Protein AF-0000000072283903 (afdb_homodimer)

Radius of gyration: 39.73 Å; Cα contacts (8 Å, |Δi|>4): 688; chains: 2; bounding box: 54×135×135 Å

pLDDT: mean 81.77, std 18.79, range [27.13, 98.74]

Nearest PDB structures (foldseek):
  1uru-assembly1_A-2  TM=7.450E-01  e=1.312E-03  Drosophila melanogaster
  1i49-assembly1_B  TM=6.028E-01  e=2.745E-04  Homo sapiens
  4nqi-assembly2_C  TM=4.968E-01  e=1.050E-03  Dictyostelium discoideum
  7sqc-assembly1_1Y  TM=4.202E-01  e=6.936E-02  Chlamydomonas reinhardtii
  7n6g-assembly1_3T  TM=4.612E-01  e=2.966E-01  Chlamydomonas reinhardtii

Secondary structure (DSSP, 8-state):
--HHHHHHHHHH--------HHHHHHHHHHHHHHHHHHHHHHHHHHHHHHHHHHHHHHHHHHHHHHHHHHTTT-HHHHHHHHHHHHHHHHHHHHHHHHHHHHIIIIIHHHHHHHHHHHHHHHHHHHHHHHHHHHHHHHHHHHHHHHTT--HHHHHHHHHHHHHHHHHHHHHHHHHHHHHHHHHHHHHHHHHHHHHHHHHHHHHHHHHHHHHHHHHHHHHTTS----HHHHHHHHHHHHHHHHTTT--------EEEEE-S-B--SSTTBPPB-TT-EEEEEE--SSEEEEEETTEEEEEEGGGEEE-----/--HHHHHHHHHH--------HHHHHHHHHHHHHHHHHHHHHHHHHHHHHHHHHHHHHHHHHHHHHHHHHHTTT-HHHHHHHHHHHHHHHHHHHHHHHHHHHHIIIIIHHHHHHHHHHHHHHHHHHHHHHHHHHHHHHHHHHHHHHHTT--HHHHHHHHHHHHHHHHHHHHHHHHHHHHHHHHHHHHHHHHHHHHHHHHHHHHHHHHHHHHHHHHHHHHHTTS----HHHHHHHHHHHHHHHHTTT--------EEEEE-S-B--SSTTBPPB-TT-EEEEEE--SSEEEEEETTEEEE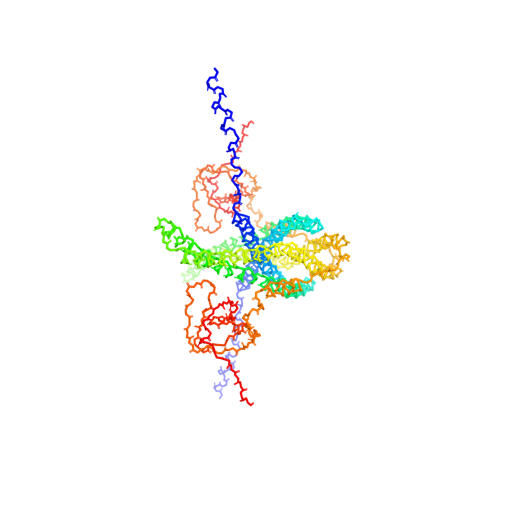EEGGGEEE-----

Solvent-accessible surface area (backbone atoms only — not comparable to full-atom values): 32696 Å² total; per-residue (Å²): 124,70,71,65,54,55,56,58,59,59,59,68,61,59,64,72,70,66,69,48,82,59,50,60,47,51,52,53,49,51,51,49,51,52,50,49,52,50,53,50,52,45,51,53,48,52,54,51,34,49,53,37,50,47,50,33,34,51,43,47,34,53,46,27,48,53,34,30,65,50,9,70,92,36,69,73,38,27,54,54,27,46,46,47,29,52,41,29,51,50,44,35,51,48,48,51,50,49,46,53,48,45,40,65,62,38,51,52,29,49,53,58,42,55,49,54,57,55,55,51,53,53,51,49,53,53,49,52,52,43,47,52,52,33,52,54,44,47,51,52,47,54,54,43,62,74,64,70,55,62,69,68,60,53,51,54,48,48,53,53,36,54,52,38,49,50,54,41,51,51,51,50,54,50,51,47,52,47,47,52,55,50,56,58,45,46,22,53,43,37,39,30,51,52,48,50,49,47,53,51,46,32,52,46,30,46,52,46,25,53,48,40,46,58,50,44,71,72,59,59,86,57,86,80,60,51,42,54,60,56,37,51,54,47,54,56,59,54,44,60,72,61,46,67,76,70,82,77,74,82,62,58,62,42,60,20,36,25,72,38,64,38,81,51,90,47,92,57,33,35,71,40,52,55,69,40,75,28,41,29,56,28,62,58,71,67,49,19,33,32,36,49,97,87,40,71,18,35,38,58,38,90,28,47,42,74,67,71,77,81,119,123,71,73,65,56,59,59,58,59,62,61,68,61,60,63,71,70,66,69,48,81,62,50,60,47,50,53,54,50,52,53,50,52,53,50,50,51,52,53,52,52,44,52,53,47,51,53,51,32,49,52,37,50,48,51,33,33,53,42,46,33,52,45,26,48,52,34,29,68,50,9,69,92,35,70,73,40,26,55,53,28,46,48,47,29,54,41,29,50,51,45,36,51,47,47,52,51,49,45,52,49,44,41,64,61,40,51,53,30,51,54,58,44,55,50,54,58,54,56,51,52,54,52,50,53,52,50,51,52,41,45,52,53,34,51,53,44,47,51,52,45,54,55,41,61,73,64,69,55,63,69,70,60,52,52,53,48,48,52,52,34,53,52,37,47,51,53,41,54,51,51,51,53,49,50,46,54,47,49,52,54,50,58,58,45,46,23,53,42,36,38,31,51,51,48,50,50,47,55,51,47,32,51,47,28,48,52,46,25,53,47,42,45,60,50,44,73,74,58,58,89,56,86,80,59,51,42,53,59,57,35,52,54,48,55,53,59,54,41,59,70,62,44,68,76,69,82,76,72,81,60,59,63,42,61,21,36,24,72,40,65,39,80,51,89,48,93,57,34,35,70,38,52,54,70,40,74,27,41,29,57,28,60,58,71,66,50,19,33,31,37,49,96,88,41,72,18,35,36,56,38,91,28,47,42,75,66,71,75,80,118

Structure (mmCIF, N/CA/C/O backbone):
data_AF-0000000072283903-model_v1
#
loop_
_entity.id
_entity.type
_entity.pdbx_description
1 polymer 'SH3 domain-containing protein'
#
loop_
_atom_site.group_PDB
_atom_site.id
_atom_site.type_symbol
_atom_site.label_atom_id
_atom_site.label_alt_id
_atom_site.label_comp_id
_atom_site.label_asym_id
_atom_site.label_entity_id
_atom_site.label_seq_id
_atom_site.pdbx_PDB_ins_code
_atom_site.Cartn_x
_atom_site.Cartn_y
_atom_site.Cartn_z
_atom_site.occupancy
_atom_site.B_iso_or_equiv
_atom_site.auth_seq_id
_atom_site.auth_comp_id
_atom_site.auth_asym_id
_atom_site.auth_atom_id
_atom_site.pdbx_PDB_model_num
ATOM 1 N N . MET A 1 1 ? 7 -31.706 -70.958 1 28.18 1 MET A N 1
ATOM 2 C CA . MET A 1 1 ? 6.484 -32.799 -70.14 1 28.18 1 MET A CA 1
ATOM 3 C C . MET A 1 1 ? 7.365 -33.026 -68.916 1 28.18 1 MET A C 1
ATOM 5 O O . MET A 1 1 ? 7.005 -33.791 -68.019 1 28.18 1 MET A O 1
ATOM 9 N N . GLY A 1 2 ? 8.711 -32.565 -68.938 1 31.73 2 GLY A N 1
ATOM 10 C CA . GLY A 1 2 ? 9.706 -32.837 -67.913 1 31.73 2 GLY A CA 1
ATOM 11 C C . GLY A 1 2 ? 9.535 -31.98 -66.673 1 31.73 2 GLY A C 1
ATOM 12 O O . GLY A 1 2 ? 9.941 -32.376 -65.578 1 31.73 2 GLY A O 1
ATOM 13 N N . ARG A 1 3 ? 9.214 -30.633 -66.758 1 41.31 3 ARG A N 1
ATOM 14 C CA . ARG A 1 3 ? 9.123 -29.712 -65.629 1 41.31 3 ARG A CA 1
ATOM 15 C C . ARG A 1 3 ? 7.938 -30.059 -64.734 1 41.31 3 ARG A C 1
ATOM 17 O O . ARG A 1 3 ? 7.95 -29.762 -63.538 1 41.31 3 ARG A O 1
ATOM 24 N N . MET A 1 4 ? 6.905 -30.536 -65.458 1 39.58 4 MET A N 1
ATOM 25 C CA . MET A 1 4 ? 5.687 -30.797 -64.696 1 39.58 4 MET A CA 1
ATOM 26 C C . MET A 1 4 ? 5.88 -31.979 -63.752 1 39.58 4 MET A C 1
ATOM 28 O O . MET A 1 4 ? 5.205 -32.076 -62.725 1 39.58 4 MET A O 1
ATOM 32 N N . ARG A 1 5 ? 6.826 -32.973 -64.219 1 42.27 5 ARG A N 1
ATOM 33 C CA . ARG A 1 5 ? 6.977 -34.144 -63.361 1 42.27 5 ARG A CA 1
ATOM 34 C C . ARG A 1 5 ? 7.686 -33.783 -62.061 1 42.27 5 ARG A C 1
ATOM 36 O O . ARG A 1 5 ? 7.365 -34.324 -61.001 1 42.27 5 ARG A O 1
ATOM 43 N N . ASN A 1 6 ? 8.599 -32.794 -62.17 1 41.1 6 ASN A N 1
ATOM 44 C CA . ASN A 1 6 ? 9.398 -32.531 -60.977 1 41.1 6 ASN A CA 1
ATOM 45 C C . ASN A 1 6 ? 8.585 -31.81 -59.906 1 41.1 6 ASN A C 1
ATOM 47 O O . ASN A 1 6 ? 8.818 -32 -58.711 1 41.1 6 ASN A O 1
ATOM 51 N N . GLU A 1 7 ? 7.624 -30.964 -60.37 1 41.95 7 GLU A N 1
ATOM 52 C CA . GLU A 1 7 ? 6.928 -30.171 -59.361 1 41.95 7 GLU A CA 1
ATOM 53 C C . GLU A 1 7 ? 5.967 -31.033 -58.547 1 41.95 7 GLU A C 1
ATOM 55 O O . GLU A 1 7 ? 5.753 -30.781 -57.359 1 41.95 7 GLU A O 1
ATOM 60 N N . MET A 1 8 ? 5.386 -32.076 -59.236 1 38.56 8 MET A N 1
ATOM 61 C CA . MET A 1 8 ? 4.395 -32.859 -58.503 1 38.56 8 MET A CA 1
ATOM 62 C C . MET A 1 8 ? 5.061 -33.71 -57.428 1 38.56 8 MET A C 1
ATOM 64 O O . MET A 1 8 ? 4.45 -34.009 -56.4 1 38.56 8 MET A O 1
ATOM 68 N N . PHE A 1 9 ? 6.338 -34.227 -57.733 1 36.6 9 PHE A N 1
ATOM 69 C CA . PHE A 1 9 ? 6.957 -35.093 -56.737 1 36.6 9 PHE A CA 1
ATOM 70 C C . PHE A 1 9 ? 7.318 -34.305 -55.483 1 36.6 9 PHE A C 1
ATOM 72 O O . PHE A 1 9 ? 7.431 -34.876 -54.396 1 36.6 9 PHE A O 1
ATOM 79 N N . LYS A 1 10 ? 7.62 -33.03 -55.623 1 40.13 10 LYS A N 1
ATOM 80 C CA . LYS A 1 10 ? 8.033 -32.265 -54.45 1 40.13 10 LYS A CA 1
ATOM 81 C C . LYS A 1 10 ? 6.864 -32.056 -53.491 1 40.13 10 LYS A C 1
ATOM 83 O O . LYS A 1 10 ? 7.068 -31.8 -52.302 1 40.13 10 LYS A O 1
ATOM 88 N N . LEU A 1 11 ? 5.648 -32.03 -54.063 1 38.53 11 LEU A N 1
ATOM 89 C CA . LEU A 1 11 ? 4.577 -31.692 -53.132 1 38.53 11 LEU A CA 1
ATOM 90 C C . LEU A 1 11 ? 4.367 -32.809 -52.116 1 38.53 11 LEU A C 1
ATOM 92 O O . LEU A 1 11 ? 3.991 -32.549 -50.971 1 38.53 11 LEU A O 1
ATOM 96 N N . PHE A 1 12 ? 4.405 -34.086 -52.673 1 34.41 12 PHE A N 1
ATOM 97 C CA . PHE A 1 12 ? 3.903 -35.096 -51.749 1 34.41 12 PHE A CA 1
ATOM 98 C C . PHE A 1 12 ? 4.919 -35.377 -50.649 1 34.41 12 PHE A C 1
ATOM 100 O O . PHE A 1 12 ? 4.677 -36.206 -49.77 1 34.41 12 PHE A O 1
ATOM 107 N N . THR A 1 13 ? 6.197 -35.063 -50.923 1 31.58 13 THR A N 1
ATOM 108 C CA . THR A 1 13 ? 7.05 -35.458 -49.808 1 31.58 13 THR A CA 1
ATOM 109 C C . THR A 1 13 ? 6.813 -34.556 -48.6 1 31.58 13 THR A C 1
ATOM 111 O O . THR A 1 13 ? 7.69 -33.779 -48.216 1 31.58 13 THR A O 1
ATOM 114 N N . LYS A 1 14 ? 5.845 -33.681 -48.669 1 34.78 14 LYS A N 1
ATOM 115 C CA . LYS A 1 14 ? 5.636 -33.22 -47.3 1 34.78 14 LYS A CA 1
ATOM 116 C C . LYS A 1 14 ? 5.692 -34.383 -46.313 1 34.78 14 LYS A C 1
ATOM 118 O O . LYS A 1 14 ? 4.735 -35.151 -46.195 1 34.78 14 LYS A O 1
ATOM 123 N N . VAL A 1 15 ? 6.833 -35.062 -46.214 1 33.38 15 VAL A N 1
ATOM 124 C CA . VAL A 1 15 ? 7.076 -35.941 -45.074 1 33.38 15 VAL A CA 1
ATOM 125 C C . VAL A 1 15 ? 6.344 -35.407 -43.845 1 33.38 15 VAL A C 1
ATOM 127 O O . VAL A 1 15 ? 6.566 -34.268 -43.429 1 33.38 15 VAL A O 1
ATOM 130 N N . GLU A 1 16 ? 5.114 -35.675 -43.605 1 35.81 16 GLU A N 1
ATOM 131 C CA . GLU A 1 16 ? 4.628 -35.643 -42.229 1 35.81 16 GLU A CA 1
ATOM 132 C C . GLU A 1 16 ? 5.78 -35.755 -41.234 1 35.81 16 GLU A C 1
ATOM 134 O O . GLU A 1 16 ? 6.381 -36.821 -41.09 1 35.81 16 GLU A O 1
ATOM 139 N N . ARG A 1 17 ? 6.734 -34.856 -41.278 1 38.38 17 ARG A N 1
ATOM 140 C CA . ARG A 1 17 ? 7.674 -34.925 -40.164 1 38.38 17 ARG A CA 1
ATOM 141 C C . ARG A 1 17 ? 7.051 -35.63 -38.964 1 38.38 17 ARG A C 1
ATOM 143 O O . ARG A 1 17 ? 6.106 -35.12 -38.359 1 38.38 17 ARG A O 1
ATOM 150 N N . VAL A 1 18 ? 6.809 -36.86 -38.998 1 40.7 18 VAL A N 1
ATOM 151 C CA . VAL A 1 18 ? 6.498 -37.71 -37.853 1 40.7 18 VAL A CA 1
ATOM 152 C C . VAL A 1 18 ? 6.917 -37.011 -36.562 1 40.7 18 VAL A C 1
ATOM 154 O O . VAL A 1 18 ? 8.1 -36.73 -36.356 1 40.7 18 VAL A O 1
ATOM 157 N N . LYS A 1 19 ? 6.212 -36.05 -36.192 1 49.75 19 LYS A N 1
ATOM 158 C CA . LYS A 1 19 ? 6.419 -35.6 -34.818 1 49.75 19 LYS A CA 1
ATOM 159 C C . LYS A 1 19 ? 6.983 -36.723 -33.952 1 49.75 19 LYS A C 1
ATOM 161 O O . LYS A 1 19 ? 6.33 -37.749 -33.753 1 49.75 19 LYS A O 1
ATOM 166 N N . THR A 1 20 ? 8.264 -36.933 -33.931 1 62.05 20 THR A N 1
ATOM 167 C CA . THR A 1 20 ? 8.878 -37.993 -33.139 1 62.05 20 THR A CA 1
ATOM 168 C C . THR A 1 20 ? 8.303 -38.015 -31.726 1 62.05 20 THR A C 1
ATOM 170 O O . THR A 1 20 ? 7.713 -37.03 -31.275 1 62.05 20 THR A O 1
ATOM 173 N N . VAL A 1 21 ? 7.824 -39.18 -31.285 1 68.86 21 VAL A N 1
ATOM 174 C CA . VAL A 1 21 ? 7.328 -39.469 -29.944 1 68.86 21 VAL A CA 1
ATOM 175 C C . VAL A 1 21 ? 7.969 -38.515 -28.939 1 68.86 21 VAL A C 1
ATOM 177 O O . VAL A 1 21 ? 7.305 -38.039 -28.015 1 68.86 21 VAL A O 1
ATOM 180 N N . ASP A 1 22 ? 9.06 -37.934 -29.407 1 82.85 22 ASP A N 1
ATOM 181 C CA . ASP A 1 22 ? 9.803 -37.083 -28.483 1 82.85 22 ASP A CA 1
ATOM 182 C C . ASP A 1 22 ? 9.358 -35.627 -28.598 1 82.85 22 ASP A C 1
ATOM 184 O O . ASP A 1 22 ? 9.429 -34.872 -27.626 1 82.85 22 ASP A O 1
ATOM 188 N N . GLN A 1 23 ? 8.766 -35.271 -29.74 1 87.14 23 GLN A N 1
ATOM 189 C CA . GLN A 1 23 ? 8.344 -33.886 -29.924 1 87.14 23 GLN A CA 1
ATOM 190 C C . GLN A 1 23 ? 7.13 -33.561 -29.059 1 87.14 23 GLN A C 1
ATOM 192 O O . GLN A 1 23 ? 7.039 -32.471 -28.491 1 87.14 23 GLN A O 1
ATOM 197 N N . GLU A 1 24 ? 6.201 -34.466 -28.965 1 88.8 24 GLU A N 1
ATOM 198 C CA . GLU A 1 24 ? 5.021 -34.269 -28.129 1 88.8 24 GLU A CA 1
ATOM 199 C C . GLU A 1 24 ? 5.407 -34.091 -26.663 1 88.8 24 GLU A C 1
ATOM 201 O O . GLU A 1 24 ? 4.875 -33.214 -25.978 1 88.8 24 GLU A O 1
ATOM 206 N N . TYR A 1 25 ? 6.265 -34.922 -26.22 1 92.99 25 TYR A N 1
ATOM 207 C CA . TYR A 1 25 ? 6.712 -34.825 -24.835 1 92.99 25 TYR A CA 1
ATOM 208 C C . TYR A 1 25 ? 7.408 -33.494 -24.578 1 92.99 25 TYR A C 1
ATOM 210 O O . TYR A 1 25 ? 7.193 -32.864 -23.54 1 92.99 25 TYR A O 1
ATOM 218 N N . GLN A 1 26 ? 8.221 -33.044 -25.539 1 92.34 26 GLN A N 1
ATOM 219 C CA . GLN A 1 26 ? 8.94 -31.783 -25.39 1 92.34 26 GLN A CA 1
ATOM 220 C C . GLN A 1 26 ? 7.974 -30.607 -25.289 1 92.34 26 GLN A C 1
ATOM 222 O O . GLN A 1 26 ? 8.198 -29.677 -24.51 1 92.34 26 GLN A O 1
ATOM 227 N N . MET A 1 27 ? 6.924 -30.602 -26.003 1 93.7 27 MET A N 1
ATOM 228 C CA . MET A 1 27 ? 5.935 -29.528 -25.986 1 93.7 27 MET A CA 1
ATOM 229 C C . MET A 1 27 ? 5.241 -29.449 -24.63 1 93.7 27 MET A C 1
ATOM 231 O O . MET A 1 27 ? 5.08 -28.362 -24.073 1 93.7 27 MET A O 1
ATOM 235 N N . ILE A 1 28 ? 4.853 -30.591 -24.092 1 94.24 28 ILE A N 1
ATOM 236 C CA . ILE A 1 28 ? 4.162 -30.62 -22.808 1 94.24 28 ILE A CA 1
ATOM 237 C C . ILE A 1 28 ? 5.123 -30.205 -21.696 1 94.24 28 ILE A C 1
ATOM 239 O O . ILE A 1 28 ? 4.727 -29.525 -20.746 1 94.24 28 ILE A O 1
ATOM 243 N N . ARG A 1 29 ? 6.312 -30.659 -21.84 1 94.16 29 ARG A N 1
ATOM 244 C CA . ARG A 1 29 ? 7.335 -30.266 -20.877 1 94.16 29 ARG A CA 1
ATOM 245 C C . ARG A 1 29 ? 7.519 -28.752 -20.86 1 94.16 29 ARG A C 1
ATOM 247 O O . ARG A 1 29 ? 7.548 -28.137 -19.792 1 94.16 29 ARG A O 1
ATOM 254 N N . GLU A 1 30 ? 7.614 -28.115 -21.996 1 94.69 30 GLU A N 1
ATOM 255 C CA . GLU A 1 30 ? 7.793 -26.67 -22.1 1 94.69 30 GLU A CA 1
ATOM 256 C C . GLU A 1 30 ? 6.592 -25.922 -21.529 1 94.69 30 GLU A C 1
ATOM 258 O O . GLU A 1 30 ? 6.754 -24.927 -20.819 1 94.69 30 GLU A O 1
ATOM 263 N N . LYS A 1 31 ? 5.431 -26.395 -21.834 1 94.17 31 LYS A N 1
ATOM 264 C CA . LYS A 1 31 ? 4.221 -25.79 -21.284 1 94.17 31 LYS A CA 1
ATOM 265 C C . LYS A 1 31 ? 4.214 -25.862 -19.76 1 94.17 31 LYS A C 1
ATOM 267 O O . LYS A 1 31 ? 3.806 -24.911 -19.09 1 94.17 31 LYS A O 1
ATOM 272 N N . SER A 1 32 ? 4.628 -27.015 -19.27 1 94.03 32 SER A N 1
ATOM 273 C CA . SER A 1 32 ? 4.695 -27.206 -17.825 1 94.03 32 SER A CA 1
ATOM 274 C C . SER A 1 32 ? 5.677 -26.23 -17.183 1 94.03 32 SER A C 1
ATOM 276 O O . SER A 1 32 ? 5.391 -25.657 -16.13 1 94.03 32 SER A O 1
ATOM 278 N N . ILE A 1 33 ? 6.753 -25.981 -17.804 1 93.98 33 ILE A N 1
ATOM 279 C CA . ILE A 1 33 ? 7.778 -25.083 -17.283 1 93.98 33 ILE A CA 1
ATOM 280 C C . ILE A 1 33 ? 7.258 -23.648 -17.286 1 93.98 33 ILE A C 1
ATOM 282 O O . ILE A 1 33 ? 7.445 -22.911 -16.315 1 93.98 33 ILE A O 1
ATOM 286 N N . GLU A 1 34 ? 6.639 -23.294 -18.32 1 94.98 34 GLU A N 1
ATOM 287 C CA . GLU A 1 34 ? 6.065 -21.956 -18.422 1 94.98 34 GLU A CA 1
ATOM 288 C C . GLU A 1 34 ? 5.009 -21.724 -17.345 1 94.98 34 GLU A C 1
ATOM 290 O O . GLU A 1 34 ? 4.966 -20.656 -16.731 1 94.98 34 GLU A O 1
ATOM 295 N N . SER A 1 35 ? 4.18 -22.711 -17.152 1 94.59 35 SER A N 1
ATOM 296 C CA . SER A 1 35 ? 3.127 -22.6 -16.148 1 94.59 35 SER A CA 1
ATOM 297 C C . SER A 1 35 ? 3.71 -22.506 -14.742 1 94.59 35 SER A C 1
ATOM 299 O O . SER A 1 35 ? 3.182 -21.785 -13.893 1 94.59 35 SER A O 1
ATOM 301 N N . GLU A 1 36 ? 4.738 -23.245 -14.546 1 93.81 36 GLU A N 1
ATOM 302 C CA . GLU A 1 36 ? 5.442 -23.151 -13.27 1 93.81 36 GLU A CA 1
ATOM 303 C C . GLU A 1 36 ? 5.937 -21.729 -13.016 1 93.81 36 GLU A C 1
ATOM 305 O O . GLU A 1 36 ? 5.746 -21.186 -11.926 1 93.81 36 GLU A O 1
ATOM 310 N N . LYS A 1 37 ? 6.572 -21.145 -13.992 1 95.34 37 LYS A N 1
ATOM 311 C CA . LYS A 1 37 ? 7.106 -19.791 -13.871 1 95.34 37 LYS A CA 1
ATOM 312 C C . LYS A 1 37 ? 5.995 -18.785 -13.584 1 95.34 37 LYS A C 1
ATOM 314 O O . LYS A 1 37 ? 6.159 -17.893 -12.749 1 95.34 37 LYS A O 1
ATOM 319 N N . LYS A 1 38 ? 4.925 -18.927 -14.241 1 96.16 38 LYS A N 1
ATOM 320 C CA . LYS A 1 38 ? 3.79 -18.027 -14.056 1 96.16 38 LYS A CA 1
ATOM 321 C C . LYS A 1 38 ? 3.216 -18.15 -12.647 1 96.16 38 LYS A C 1
ATOM 323 O O . LYS A 1 38 ? 2.929 -17.141 -11.999 1 96.16 38 LYS A O 1
ATOM 328 N N . LEU A 1 39 ? 3.048 -19.352 -12.255 1 96.04 39 LEU A N 1
ATOM 329 C CA . LEU A 1 39 ? 2.521 -19.597 -10.917 1 96.04 39 LEU A CA 1
ATOM 330 C C . LEU A 1 39 ? 3.457 -19.035 -9.853 1 96.04 39 LEU A C 1
ATOM 332 O O . LEU A 1 39 ? 3.005 -18.42 -8.884 1 96.04 39 LEU A O 1
ATOM 336 N N . PHE A 1 40 ? 4.709 -19.217 -10.048 1 95.52 40 PHE A N 1
ATOM 337 C CA . PHE A 1 40 ? 5.707 -18.702 -9.118 1 95.52 40 PHE A CA 1
ATOM 338 C C . PHE A 1 40 ? 5.674 -17.179 -9.077 1 95.52 40 PHE A C 1
ATOM 340 O O . PHE A 1 40 ? 5.699 -16.581 -7.999 1 95.52 40 PHE A O 1
ATOM 347 N N . SER A 1 41 ? 5.624 -16.563 -10.203 1 97.29 41 SER A N 1
ATOM 348 C CA . SER A 1 41 ? 5.543 -15.108 -10.287 1 97.29 41 SER A CA 1
ATOM 349 C C . SER A 1 41 ? 4.289 -14.584 -9.596 1 97.29 41 SER A C 1
ATOM 351 O O . SER A 1 41 ? 4.333 -13.559 -8.912 1 97.29 41 SER A O 1
ATOM 353 N N . THR A 1 42 ? 3.19 -15.251 -9.785 1 97.81 42 THR A N 1
ATOM 354 C CA . THR A 1 42 ? 1.94 -14.863 -9.142 1 97.81 42 THR A CA 1
ATOM 355 C C . THR A 1 42 ? 2.066 -14.939 -7.623 1 97.81 42 THR A C 1
ATOM 357 O O . THR A 1 42 ? 1.599 -14.048 -6.911 1 97.81 42 THR A O 1
ATOM 360 N N . LEU A 1 43 ? 2.683 -15.964 -7.165 1 96.81 43 LEU A N 1
ATOM 361 C CA . LEU A 1 43 ? 2.916 -16.105 -5.731 1 96.81 43 LEU A CA 1
ATOM 362 C C . LEU A 1 43 ? 3.729 -14.932 -5.195 1 96.81 43 LEU A C 1
ATOM 364 O O . LEU A 1 43 ? 3.393 -14.363 -4.154 1 96.81 43 LEU A O 1
ATOM 368 N N . GLN A 1 44 ? 4.745 -14.542 -5.918 1 97.77 44 GLN A N 1
ATOM 369 C CA . GLN A 1 44 ? 5.569 -13.411 -5.503 1 97.77 44 GLN A CA 1
ATOM 370 C C . GLN A 1 44 ? 4.753 -12.122 -5.463 1 97.77 44 GLN A C 1
ATOM 372 O O . GLN A 1 44 ? 4.915 -11.307 -4.552 1 97.77 44 GLN A O 1
ATOM 377 N N . THR A 1 45 ? 3.93 -11.936 -6.403 1 98.46 45 THR A N 1
ATOM 378 C CA . THR A 1 45 ? 3.08 -10.751 -6.453 1 98.46 45 THR A CA 1
ATOM 379 C C . THR A 1 45 ? 2.097 -10.741 -5.286 1 98.46 45 THR A C 1
ATOM 381 O O . THR A 1 45 ? 1.813 -9.686 -4.716 1 98.46 45 THR A O 1
ATOM 384 N N . ILE A 1 46 ? 1.585 -11.887 -4.91 1 98.28 46 ILE A N 1
ATOM 385 C CA . ILE A 1 46 ? 0.666 -12.002 -3.782 1 98.28 46 ILE A CA 1
ATOM 386 C C . ILE A 1 46 ? 1.38 -11.602 -2.493 1 98.28 46 ILE A C 1
ATOM 388 O O . ILE A 1 46 ? 0.824 -10.872 -1.669 1 98.28 46 ILE A O 1
ATOM 392 N N . ILE A 1 47 ? 2.583 -12.049 -2.336 1 97.71 47 ILE A N 1
ATOM 393 C CA . ILE A 1 47 ? 3.372 -11.709 -1.157 1 97.71 47 ILE A CA 1
ATOM 394 C C . ILE A 1 47 ? 3.631 -10.204 -1.125 1 97.71 47 ILE A C 1
ATOM 396 O O . ILE A 1 47 ? 3.501 -9.568 -0.077 1 97.71 47 ILE A O 1
ATOM 400 N N . LYS A 1 48 ? 3.976 -9.649 -2.234 1 98.45 48 LYS A N 1
ATOM 401 C CA . LYS A 1 48 ? 4.189 -8.208 -2.337 1 98.45 48 LYS A CA 1
ATOM 402 C C . LYS A 1 48 ? 2.924 -7.438 -1.971 1 98.45 48 LYS A C 1
ATOM 404 O O . LYS A 1 48 ? 2.99 -6.411 -1.292 1 98.45 48 LYS A O 1
ATOM 409 N N . LEU A 1 49 ? 1.756 -7.871 -2.438 1 98.54 49 LEU A N 1
ATOM 410 C CA . LEU A 1 49 ? 0.482 -7.235 -2.12 1 98.54 49 LEU A CA 1
ATOM 411 C C . LEU A 1 49 ? 0.238 -7.227 -0.615 1 98.54 49 LEU A C 1
ATOM 413 O O . LEU A 1 49 ? -0.114 -6.193 -0.044 1 98.54 49 LEU A O 1
ATOM 417 N N . LYS A 1 50 ? 0.436 -8.352 0.012 1 97.37 50 LYS A N 1
ATOM 418 C CA . LYS A 1 50 ? 0.25 -8.472 1.456 1 97.37 50 LYS A CA 1
ATOM 419 C C . LYS A 1 50 ? 1.101 -7.452 2.206 1 97.37 50 LYS A C 1
ATOM 421 O O . LYS A 1 50 ? 0.612 -6.772 3.111 1 97.37 50 LYS A O 1
ATOM 426 N N . ASN A 1 51 ? 2.317 -7.357 1.799 1 97.4 51 ASN A N 1
ATOM 427 C CA . ASN A 1 51 ? 3.241 -6.439 2.457 1 97.4 51 ASN A CA 1
ATOM 428 C C . ASN A 1 51 ? 2.856 -4.983 2.21 1 97.4 51 ASN A C 1
ATOM 430 O O . ASN A 1 51 ? 2.946 -4.151 3.115 1 97.4 51 ASN A O 1
ATOM 434 N N . THR A 1 52 ? 2.49 -4.646 1.015 1 98.65 52 THR A N 1
ATOM 435 C CA . THR A 1 52 ? 2.081 -3.294 0.653 1 98.65 52 THR A CA 1
ATOM 436 C C . THR A 1 52 ? 0.841 -2.876 1.438 1 98.65 52 THR A C 1
ATOM 438 O O . THR A 1 52 ? 0.761 -1.747 1.928 1 98.65 52 THR A O 1
ATOM 441 N N . LEU A 1 53 ? -0.118 -3.748 1.607 1 98.3 53 LEU A N 1
ATOM 442 C CA . LEU A 1 53 ? -1.333 -3.459 2.362 1 98.3 53 LEU A CA 1
ATOM 443 C C . LEU A 1 53 ? -1.019 -3.26 3.841 1 98.3 53 LEU A C 1
ATOM 445 O O . LEU A 1 53 ? -1.622 -2.409 4.499 1 98.3 53 LEU A O 1
ATOM 449 N N . HIS A 1 54 ? -0.119 -4.052 4.331 1 98.19 54 HIS A N 1
ATOM 450 C CA . HIS A 1 54 ? 0.301 -3.888 5.718 1 98.19 54 HIS A CA 1
ATOM 451 C C . HIS A 1 54 ? 0.968 -2.534 5.934 1 98.19 54 HIS A C 1
ATOM 453 O O . HIS A 1 54 ? 0.698 -1.856 6.929 1 98.19 54 HIS A O 1
ATOM 459 N N . GLU A 1 55 ? 1.826 -2.178 5.017 1 98.63 55 GLU A N 1
ATOM 460 C CA . GLU A 1 55 ? 2.469 -0.869 5.084 1 98.63 55 GLU A CA 1
ATOM 461 C C . GLU A 1 55 ? 1.436 0.254 5.073 1 98.63 55 GLU A C 1
ATOM 463 O O . GLU A 1 55 ? 1.556 1.222 5.827 1 98.63 55 GLU A O 1
ATOM 468 N N . ALA A 1 56 ? 0.421 0.165 4.21 1 98.49 56 ALA A N 1
ATOM 469 C CA . ALA A 1 56 ? -0.636 1.17 4.142 1 98.49 56 ALA A CA 1
ATOM 470 C C . ALA A 1 56 ? -1.35 1.306 5.485 1 98.49 56 ALA A C 1
ATOM 472 O O . ALA A 1 56 ? -1.651 2.418 5.924 1 98.49 56 ALA A O 1
ATOM 473 N N . ALA A 1 57 ? -1.642 0.207 6.137 1 98.37 57 ALA A N 1
ATOM 474 C CA . ALA A 1 57 ? -2.309 0.225 7.436 1 98.37 57 ALA A CA 1
ATOM 475 C C . ALA A 1 57 ? -1.447 0.919 8.486 1 98.37 57 ALA A C 1
ATOM 477 O O . ALA A 1 57 ? -1.955 1.685 9.308 1 98.37 57 ALA A O 1
ATOM 478 N N . LEU A 1 58 ? -0.149 0.713 8.467 1 98.7 58 LEU A N 1
ATOM 479 C CA . LEU A 1 58 ? 0.772 1.351 9.401 1 98.7 58 LEU A CA 1
ATOM 480 C C . LEU A 1 58 ? 0.809 2.86 9.185 1 98.7 58 LEU A C 1
ATOM 482 O O . LEU A 1 58 ? 0.843 3.629 10.148 1 98.7 58 LEU A O 1
ATOM 486 N N . LEU A 1 59 ? 0.858 3.247 7.921 1 98.71 59 LEU A N 1
ATOM 487 C CA . LEU A 1 59 ? 0.87 4.668 7.589 1 98.71 59 LEU A CA 1
ATOM 488 C C . LEU A 1 59 ? -0.391 5.356 8.102 1 98.71 59 LEU A C 1
ATOM 490 O O . LEU A 1 59 ? -0.336 6.502 8.555 1 98.71 59 LEU A O 1
ATOM 494 N N . GLN A 1 60 ? -1.53 4.681 8.044 1 98.46 60 GLN A N 1
ATOM 495 C CA . GLN A 1 60 ? -2.78 5.229 8.56 1 98.46 60 GLN A CA 1
ATOM 496 C C . GLN A 1 60 ? -2.701 5.455 10.067 1 98.46 60 GLN A C 1
ATOM 498 O O . GLN A 1 60 ? -3.182 6.471 10.574 1 98.46 60 GLN A O 1
ATOM 503 N N . VAL A 1 61 ? -2.102 4.57 10.774 1 98.66 61 VAL A N 1
ATOM 504 C CA . VAL A 1 61 ? -1.93 4.71 12.217 1 98.66 61 VAL A CA 1
ATOM 505 C C . VAL A 1 61 ? -1.026 5.904 12.516 1 98.66 61 VAL A C 1
ATOM 507 O O . VAL A 1 61 ? -1.31 6.694 13.419 1 98.66 61 VAL A O 1
ATOM 510 N N . GLU A 1 62 ? 0.009 6.03 11.742 1 98.65 62 GLU A N 1
ATOM 511 C CA . GLU A 1 62 ? 0.938 7.14 11.927 1 98.65 62 GLU A CA 1
ATOM 512 C C . GLU A 1 62 ? 0.243 8.483 11.724 1 98.65 62 GLU A C 1
ATOM 514 O O . GLU A 1 62 ? 0.443 9.416 12.504 1 98.65 62 GLU A O 1
ATOM 519 N N . ILE A 1 63 ? -0.535 8.577 10.675 1 98.62 63 ILE A N 1
ATOM 520 C CA . ILE A 1 63 ? -1.276 9.801 10.389 1 98.62 63 ILE A CA 1
ATOM 521 C C . ILE A 1 63 ? -2.227 10.11 11.543 1 98.62 63 ILE A C 1
ATOM 523 O O . ILE A 1 63 ? -2.263 11.238 12.04 1 98.62 63 ILE A O 1
ATOM 527 N N . SER A 1 64 ? -2.982 9.114 11.979 1 98.13 64 SER A N 1
ATOM 528 C CA . SER A 1 64 ? -3.962 9.302 13.043 1 98.13 64 SER A CA 1
ATOM 529 C C . SER A 1 64 ? -3.291 9.732 14.343 1 98.13 64 SER A C 1
ATOM 531 O O . SER A 1 64 ? -3.825 10.565 15.078 1 98.13 64 SER A O 1
ATOM 533 N N . TYR A 1 65 ? -2.155 9.165 14.593 1 98.02 65 TYR A N 1
ATOM 534 C CA . TYR A 1 65 ? -1.407 9.552 15.784 1 98.02 65 TYR A CA 1
ATOM 535 C C . TYR A 1 65 ? -0.99 11.016 15.713 1 98.02 65 TYR A C 1
ATOM 537 O O . TYR A 1 65 ? -1.118 11.753 16.694 1 98.02 65 TYR A O 1
ATOM 545 N N . SER A 1 66 ? -0.479 11.41 14.567 1 97.63 66 SER A N 1
ATOM 546 C CA . SER A 1 66 ? -0.07 12.796 14.369 1 97.63 66 SER A CA 1
ATOM 547 C C . SER A 1 66 ? -1.245 13.751 14.548 1 97.63 66 SER A C 1
ATOM 549 O O . SER A 1 66 ? -1.106 14.804 15.174 1 97.63 66 SER A O 1
ATOM 551 N N . LEU A 1 67 ? -2.396 13.42 14.044 1 97.14 67 LEU A N 1
ATOM 552 C CA . LEU A 1 67 ? -3.588 14.246 14.195 1 97.14 67 LEU A CA 1
ATOM 553 C C . LEU A 1 67 ? -3.973 14.383 15.664 1 97.14 67 LEU A C 1
ATOM 555 O O . LEU A 1 67 ? -4.33 15.472 16.118 1 97.14 67 LEU A O 1
ATOM 559 N N . CYS A 1 68 ? -3.868 13.326 16.386 1 96.2 68 CYS A N 1
ATOM 560 C CA . CYS A 1 68 ? -4.172 13.341 17.813 1 96.2 68 CYS A CA 1
ATOM 561 C C . CYS A 1 68 ? -3.259 14.309 18.555 1 96.2 68 CYS A C 1
ATOM 563 O O . CYS A 1 68 ? -3.723 15.1 19.378 1 96.2 68 CYS A O 1
ATOM 565 N N . GLU A 1 69 ? -2.043 14.291 18.206 1 95.35 69 GLU A N 1
AT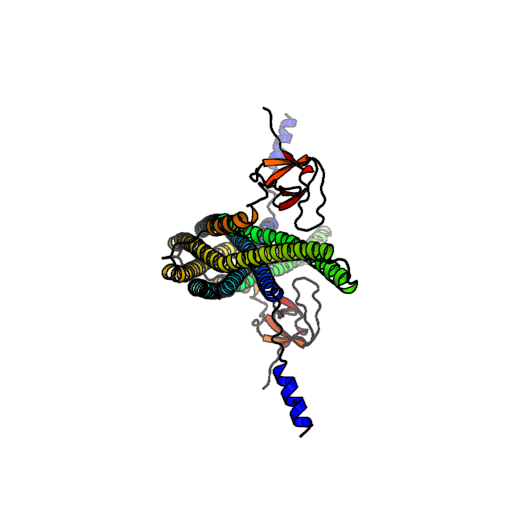OM 566 C CA . GLU A 1 69 ? -1.077 15.163 18.866 1 95.35 69 GLU A CA 1
ATOM 567 C C . GLU A 1 69 ? -1.384 16.633 18.596 1 95.35 69 GLU A C 1
ATOM 569 O O . GLU A 1 69 ? -1.192 17.484 19.467 1 95.35 69 GLU A O 1
ATOM 574 N N . MET A 1 70 ? -1.941 16.919 17.452 1 95.11 70 MET A N 1
ATOM 575 C CA . MET A 1 70 ? -2.17 18.3 17.04 1 95.11 70 MET A CA 1
ATOM 576 C C . MET A 1 70 ? -3.474 18.833 17.624 1 95.11 70 MET A C 1
ATOM 578 O O . MET A 1 70 ? -3.718 20.041 17.609 1 95.11 70 MET A O 1
ATOM 582 N N . THR A 1 71 ? -4.291 18.001 18.189 1 93.56 71 THR A N 1
ATOM 583 C CA . THR A 1 71 ? -5.606 18.438 18.645 1 93.56 71 THR A CA 1
ATOM 584 C C . THR A 1 71 ? -5.695 18.389 20.167 1 93.56 71 THR A C 1
ATOM 586 O O . THR A 1 71 ? -6.772 18.572 20.738 1 93.56 71 THR A O 1
ATOM 589 N N . LEU A 1 72 ? -4.625 18.17 20.873 1 89.93 72 LEU A N 1
ATOM 590 C CA . LEU A 1 72 ? -4.61 17.956 22.316 1 89.93 72 LEU A CA 1
ATOM 591 C C . LEU A 1 72 ? -5.23 19.141 23.048 1 89.93 72 LEU A C 1
ATOM 593 O O . LEU A 1 72 ? -5.814 18.977 24.121 1 89.93 72 LEU A O 1
ATOM 597 N N . ASN A 1 73 ? -5.201 20.397 22.494 1 85.61 73 ASN A N 1
ATOM 598 C CA . ASN A 1 73 ? -5.683 21.587 23.187 1 85.61 73 ASN A CA 1
ATOM 599 C C . ASN A 1 73 ? -7.125 21.911 22.809 1 85.61 73 ASN A C 1
ATOM 601 O O . ASN A 1 73 ? -7.643 22.969 23.17 1 85.61 73 ASN A O 1
ATOM 605 N N . ASN A 1 74 ? -7.763 21.096 22.041 1 86.17 74 ASN A N 1
ATOM 606 C CA . ASN A 1 74 ? -9.155 21.211 21.618 1 86.17 74 ASN A CA 1
ATOM 607 C C . ASN A 1 74 ? -9.948 19.951 21.953 1 86.17 74 ASN A C 1
ATOM 609 O O . ASN A 1 74 ? -9.828 18.935 21.267 1 86.17 74 ASN A O 1
ATOM 613 N N . LEU A 1 75 ? -10.699 19.967 22.94 1 83.27 75 LEU A N 1
ATOM 614 C CA . LEU A 1 75 ? -11.355 18.796 23.513 1 83.27 75 LEU A CA 1
ATOM 615 C C . LEU A 1 75 ? -12.188 18.071 22.461 1 83.27 75 LEU A C 1
ATOM 617 O O . LEU A 1 75 ? -12.1 16.848 22.329 1 83.27 75 LEU A O 1
ATOM 621 N N . LYS A 1 76 ? -13.025 18.851 21.77 1 82.98 76 LYS A N 1
ATOM 622 C CA . LYS A 1 76 ? -13.879 18.242 20.754 1 82.98 76 LYS A CA 1
ATOM 623 C C . LYS A 1 76 ? -13.046 17.584 19.658 1 82.98 76 LYS A C 1
ATOM 625 O O . LYS A 1 76 ? -13.306 16.441 19.276 1 82.98 76 LYS A O 1
ATOM 630 N N . ALA A 1 77 ? -12.016 18.254 19.15 1 87.47 77 ALA A N 1
ATOM 631 C CA . ALA A 1 77 ? -11.143 17.733 18.101 1 87.47 77 ALA A CA 1
ATOM 632 C C . ALA A 1 77 ? -10.377 16.504 18.585 1 87.47 77 ALA A C 1
ATOM 634 O O . ALA A 1 77 ? -10.148 15.566 17.819 1 87.47 77 ALA A O 1
ATOM 635 N N . THR A 1 78 ? -10.1 16.48 19.842 1 91.08 78 THR A N 1
ATOM 636 C CA . THR A 1 78 ? -9.348 15.374 20.425 1 91.08 78 THR A CA 1
ATOM 637 C C . THR A 1 78 ? -10.193 14.104 20.458 1 91.08 78 THR A C 1
ATOM 639 O O . THR A 1 78 ? -9.683 13.007 20.221 1 91.08 78 THR A O 1
ATOM 642 N N . GLN A 1 79 ? -11.442 14.222 20.755 1 90.96 79 GLN A N 1
ATOM 643 C CA . GLN A 1 79 ? -12.326 13.062 20.781 1 90.96 79 GLN A CA 1
ATOM 644 C C . GLN A 1 79 ? -12.41 12.403 19.407 1 90.96 79 GLN A C 1
ATOM 646 O O . GLN A 1 79 ? -12.322 11.179 19.293 1 90.96 79 GLN A O 1
ATOM 651 N N . LEU A 1 80 ? -12.592 13.227 18.419 1 91.6 80 LEU A N 1
ATOM 652 C CA . LEU A 1 80 ? -12.67 12.707 17.058 1 91.6 80 LEU A CA 1
ATOM 653 C C . LEU A 1 80 ? -11.362 12.032 16.659 1 91.6 80 LEU A C 1
ATOM 655 O O . LEU A 1 80 ? -11.365 10.891 16.19 1 91.6 80 LEU A O 1
ATOM 659 N N . THR A 1 81 ? -10.247 12.68 16.863 1 94.98 81 THR A N 1
ATOM 660 C CA . THR A 1 81 ? -8.963 12.157 16.408 1 94.98 81 THR A CA 1
ATOM 661 C C . THR A 1 81 ? -8.581 10.904 17.192 1 94.98 81 THR A C 1
ATOM 663 O O . THR A 1 81 ? -7.946 9.997 16.651 1 94.98 81 THR A O 1
ATOM 666 N N . ASN A 1 82 ? -9.007 10.853 18.411 1 95 82 ASN A N 1
ATOM 667 C CA . ASN A 1 82 ? -8.796 9.63 19.179 1 95 82 ASN A CA 1
ATOM 668 C C . ASN A 1 82 ? -9.602 8.466 18.611 1 95 82 ASN A C 1
ATOM 670 O O . ASN A 1 82 ? -9.112 7.337 18.551 1 95 82 ASN A O 1
ATOM 674 N N . SER A 1 83 ? -10.853 8.741 18.253 1 95.11 83 SER A N 1
ATOM 675 C CA . SER A 1 83 ? -11.68 7.708 17.637 1 95.11 83 SER A CA 1
ATOM 676 C C . SER A 1 83 ? -11.071 7.221 16.327 1 95.11 83 SER A C 1
ATOM 678 O O . SER A 1 83 ? -11.117 6.028 16.02 1 95.11 83 SER A O 1
ATOM 680 N N . ILE A 1 84 ? -10.53 8.123 15.587 1 96.44 84 ILE A N 1
ATOM 681 C CA . ILE A 1 84 ? -9.887 7.781 14.323 1 96.44 84 ILE A CA 1
ATOM 682 C C . ILE A 1 84 ? -8.652 6.923 14.587 1 96.44 84 ILE A C 1
ATOM 684 O O . ILE A 1 84 ? -8.389 5.961 13.862 1 96.44 84 ILE A O 1
ATOM 688 N N . LEU A 1 85 ? -7.891 7.299 15.583 1 97.6 85 LEU A N 1
ATOM 689 C CA . LEU A 1 85 ? -6.714 6.517 15.945 1 97.6 85 LEU A CA 1
ATOM 690 C C . LEU A 1 85 ? -7.104 5.093 16.325 1 97.6 85 LEU A C 1
ATOM 692 O O . LEU A 1 85 ? -6.489 4.131 15.86 1 97.6 85 LEU A O 1
ATOM 696 N N . ASN A 1 86 ? -8.145 4.945 17.114 1 97.31 86 ASN A N 1
ATOM 697 C CA . ASN A 1 86 ? -8.625 3.619 17.486 1 97.31 86 ASN A CA 1
ATOM 698 C C . ASN A 1 86 ? -9.088 2.827 16.267 1 97.31 86 ASN A C 1
ATOM 700 O O . ASN A 1 86 ? -8.798 1.635 16.148 1 97.31 86 ASN A O 1
ATOM 704 N N . ALA A 1 87 ? -9.787 3.487 15.435 1 97.17 87 ALA A N 1
ATOM 705 C CA . ALA A 1 87 ? -10.253 2.84 14.211 1 97.17 87 ALA A CA 1
ATOM 706 C C . ALA A 1 87 ? -9.079 2.36 13.364 1 97.17 87 ALA A C 1
ATOM 708 O O . ALA A 1 87 ? -9.112 1.256 12.814 1 97.17 87 ALA A O 1
ATOM 709 N N . SER A 1 88 ? -8.046 3.214 13.227 1 97.98 88 SER A N 1
ATOM 710 C CA . SER A 1 88 ? -6.878 2.841 12.435 1 97.98 88 SER A CA 1
ATOM 711 C C . SER A 1 88 ? -6.172 1.627 13.03 1 97.98 88 SER A C 1
ATOM 713 O O . SER A 1 88 ? -5.638 0.792 12.297 1 97.98 88 SER A O 1
ATOM 715 N N . GLN A 1 89 ? -6.171 1.537 14.314 1 98.21 89 GLN A N 1
ATOM 716 C CA . GLN A 1 89 ? -5.585 0.376 14.974 1 98.21 89 GLN A CA 1
ATOM 717 C C . GLN A 1 89 ? -6.41 -0.881 14.713 1 98.21 89 GLN A C 1
ATOM 719 O O . GLN A 1 89 ? -5.855 -1.959 14.493 1 98.21 89 GLN A O 1
ATOM 724 N N . ASP A 1 90 ? -7.685 -0.779 14.735 1 97.88 90 ASP A N 1
ATOM 725 C CA . ASP A 1 90 ? -8.56 -1.902 14.414 1 97.88 90 ASP A CA 1
ATOM 726 C C . ASP A 1 90 ? -8.349 -2.37 12.976 1 97.88 90 ASP A C 1
ATOM 728 O O . ASP A 1 90 ? -8.334 -3.572 12.705 1 97.88 90 ASP A O 1
ATOM 732 N N . ILE A 1 91 ? -8.243 -1.45 12.106 1 97.77 91 ILE A N 1
ATOM 733 C CA . ILE A 1 91 ? -8.025 -1.773 10.7 1 97.77 91 ILE A CA 1
ATOM 734 C C . ILE A 1 91 ? -6.686 -2.49 10.537 1 97.77 91 ILE A C 1
ATOM 736 O O . ILE A 1 91 ? -6.574 -3.438 9.757 1 97.77 91 ILE A O 1
ATOM 740 N N . LEU A 1 92 ? -5.674 -2.021 11.26 1 98.15 92 LEU A N 1
ATOM 741 C CA . LEU A 1 92 ? -4.386 -2.705 11.241 1 98.15 92 LEU A CA 1
ATOM 742 C C . LEU A 1 92 ? -4.529 -4.147 11.716 1 98.15 92 LEU A C 1
ATOM 744 O O . LEU A 1 92 ? -3.927 -5.057 11.141 1 98.15 92 LEU A O 1
ATOM 748 N N . ASN A 1 93 ? -5.308 -4.369 12.71 1 97.84 93 ASN A N 1
ATOM 749 C CA . ASN A 1 93 ? -5.555 -5.721 13.2 1 97.84 93 ASN A CA 1
ATOM 750 C C . ASN A 1 93 ? -6.247 -6.581 12.146 1 97.84 93 ASN A C 1
ATOM 752 O O . ASN A 1 93 ? -5.897 -7.749 11.964 1 97.84 93 ASN A O 1
ATOM 756 N N . GLN A 1 94 ? -7.234 -6.011 11.491 1 96.92 94 GLN A N 1
ATOM 757 C CA . GLN A 1 94 ? -7.912 -6.727 10.416 1 96.92 94 GLN A CA 1
ATOM 758 C C . GLN A 1 94 ? -6.939 -7.092 9.299 1 96.92 94 GLN A C 1
ATOM 760 O O . GLN A 1 94 ? -7.018 -8.184 8.731 1 96.92 94 GLN A O 1
ATOM 765 N N . GLN A 1 95 ? -6.066 -6.157 8.99 1 97.3 95 GLN A N 1
ATOM 766 C CA . GLN A 1 95 ? -5.063 -6.416 7.963 1 97.3 95 GLN A CA 1
ATOM 767 C C . GLN A 1 95 ? -4.147 -7.569 8.366 1 97.3 95 GLN A C 1
ATOM 769 O O . GLN A 1 95 ? -3.753 -8.379 7.525 1 97.3 95 GLN A O 1
ATOM 774 N N . ASN A 1 96 ? -3.779 -7.643 9.628 1 96.44 96 ASN A N 1
ATOM 775 C CA . ASN A 1 96 ? -2.963 -8.745 10.125 1 96.44 96 ASN A CA 1
ATOM 776 C C . ASN A 1 96 ? -3.684 -10.083 9.987 1 96.44 96 ASN A C 1
ATOM 778 O O . ASN A 1 96 ? -3.071 -11.089 9.623 1 96.44 96 ASN A O 1
ATOM 782 N N . TYR A 1 97 ? -4.901 -10.13 10.205 1 96.54 97 TYR A N 1
ATOM 783 C CA . TYR A 1 97 ? -5.698 -11.338 10.027 1 96.54 97 TYR A CA 1
ATOM 784 C C . TYR A 1 97 ? -5.731 -11.759 8.563 1 96.54 97 TYR A C 1
ATOM 786 O O . TYR A 1 97 ? -5.562 -12.938 8.245 1 96.54 97 TYR A O 1
ATOM 794 N N . PHE A 1 98 ? -6.04 -10.782 7.703 1 96.79 98 PHE A N 1
ATOM 795 C CA . PHE A 1 98 ? -6.021 -11.043 6.268 1 96.79 98 PHE A CA 1
ATOM 796 C C . PHE A 1 98 ? -4.692 -11.661 5.848 1 96.79 98 PHE A C 1
ATOM 798 O O . PHE A 1 98 ? -4.667 -12.669 5.139 1 96.79 98 PHE A O 1
ATOM 805 N N . ASN A 1 99 ? -3.598 -11.086 6.299 1 96.65 99 ASN A N 1
ATOM 806 C CA . ASN A 1 99 ? -2.268 -11.566 5.939 1 96.65 99 ASN A CA 1
ATOM 807 C C . ASN A 1 99 ? -2.039 -12.996 6.422 1 96.65 99 ASN A C 1
ATOM 809 O O . ASN A 1 99 ? -1.462 -13.813 5.703 1 96.65 99 ASN A O 1
ATOM 813 N N . SER A 1 100 ? -2.457 -13.254 7.608 1 96.46 100 SER A N 1
ATOM 814 C CA . SER A 1 100 ? -2.321 -14.603 8.149 1 96.46 100 SER A CA 1
ATOM 815 C C . SER A 1 100 ? -3.141 -15.606 7.344 1 96.46 100 SER A C 1
ATOM 817 O O . SER A 1 100 ? -2.67 -16.708 7.053 1 96.46 100 SER A O 1
ATOM 819 N N . SER A 1 101 ? -4.346 -15.255 6.946 1 95.49 101 SER A N 1
ATOM 820 C CA . SER A 1 101 ? -5.215 -16.123 6.157 1 95.49 101 SER A CA 1
ATOM 821 C C . SER A 1 101 ? -4.607 -16.419 4.79 1 95.49 101 SER A C 1
ATOM 823 O O . SER A 1 101 ? -4.602 -17.568 4.343 1 95.49 101 SER A O 1
ATOM 825 N N . ILE A 1 102 ? -4.084 -15.443 4.126 1 96.76 102 ILE A N 1
ATOM 826 C CA . ILE A 1 102 ? -3.471 -15.616 2.813 1 96.76 102 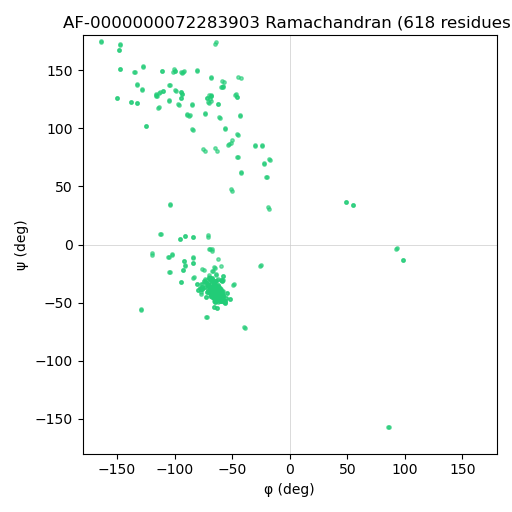ILE A CA 1
ATOM 827 C C . ILE A 1 102 ? -2.231 -16.498 2.935 1 96.76 102 ILE A C 1
ATOM 829 O O . ILE A 1 102 ? -1.97 -17.336 2.068 1 96.76 102 ILE A O 1
ATOM 833 N N . LYS A 1 103 ? -1.487 -16.28 3.994 1 94.79 103 LYS A N 1
ATOM 834 C CA . LYS A 1 103 ? -0.305 -17.105 4.226 1 94.79 103 LYS A CA 1
ATOM 835 C C . LYS A 1 103 ? -0.681 -18.578 4.361 1 94.79 103 LYS A C 1
ATOM 837 O O . LYS A 1 103 ? -0.103 -19.436 3.691 1 94.79 103 LYS A O 1
ATOM 842 N N . ASP A 1 104 ? -1.692 -18.863 5.054 1 93.1 104 ASP A N 1
ATOM 843 C CA . ASP A 1 104 ? -2.063 -20.234 5.391 1 93.1 104 ASP A CA 1
ATOM 844 C C . ASP A 1 104 ? -2.801 -20.904 4.234 1 93.1 104 ASP A C 1
ATOM 846 O O . ASP A 1 104 ? -2.642 -22.104 4.001 1 93.1 104 ASP A O 1
ATOM 850 N N . ASN A 1 105 ? -3.568 -20.145 3.492 1 93.2 105 ASN A N 1
ATOM 851 C CA . ASN A 1 105 ? -4.486 -20.766 2.544 1 93.2 105 ASN A CA 1
ATOM 852 C C . ASN A 1 105 ? -3.985 -20.632 1.109 1 93.2 105 ASN A C 1
ATOM 854 O O . ASN A 1 105 ? -4.519 -21.269 0.198 1 93.2 105 ASN A O 1
ATOM 858 N N . VAL A 1 106 ? -2.987 -19.833 0.906 1 96.1 106 VAL A N 1
ATOM 859 C CA . VAL A 1 106 ? -2.509 -19.648 -0.461 1 96.1 106 VAL A CA 1
ATOM 860 C C . VAL A 1 106 ? -0.997 -19.854 -0.512 1 96.1 106 VAL A C 1
ATOM 862 O O . VAL A 1 106 ? -0.512 -20.775 -1.173 1 96.1 106 VAL A O 1
ATOM 865 N N . GLU A 1 107 ? -0.241 -19.114 0.283 1 93.65 107 GLU A N 1
ATOM 866 C CA . GLU A 1 107 ? 1.215 -19.095 0.186 1 93.65 107 GLU A CA 1
ATOM 867 C C . GLU A 1 107 ? 1.806 -20.468 0.495 1 93.65 107 GLU A C 1
ATOM 869 O O . GLU A 1 107 ? 2.534 -21.034 -0.324 1 93.65 107 GLU A O 1
ATOM 874 N N . ILE A 1 108 ? 1.46 -20.993 1.648 1 92.04 108 ILE A N 1
ATOM 875 C CA . ILE A 1 108 ? 2.049 -22.245 2.109 1 92.04 108 ILE A CA 1
ATOM 876 C C . ILE A 1 108 ? 1.639 -23.383 1.177 1 92.04 108 ILE A C 1
ATOM 878 O O . ILE A 1 108 ? 2.493 -24.093 0.641 1 92.04 108 ILE A O 1
ATOM 882 N N . PRO A 1 109 ? 0.327 -23.525 0.841 1 92.04 109 PRO A N 1
ATOM 883 C CA . PRO A 1 109 ? -0.066 -24.608 -0.064 1 92.04 109 PRO A CA 1
ATOM 884 C C . PRO A 1 109 ? 0.527 -24.451 -1.463 1 92.04 109 PRO A C 1
ATOM 886 O O . PRO A 1 109 ? 0.881 -25.445 -2.101 1 92.04 109 PRO A O 1
ATOM 889 N N . LEU A 1 110 ? 0.565 -23.252 -1.984 1 92.77 110 LEU A N 1
ATOM 890 C CA . LEU A 1 110 ? 1.106 -23.024 -3.32 1 92.77 110 LEU A CA 1
ATOM 891 C C . LEU A 1 110 ? 2.586 -23.388 -3.376 1 92.77 110 LEU A C 1
ATOM 893 O O . LEU A 1 110 ? 3.057 -23.935 -4.376 1 92.77 110 LEU A O 1
ATOM 897 N N . HIS A 1 111 ? 3.301 -23.114 -2.317 1 87.88 111 HIS A N 1
ATOM 898 C CA . HIS A 1 111 ? 4.698 -23.527 -2.238 1 87.88 111 HIS A CA 1
ATOM 899 C C . HIS A 1 111 ? 4.828 -25.045 -2.307 1 87.88 111 HIS A C 1
ATOM 901 O O . HIS A 1 111 ? 5.699 -25.566 -3.006 1 87.88 111 HIS A O 1
ATOM 907 N N . SER A 1 112 ? 3.934 -25.692 -1.591 1 87.26 112 SER A N 1
ATOM 908 C CA . SER A 1 112 ? 3.927 -27.151 -1.606 1 87.26 112 SER A CA 1
ATOM 909 C C . SER A 1 112 ? 3.626 -27.688 -3.001 1 87.26 112 SER A C 1
ATOM 911 O O . SER A 1 112 ? 4.268 -28.635 -3.459 1 87.26 112 SER A O 1
ATOM 913 N N . PHE A 1 113 ? 2.698 -27.055 -3.683 1 92.98 113 PHE A N 1
ATOM 914 C CA . PHE A 1 113 ? 2.323 -27.475 -5.028 1 92.98 113 PHE A CA 1
ATOM 915 C C . PHE A 1 113 ? 3.481 -27.277 -5.999 1 92.98 113 PHE A C 1
ATOM 917 O O . PHE A 1 113 ? 3.716 -28.114 -6.872 1 92.98 113 PHE A O 1
ATOM 924 N N . LEU A 1 114 ? 4.184 -26.206 -5.845 1 90.27 114 LEU A N 1
ATOM 925 C CA . LEU A 1 114 ? 5.288 -25.875 -6.74 1 90.27 114 LEU A CA 1
ATOM 926 C C . LEU A 1 114 ? 6.411 -26.9 -6.618 1 90.27 114 LEU A C 1
ATOM 928 O O . LEU A 1 114 ? 7.171 -27.11 -7.567 1 90.27 114 LEU A O 1
ATOM 932 N N . ASN A 1 115 ? 6.455 -27.642 -5.53 1 86.37 115 ASN A N 1
ATOM 933 C CA . ASN A 1 115 ? 7.46 -28.681 -5.334 1 86.37 115 ASN A CA 1
ATOM 934 C C . ASN A 1 115 ? 7.272 -29.834 -6.316 1 86.37 115 ASN A C 1
ATOM 936 O O . ASN A 1 115 ?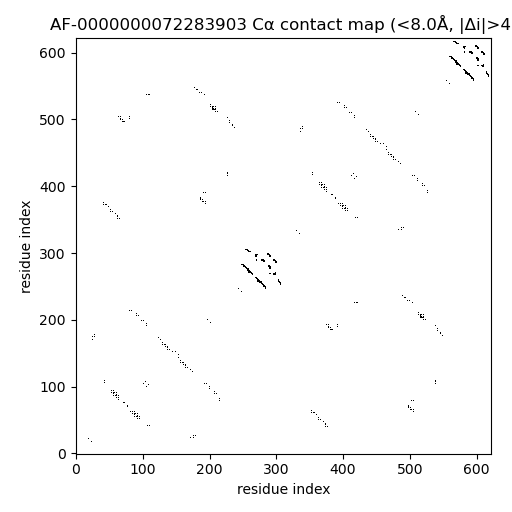 8.228 -30.54 -6.642 1 86.37 115 ASN A O 1
ATOM 940 N N . GLN A 1 116 ? 6.076 -30.013 -6.848 1 89.17 116 GLN A N 1
ATOM 941 C CA . GLN A 1 116 ? 5.793 -31.071 -7.813 1 89.17 116 GLN A CA 1
ATOM 942 C C . GLN A 1 116 ? 6.588 -30.869 -9.099 1 89.17 116 GLN A C 1
ATOM 944 O O . GLN A 1 116 ? 6.99 -31.838 -9.746 1 89.17 116 GLN A O 1
ATOM 949 N N . PHE A 1 117 ? 6.769 -29.653 -9.452 1 89.64 117 PHE A N 1
ATOM 950 C CA . PHE A 1 117 ? 7.525 -29.354 -10.663 1 89.64 117 PHE A CA 1
ATOM 951 C C . PHE A 1 117 ? 8.992 -29.73 -10.493 1 89.64 117 PHE A C 1
ATOM 953 O O . PHE A 1 117 ? 9.639 -30.173 -11.443 1 89.64 117 PHE A O 1
ATOM 960 N N . ARG A 1 118 ? 9.533 -29.656 -9.347 1 83.06 118 ARG A N 1
ATOM 961 C CA . ARG A 1 118 ? 10.901 -30.073 -9.059 1 83.06 118 ARG A CA 1
ATOM 962 C C . ARG A 1 118 ? 11.061 -31.58 -9.225 1 83.06 118 ARG A C 1
ATOM 964 O O . ARG A 1 118 ? 12.049 -32.046 -9.797 1 83.06 118 ARG A O 1
ATOM 971 N N . ILE A 1 119 ? 10.082 -32.293 -8.711 1 87.73 119 ILE A N 1
ATOM 972 C CA . ILE A 1 119 ? 10.094 -33.746 -8.842 1 87.73 119 ILE A CA 1
ATOM 973 C C . ILE A 1 119 ? 10.101 -34.131 -10.319 1 87.73 119 ILE A C 1
ATOM 975 O O . ILE A 1 119 ? 10.883 -34.987 -10.74 1 87.73 119 ILE A O 1
ATOM 979 N N . LEU A 1 120 ? 9.268 -33.444 -11.094 1 90.64 120 LEU A N 1
ATOM 980 C CA . LEU A 1 120 ? 9.191 -33.74 -12.52 1 90.64 120 LEU A CA 1
ATOM 981 C C . LEU A 1 120 ? 10.507 -33.409 -13.216 1 90.64 120 LEU A C 1
ATOM 983 O O . LEU A 1 120 ? 10.922 -34.115 -14.137 1 90.64 120 LEU A O 1
ATOM 987 N N . SER A 1 121 ? 11.154 -32.381 -12.801 1 86.99 121 SER A N 1
ATOM 988 C CA . SER A 1 121 ? 12.44 -32.005 -13.379 1 86.99 121 SER A CA 1
ATOM 989 C C . SER A 1 121 ? 13.494 -33.078 -13.127 1 86.99 121 SER A C 1
ATOM 991 O O . SER A 1 121 ? 14.289 -33.396 -14.014 1 86.99 121 SER A O 1
ATOM 993 N N . ARG A 1 122 ? 13.517 -33.674 -11.988 1 86.93 122 ARG A N 1
ATOM 994 C CA . ARG A 1 122 ? 14.439 -34.76 -11.671 1 86.93 122 ARG A CA 1
ATOM 995 C C . ARG A 1 122 ? 14.161 -35.984 -12.538 1 86.93 122 ARG A C 1
ATOM 997 O O . ARG A 1 122 ? 15.091 -36.624 -13.033 1 86.93 122 ARG A O 1
ATOM 1004 N N . ARG A 1 123 ? 12.896 -36.227 -12.696 1 92.02 123 ARG A N 1
ATOM 1005 C CA . ARG A 1 123 ? 12.508 -37.373 -13.513 1 92.02 123 ARG A CA 1
ATOM 1006 C C . ARG A 1 123 ? 12.869 -37.148 -14.977 1 92.02 123 ARG A C 1
ATOM 1008 O O . ARG A 1 123 ? 13.153 -38.101 -15.705 1 92.02 123 ARG A O 1
ATOM 1015 N N . ASP A 1 124 ? 12.873 -35.859 -15.354 1 89.88 124 ASP A N 1
ATOM 1016 C CA . ASP A 1 124 ? 13.347 -35.528 -16.694 1 89.88 124 ASP A CA 1
ATOM 1017 C C . ASP A 1 124 ? 14.816 -35.907 -16.866 1 89.88 124 ASP A C 1
ATOM 1019 O O . ASP A 1 124 ? 15.219 -36.386 -17.928 1 89.88 124 ASP A O 1
ATOM 1023 N N . CYS A 1 125 ? 15.633 -35.663 -15.861 1 87.46 125 CYS A N 1
ATOM 1024 C CA . CYS A 1 125 ? 17.045 -36.026 -15.912 1 87.46 125 CYS A CA 1
ATOM 1025 C C . CYS A 1 125 ? 17.215 -37.533 -16.066 1 87.46 125 CYS A C 1
ATOM 1027 O O . CYS A 1 125 ? 18.031 -37.991 -16.868 1 87.46 125 CYS A O 1
ATOM 1029 N N . GLU A 1 126 ? 16.415 -38.308 -15.303 1 91.02 126 GLU A N 1
ATOM 1030 C CA . GLU A 1 126 ? 16.444 -39.763 -15.412 1 91.02 126 GLU A CA 1
ATOM 1031 C C . GLU A 1 126 ? 16.063 -40.219 -16.818 1 91.02 126 GLU A C 1
ATOM 1033 O O . GLU A 1 126 ? 16.663 -41.151 -17.358 1 91.02 126 GLU A O 1
ATOM 1038 N N . LEU A 1 127 ? 15.066 -39.58 -17.359 1 93.59 127 LEU A N 1
ATOM 1039 C CA . LEU A 1 127 ? 14.622 -39.906 -18.71 1 93.59 127 LEU A CA 1
ATOM 1040 C C . LEU A 1 127 ? 15.74 -39.67 -19.721 1 93.59 127 LEU A C 1
ATOM 1042 O O . LEU A 1 127 ? 15.948 -40.484 -20.624 1 93.59 127 LEU A O 1
ATOM 1046 N N . GLU A 1 128 ? 16.46 -38.598 -19.587 1 91.44 128 GLU A N 1
ATOM 1047 C CA . GLU A 1 128 ? 17.578 -38.289 -20.474 1 91.44 128 GLU A CA 1
ATOM 1048 C C . GLU A 1 128 ? 18.679 -39.34 -20.36 1 91.44 128 GLU A C 1
ATOM 1050 O O . GLU A 1 128 ? 19.276 -39.732 -21.364 1 91.44 128 GLU A O 1
ATOM 1055 N N . GLU A 1 129 ? 18.953 -39.798 -19.16 1 92.41 129 GLU A N 1
ATOM 1056 C CA . GLU A 1 129 ? 19.952 -40.843 -18.957 1 92.41 129 GLU A CA 1
ATOM 1057 C C . GLU A 1 129 ? 19.543 -42.139 -19.652 1 92.41 129 GLU A C 1
ATOM 1059 O O . GLU A 1 129 ? 20.378 -42.812 -20.26 1 92.41 129 GLU A O 1
ATOM 1064 N N . ARG A 1 130 ? 18.269 -42.484 -19.561 1 93.67 130 ARG A N 1
ATOM 1065 C CA . ARG A 1 130 ? 17.76 -43.685 -20.215 1 93.67 130 ARG A CA 1
ATOM 1066 C C . ARG A 1 130 ? 17.83 -43.554 -21.733 1 93.67 130 ARG A C 1
ATOM 1068 O O . ARG A 1 130 ? 18.093 -44.533 -22.434 1 93.67 130 ARG A O 1
ATOM 1075 N N . ARG A 1 131 ? 17.582 -42.344 -22.161 1 94.06 131 ARG A N 1
ATOM 1076 C CA . ARG A 1 131 ? 17.685 -42.094 -23.595 1 94.06 131 ARG A CA 1
ATOM 1077 C C . ARG A 1 131 ? 19.115 -42.295 -24.085 1 94.06 131 ARG A C 1
ATOM 1079 O O . ARG A 1 131 ? 19.341 -42.943 -25.109 1 94.06 131 ARG A O 1
ATOM 1086 N N . LYS A 1 132 ? 20.072 -41.756 -23.33 1 94.35 132 LYS A N 1
ATOM 1087 C CA . LYS A 1 132 ? 21.48 -41.909 -23.686 1 94.35 132 LYS A CA 1
ATOM 1088 C C . LYS A 1 132 ? 21.882 -43.381 -23.715 1 94.35 132 LYS A C 1
ATOM 1090 O O . LYS A 1 132 ? 22.583 -43.821 -24.629 1 94.35 132 LYS A O 1
ATOM 1095 N N . LYS A 1 133 ? 21.425 -44.143 -22.692 1 94.37 133 LYS A N 1
ATOM 1096 C CA . LYS A 1 133 ? 21.7 -45.576 -22.635 1 94.37 133 LYS A CA 1
ATOM 1097 C C . LYS A 1 133 ? 21.113 -46.298 -23.844 1 94.37 133 LYS A C 1
ATOM 1099 O O . LYS A 1 133 ? 21.788 -47.114 -24.475 1 94.37 133 LYS A O 1
ATOM 1104 N N . MET A 1 134 ? 19.885 -45.955 -24.138 1 94.97 134 MET A N 1
ATOM 1105 C CA . MET A 1 134 ? 19.199 -46.542 -25.285 1 94.9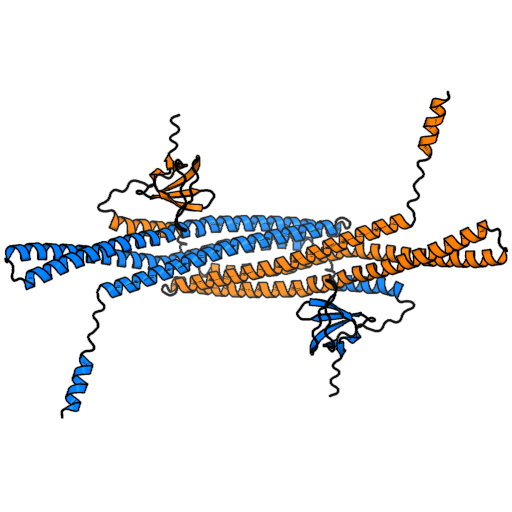7 134 MET A CA 1
ATOM 1106 C C . MET A 1 134 ? 19.951 -46.246 -26.578 1 94.97 134 MET A C 1
ATOM 1108 O O . MET A 1 134 ? 20.151 -47.139 -27.404 1 94.97 134 MET A O 1
ATOM 1112 N N . ASP A 1 135 ? 20.371 -45.047 -26.764 1 93.71 135 ASP A N 1
ATOM 1113 C CA . ASP A 1 135 ? 21.091 -44.627 -27.962 1 93.71 135 ASP A CA 1
ATOM 1114 C C . ASP A 1 135 ? 22.424 -45.362 -28.088 1 93.71 135 ASP A C 1
ATOM 1116 O O . ASP A 1 135 ? 22.824 -45.748 -29.189 1 93.71 135 ASP A O 1
ATOM 1120 N N . LYS A 1 136 ? 23.16 -45.547 -26.944 1 96.03 136 LYS A N 1
ATOM 1121 C CA . LYS A 1 136 ? 24.426 -46.273 -26.943 1 96.03 136 LYS A CA 1
ATOM 1122 C C . LYS A 1 136 ? 24.236 -47.71 -27.421 1 96.03 136 LYS A C 1
ATOM 1124 O O . LYS A 1 136 ? 25.01 -48.205 -28.243 1 96.03 136 LYS A O 1
ATOM 1129 N N . ILE A 1 137 ? 23.173 -48.405 -26.924 1 95.7 137 ILE A N 1
ATOM 1130 C CA . ILE A 1 137 ? 22.895 -49.783 -27.312 1 95.7 137 ILE A CA 1
ATOM 1131 C C . ILE A 1 137 ? 22.506 -49.835 -28.788 1 95.7 137 ILE A C 1
ATOM 1133 O O . ILE A 1 137 ? 22.913 -50.746 -29.512 1 95.7 137 ILE A O 1
ATOM 1137 N N . LYS A 1 138 ? 21.769 -48.831 -29.25 1 94.61 138 LYS A N 1
ATOM 1138 C CA . LYS A 1 138 ? 21.375 -48.744 -30.653 1 94.61 138 LYS A CA 1
ATOM 1139 C C . LYS A 1 138 ? 22.597 -48.659 -31.563 1 94.61 138 LYS A C 1
ATOM 1141 O O . LYS A 1 138 ? 22.647 -49.314 -32.606 1 94.61 138 LYS A O 1
ATOM 1146 N N . GLN A 1 139 ? 23.574 -47.919 -31.145 1 94.49 139 GLN A N 1
ATOM 1147 C CA . GLN A 1 139 ? 24.806 -47.775 -31.913 1 94.49 139 GLN A CA 1
ATOM 1148 C C . GLN A 1 139 ? 25.564 -49.098 -31.99 1 94.49 139 GLN A C 1
ATOM 1150 O O . GLN A 1 139 ? 26.132 -49.434 -33.031 1 94.49 139 GLN A O 1
ATOM 1155 N N . GLN A 1 140 ? 25.557 -49.922 -30.899 1 93.53 140 GLN A N 1
ATOM 1156 C CA . GLN A 1 140 ? 26.201 -51.231 -30.868 1 93.53 140 GLN A CA 1
ATOM 1157 C C . GLN A 1 140 ? 25.522 -52.201 -31.831 1 93.53 140 GLN A C 1
ATOM 1159 O O . GLN A 1 140 ? 26.194 -52.959 -32.533 1 93.53 140 GLN A O 1
ATOM 1164 N N . VAL A 1 141 ? 24.172 -52.132 -31.852 1 92.81 141 VAL A N 1
ATOM 1165 C CA . VAL A 1 141 ? 23.407 -52.982 -32.758 1 92.81 141 VAL A CA 1
ATOM 1166 C C . VAL A 1 141 ? 23.765 -52.649 -34.205 1 92.81 141 VAL A C 1
ATOM 1168 O O . VAL A 1 141 ? 24.001 -53.548 -35.016 1 92.81 141 VAL A O 1
ATOM 1171 N N . MET A 1 142 ? 23.889 -51.353 -34.495 1 91.62 142 MET A N 1
ATOM 1172 C CA . MET A 1 142 ? 24.193 -50.912 -35.854 1 91.62 142 MET A CA 1
ATOM 1173 C C . MET A 1 142 ? 25.602 -51.333 -36.26 1 91.62 142 MET A C 1
ATOM 1175 O O . MET A 1 142 ? 25.822 -51.767 -37.392 1 91.62 142 MET A O 1
ATOM 1179 N N . LYS A 1 143 ? 26.569 -51.257 -35.351 1 90.65 143 LYS A N 1
ATOM 1180 C CA . LYS A 1 143 ? 27.95 -51.641 -35.624 1 90.65 143 LYS A CA 1
ATOM 1181 C C . LYS A 1 143 ? 28.064 -53.142 -35.876 1 90.65 143 LYS A C 1
ATOM 1183 O O . LYS A 1 143 ? 28.774 -53.572 -36.788 1 90.65 143 LYS A O 1
ATOM 1188 N N . LYS A 1 144 ? 27.339 -54.017 -35.194 1 88.87 144 LYS A N 1
ATOM 1189 C CA . LYS A 1 144 ? 27.392 -55.469 -35.338 1 88.87 144 LYS A CA 1
ATOM 1190 C C . LYS A 1 144 ? 26.718 -55.919 -36.631 1 88.87 144 LYS A C 1
ATOM 1192 O O . LYS A 1 144 ? 27.17 -56.867 -37.276 1 88.87 144 LYS A O 1
ATOM 1197 N N . LYS A 1 145 ? 25.654 -55.23 -36.97 1 87.28 145 LYS A N 1
ATOM 1198 C CA . LYS A 1 145 ? 24.97 -55.536 -38.223 1 87.28 145 LYS A CA 1
ATOM 1199 C C . LYS A 1 145 ? 25.875 -55.272 -39.423 1 87.28 145 LYS A C 1
ATOM 1201 O O . LYS A 1 145 ? 25.899 -56.057 -40.373 1 87.28 145 LYS A O 1
ATOM 1206 N N . LYS A 1 146 ? 26.654 -54.223 -39.311 1 86.14 146 LYS A N 1
ATOM 1207 C CA . LYS A 1 146 ? 27.55 -53.858 -40.404 1 86.14 146 LYS A CA 1
ATOM 1208 C C . LYS A 1 146 ? 28.685 -54.868 -40.545 1 86.14 146 LYS A C 1
ATOM 1210 O O . LYS A 1 146 ? 29.125 -55.165 -41.658 1 86.14 146 LYS A O 1
ATOM 1215 N N . LYS A 1 147 ? 29.062 -55.499 -39.417 1 84.3 147 LYS A N 1
ATOM 1216 C CA . LYS A 1 147 ? 30.2 -56.414 -39.429 1 84.3 147 LYS A CA 1
ATOM 1217 C C . LYS A 1 147 ? 29.753 -57.845 -39.715 1 84.3 147 LYS A C 1
ATOM 1219 O O . LYS A 1 147 ? 30.574 -58.764 -39.739 1 84.3 147 LYS A O 1
ATOM 1224 N N . LYS A 1 148 ? 28.506 -58.142 -40.058 1 77.72 148 LYS A N 1
ATOM 1225 C CA . LYS A 1 148 ? 27.948 -59.451 -40.387 1 77.72 148 LYS A CA 1
ATOM 1226 C C . LYS A 1 148 ? 28.337 -60.493 -39.343 1 77.72 148 LYS A C 1
ATOM 1228 O O . LYS A 1 148 ? 28.774 -61.592 -39.688 1 77.72 148 LYS A O 1
ATOM 1233 N N . LEU A 1 149 ? 28.391 -60.045 -38.077 1 68.35 149 LEU A N 1
ATOM 1234 C CA . LEU A 1 149 ? 28.802 -60.91 -36.977 1 68.35 149 LEU A CA 1
ATOM 1235 C C . LEU A 1 149 ? 27.814 -62.056 -36.789 1 68.35 149 LEU A C 1
ATOM 1237 O O . LEU A 1 149 ? 26.718 -62.036 -37.354 1 68.35 149 LEU A O 1
ATOM 1241 N N . ALA A 1 150 ? 28.107 -62.987 -35.909 1 74.18 150 ALA A N 1
ATOM 1242 C CA . ALA A 1 150 ? 27.344 -64.206 -35.653 1 74.18 150 ALA A CA 1
ATOM 1243 C C . ALA A 1 150 ? 25.917 -63.88 -35.223 1 74.18 150 ALA A C 1
ATOM 1245 O O . ALA A 1 150 ? 25.689 -62.924 -34.478 1 74.18 150 ALA A O 1
ATOM 1246 N N . CYS A 1 151 ? 25.012 -64.654 -35.702 1 74.1 151 CYS A N 1
ATOM 1247 C CA . CYS A 1 151 ? 23.567 -64.491 -35.591 1 74.1 151 CYS A CA 1
ATOM 1248 C C . CYS A 1 151 ? 23.13 -64.468 -34.131 1 74.1 151 CYS A C 1
ATOM 1250 O O . CYS A 1 151 ? 22.289 -63.657 -33.743 1 74.1 151 CYS A O 1
ATOM 1252 N N . SER A 1 152 ? 23.912 -65.233 -33.239 1 79.33 152 SER A N 1
ATOM 1253 C CA . SER A 1 152 ? 23.458 -65.364 -31.859 1 79.33 152 SER A CA 1
ATOM 1254 C C . SER A 1 152 ? 23.731 -64.091 -31.064 1 79.33 152 SER A C 1
ATOM 1256 O O . SER A 1 152 ? 22.887 -63.65 -30.281 1 79.33 152 SER A O 1
ATOM 1258 N N . SER A 1 153 ? 24.9 -63.393 -31.325 1 82.75 153 SER A N 1
ATOM 1259 C CA . SER A 1 153 ? 25.275 -62.171 -30.62 1 82.75 153 SER A CA 1
ATOM 1260 C C . SER A 1 153 ? 24.389 -61 -31.033 1 82.75 153 SER A C 1
ATOM 1262 O O . SER A 1 153 ? 24.004 -60.181 -30.196 1 82.75 153 SER A O 1
ATOM 1264 N N . LEU A 1 154 ? 24.02 -60.967 -32.173 1 88.78 154 LEU A N 1
ATOM 1265 C CA . LEU A 1 154 ? 23.153 -59.92 -32.703 1 88.78 154 LEU A CA 1
ATOM 1266 C C . LEU A 1 154 ? 21.745 -60.039 -32.128 1 88.78 154 LEU A C 1
ATOM 1268 O O . LEU A 1 154 ? 21.103 -59.028 -31.834 1 88.78 154 LEU A O 1
ATOM 1272 N N . ILE A 1 155 ? 21.293 -61.29 -31.933 1 90.14 155 ILE A N 1
ATOM 1273 C CA . ILE A 1 155 ? 19.976 -61.531 -31.354 1 90.14 155 ILE A CA 1
ATOM 1274 C C . ILE A 1 155 ? 19.947 -61.034 -29.911 1 90.14 155 ILE A C 1
ATOM 1276 O O . ILE A 1 155 ? 18.992 -60.375 -29.494 1 90.14 155 ILE A O 1
ATOM 1280 N N . SER A 1 156 ? 21.099 -61.305 -29.206 1 90.58 156 SER A N 1
ATOM 1281 C CA . SER A 1 156 ? 21.185 -60.921 -27.8 1 90.58 156 SER A CA 1
ATOM 1282 C C . SER A 1 156 ? 21.203 -59.404 -27.642 1 90.58 156 SER A C 1
ATOM 1284 O O . SER A 1 156 ? 20.485 -58.854 -26.804 1 90.58 156 SER A O 1
ATOM 1286 N N . ILE A 1 157 ? 21.877 -58.647 -28.445 1 92.98 157 ILE A N 1
ATOM 1287 C CA . ILE A 1 157 ? 22.008 -57.2 -28.316 1 92.98 157 ILE A CA 1
ATOM 1288 C C . ILE A 1 157 ? 20.727 -56.522 -28.796 1 92.98 157 ILE A C 1
ATOM 1290 O O . ILE A 1 157 ? 20.33 -55.483 -28.263 1 92.98 157 ILE A O 1
ATOM 1294 N N . ASN A 1 158 ? 20.092 -57.098 -29.795 1 91.81 158 ASN A N 1
ATOM 1295 C CA . ASN A 1 158 ? 18.81 -56.58 -30.26 1 91.81 158 ASN A CA 1
ATOM 1296 C C . ASN A 1 158 ? 17.736 -56.693 -29.182 1 91.81 158 ASN A C 1
ATOM 1298 O O . ASN A 1 158 ? 16.896 -55.802 -29.041 1 91.81 158 ASN A O 1
ATOM 1302 N N . LYS A 1 159 ? 17.779 -57.846 -28.422 1 94.17 159 LYS A N 1
ATOM 1303 C CA . LYS A 1 159 ? 16.854 -58.014 -27.305 1 94.17 159 LYS A CA 1
ATOM 1304 C C . LYS A 1 159 ? 17.093 -56.959 -26.23 1 94.17 159 LYS A C 1
ATOM 1306 O O . LYS A 1 159 ? 16.143 -56.391 -25.687 1 94.17 159 LYS A O 1
ATOM 1311 N N . LYS A 1 160 ? 18.357 -56.618 -26.002 1 94.39 160 LYS A N 1
ATOM 1312 C CA . LYS A 1 160 ? 18.719 -55.593 -25.028 1 94.39 160 LYS A CA 1
ATOM 1313 C C . LYS A 1 160 ? 18.242 -54.215 -25.477 1 94.39 160 LYS A C 1
ATOM 1315 O O . LYS A 1 160 ? 17.761 -53.423 -24.664 1 94.39 160 LYS A O 1
ATOM 1320 N N . TYR A 1 161 ? 18.294 -53.915 -26.721 1 94.96 161 TYR A N 1
ATOM 1321 C CA . TYR A 1 161 ? 17.848 -52.641 -27.273 1 94.96 161 TYR A CA 1
ATOM 1322 C C . TYR A 1 161 ? 16.335 -52.496 -27.157 1 94.96 161 TYR A C 1
ATOM 1324 O O . TYR A 1 161 ? 15.835 -51.444 -26.752 1 94.96 161 TYR A O 1
ATOM 1332 N N . GLN A 1 162 ? 15.634 -53.596 -27.517 1 94.48 162 GLN A N 1
ATOM 1333 C CA . GLN A 1 162 ? 14.178 -53.551 -27.439 1 94.48 162 GLN A CA 1
ATOM 1334 C C . GLN A 1 162 ? 13.71 -53.325 -26.004 1 94.48 162 GLN A C 1
ATOM 1336 O O . GLN A 1 162 ? 12.764 -52.571 -25.765 1 94.48 162 GLN A O 1
ATOM 1341 N N . GLN A 1 163 ? 14.435 -53.927 -25.071 1 95.02 163 GLN A N 1
ATOM 1342 C CA . GLN A 1 163 ? 14.108 -53.739 -23.661 1 95.02 163 GLN A CA 1
ATOM 1343 C C . GLN A 1 163 ? 14.361 -52.299 -23.224 1 95.02 163 GLN A C 1
ATOM 1345 O O . GLN A 1 163 ? 13.53 -51.697 -22.541 1 95.02 163 GLN A O 1
ATOM 1350 N N . SER A 1 164 ? 15.478 -51.739 -23.629 1 94.36 164 SER A N 1
ATOM 1351 C CA . SER A 1 164 ? 15.83 -50.366 -23.28 1 94.36 164 SER A CA 1
ATOM 1352 C C . SER A 1 164 ? 14.852 -49.371 -23.895 1 94.36 164 SER A C 1
ATOM 1354 O O . SER A 1 164 ? 14.479 -48.384 -23.257 1 94.36 164 SER A O 1
ATOM 1356 N N . LYS A 1 165 ? 14.461 -49.571 -25.101 1 94.16 165 LYS A N 1
ATOM 1357 C CA . LYS A 1 165 ? 13.503 -48.719 -25.799 1 94.16 165 LYS A CA 1
ATOM 1358 C C . LYS A 1 165 ? 12.148 -48.725 -25.098 1 94.16 165 LYS A C 1
ATOM 1360 O O . LYS A 1 165 ? 11.534 -47.673 -24.912 1 94.16 165 LYS A O 1
ATOM 1365 N N . GLU A 1 166 ? 11.703 -49.938 -24.684 1 93.8 166 GLU A N 1
ATOM 1366 C CA . GLU A 1 166 ? 10.435 -50.068 -23.973 1 93.8 166 GLU A CA 1
ATOM 1367 C C . GLU A 1 166 ? 10.47 -49.324 -22.641 1 93.8 166 GLU A C 1
ATOM 1369 O O . GLU A 1 166 ? 9.511 -48.637 -22.283 1 93.8 166 GLU A O 1
ATOM 1374 N N . GLU A 1 167 ? 11.606 -49.414 -21.959 1 93.94 167 GLU A N 1
ATOM 1375 C CA . GLU A 1 167 ? 11.765 -48.725 -20.682 1 93.94 167 GLU A CA 1
ATOM 1376 C C . GLU A 1 167 ? 11.728 -47.21 -20.863 1 93.94 167 GLU A C 1
ATOM 1378 O O . GLU A 1 167 ? 11.1 -46.5 -20.075 1 93.94 167 GLU A O 1
ATOM 1383 N N . TYR A 1 168 ? 12.326 -46.702 -21.862 1 94.47 168 TYR A N 1
ATOM 1384 C CA . TYR A 1 168 ? 12.351 -45.275 -22.162 1 94.47 168 TYR A CA 1
ATOM 1385 C C . TYR A 1 168 ? 10.955 -44.765 -22.502 1 94.47 168 TYR A C 1
ATOM 1387 O O . TYR A 1 168 ? 10.504 -43.758 -21.95 1 94.47 168 TYR A O 1
ATOM 1395 N N . LEU A 1 169 ? 10.272 -45.483 -23.368 1 93.65 169 LEU A N 1
ATOM 1396 C CA . LEU A 1 169 ? 8.948 -45.063 -23.816 1 93.65 169 LEU A CA 1
ATOM 1397 C C . LEU A 1 169 ? 7.947 -45.103 -22.666 1 93.65 169 LEU A C 1
ATOM 1399 O O . LEU A 1 169 ? 7.077 -44.236 -22.565 1 93.65 169 LEU A O 1
ATOM 1403 N N . GLU A 1 170 ? 8.142 -46.115 -21.823 1 93.61 170 GLU A N 1
ATOM 1404 C CA . GLU A 1 170 ? 7.262 -46.226 -20.664 1 93.61 170 GLU A CA 1
ATOM 1405 C C . GLU A 1 170 ? 7.424 -45.03 -19.731 1 93.61 170 GLU A C 1
ATOM 1407 O O . GLU A 1 170 ? 6.436 -44.412 -19.328 1 93.61 170 GLU A O 1
ATOM 1412 N N . MET A 1 171 ? 8.618 -44.666 -19.416 1 92.82 171 MET A N 1
ATOM 1413 C CA . MET A 1 171 ? 8.874 -43.536 -18.527 1 92.82 171 MET A CA 1
ATOM 1414 C C . MET A 1 171 ? 8.412 -42.229 -19.163 1 92.82 171 MET A C 1
ATOM 1416 O O . MET A 1 171 ? 7.827 -41.379 -18.489 1 92.82 171 MET A O 1
ATOM 1420 N N . ARG A 1 172 ? 8.722 -42.071 -20.38 1 93.61 172 ARG A N 1
ATOM 1421 C CA . ARG A 1 172 ? 8.309 -40.87 -21.098 1 93.61 172 ARG A CA 1
ATOM 1422 C C . ARG A 1 172 ? 6.796 -40.691 -21.042 1 93.61 172 ARG A C 1
ATOM 1424 O O . ARG A 1 172 ? 6.305 -39.586 -20.799 1 93.61 172 ARG A O 1
ATOM 1431 N N . ASN A 1 173 ? 6.067 -41.777 -21.341 1 93.33 173 ASN A N 1
ATOM 1432 C CA . ASN A 1 173 ? 4.609 -41.721 -21.308 1 93.33 173 ASN A CA 1
ATOM 1433 C C . ASN A 1 173 ? 4.091 -41.412 -19.907 1 93.33 173 ASN A C 1
ATOM 1435 O O . ASN A 1 173 ? 3.113 -40.679 -19.749 1 93.33 173 ASN A O 1
ATOM 1439 N N . GLU A 1 174 ? 4.759 -41.948 -18.948 1 92.86 174 GLU A N 1
ATOM 1440 C CA . GLU A 1 174 ? 4.407 -41.646 -17.564 1 92.86 174 GLU A CA 1
ATOM 1441 C C . GLU A 1 174 ? 4.578 -40.16 -17.262 1 92.86 174 GLU A C 1
ATOM 1443 O O . GLU A 1 174 ? 3.69 -39.533 -16.681 1 92.86 174 GLU A O 1
ATOM 1448 N N . LEU A 1 175 ? 5.658 -39.622 -17.646 1 93.34 175 LEU A N 1
ATOM 1449 C CA . LEU A 1 175 ? 5.96 -38.216 -17.403 1 93.34 175 LEU A CA 1
ATOM 1450 C C . LEU A 1 175 ? 4.98 -37.313 -18.145 1 93.34 175 LEU A C 1
ATOM 1452 O O . LEU A 1 175 ? 4.544 -36.291 -17.61 1 93.34 175 LEU A O 1
ATOM 1456 N N . LYS A 1 176 ? 4.671 -37.657 -19.328 1 93.59 176 LYS A N 1
ATOM 1457 C CA . LYS A 1 176 ? 3.692 -36.909 -20.112 1 93.59 176 LYS A CA 1
ATOM 1458 C C . LYS A 1 176 ? 2.337 -36.874 -19.411 1 93.59 176 LYS A C 1
ATOM 1460 O O . LYS A 1 176 ? 1.71 -35.817 -19.313 1 93.59 176 LYS A O 1
ATOM 1465 N N . ASN A 1 177 ? 1.922 -38.067 -18.939 1 92.44 177 ASN A N 1
ATOM 1466 C CA . ASN A 1 177 ? 0.65 -38.155 -18.231 1 92.44 177 ASN A CA 1
ATOM 1467 C C . ASN A 1 177 ? 0.663 -37.326 -16.95 1 92.44 177 ASN A C 1
ATOM 1469 O O . ASN A 1 177 ? -0.285 -36.59 -16.671 1 92.44 177 ASN A O 1
ATOM 1473 N N . ASP A 1 178 ? 1.778 -37.407 -16.212 1 91.81 178 ASP A N 1
ATOM 1474 C CA . ASP A 1 178 ? 1.915 -36.643 -14.976 1 91.81 178 ASP A CA 1
ATOM 1475 C C . ASP A 1 178 ? 1.847 -35.142 -15.247 1 91.81 178 ASP A C 1
ATOM 1477 O O . ASP A 1 178 ? 1.195 -34.401 -14.509 1 91.81 178 ASP A O 1
ATOM 1481 N N . ARG A 1 179 ? 2.455 -34.722 -16.273 1 93.16 179 ARG A N 1
ATOM 1482 C CA . ARG A 1 179 ? 2.474 -33.302 -16.606 1 93.16 179 ARG A CA 1
ATOM 1483 C C . ARG A 1 179 ? 1.094 -32.825 -17.047 1 93.16 179 ARG A C 1
ATOM 1485 O O . ARG A 1 179 ? 0.699 -31.695 -16.752 1 93.16 179 ARG A O 1
ATOM 1492 N N . ASN A 1 180 ? 0.399 -33.661 -17.766 1 91.51 180 ASN A N 1
ATOM 1493 C CA . ASN A 1 180 ? -0.957 -33.302 -18.166 1 91.51 180 ASN A CA 1
ATOM 1494 C C . ASN A 1 180 ? -1.868 -33.117 -16.955 1 91.51 180 ASN A C 1
ATOM 1496 O O . ASN A 1 180 ? -2.666 -32.18 -16.91 1 91.51 180 ASN A O 1
ATOM 1500 N N . ILE A 1 181 ? -1.726 -34.017 -15.986 1 91.13 181 ILE A N 1
ATOM 1501 C CA . ILE A 1 181 ? -2.511 -33.911 -14.76 1 91.13 181 ILE A CA 1
ATOM 1502 C C . ILE A 1 181 ? -2.134 -32.632 -14.015 1 91.13 181 ILE A C 1
ATOM 1504 O O . ILE A 1 181 ? -3.007 -31.906 -13.535 1 91.13 181 ILE A O 1
ATOM 1508 N N . LEU A 1 182 ? -0.855 -32.343 -13.975 1 91.44 182 LEU A N 1
ATOM 1509 C CA . LEU A 1 182 ? -0.36 -31.145 -13.307 1 91.44 182 LEU A CA 1
ATOM 1510 C C . LEU A 1 182 ? -0.919 -29.886 -13.962 1 91.44 182 LEU A C 1
ATOM 1512 O O . LEU A 1 182 ? -1.392 -28.98 -13.273 1 91.44 182 LEU A O 1
ATOM 1516 N N . LEU A 1 183 ? -0.902 -29.811 -15.237 1 90.82 183 LEU A N 1
ATOM 1517 C CA . LEU A 1 183 ? -1.367 -28.648 -15.985 1 90.82 183 LEU A CA 1
ATOM 1518 C C . LEU A 1 183 ? -2.862 -28.429 -15.774 1 90.82 183 LEU A C 1
ATOM 1520 O O . LEU A 1 183 ? -3.317 -27.288 -15.663 1 90.82 183 LEU A O 1
ATOM 1524 N N . LYS A 1 184 ? -3.611 -29.519 -15.73 1 89.54 184 LYS A N 1
ATOM 1525 C CA . LYS A 1 184 ? -5.039 -29.41 -15.446 1 89.54 184 LYS A CA 1
ATOM 1526 C C . LYS A 1 184 ? -5.279 -28.879 -14.036 1 89.54 184 LYS A C 1
ATOM 1528 O O . LYS A 1 184 ? -6.174 -28.058 -13.82 1 89.54 184 LYS A O 1
ATOM 1533 N N . THR A 1 185 ? -4.468 -29.272 -13.113 1 92 185 THR A N 1
ATOM 1534 C CA . THR A 1 185 ? -4.609 -28.887 -11.713 1 92 185 THR A CA 1
ATOM 1535 C C . THR A 1 185 ? -4.293 -27.406 -11.524 1 92 185 THR A C 1
ATOM 1537 O O . THR A 1 185 ? -4.837 -26.759 -10.627 1 92 185 THR A O 1
ATOM 1540 N N . ILE A 1 186 ? -3.447 -26.876 -12.388 1 93.52 186 ILE A N 1
ATOM 1541 C CA . ILE A 1 186 ? -3.053 -25.475 -12.284 1 93.52 186 ILE A CA 1
ATOM 1542 C C . ILE A 1 186 ? -4.283 -24.582 -12.427 1 93.52 186 ILE A C 1
ATOM 1544 O O . ILE A 1 186 ? -4.427 -23.593 -11.704 1 93.52 186 ILE A O 1
ATOM 1548 N N . SER A 1 187 ? -5.181 -24.904 -13.345 1 91.34 187 SER A N 1
ATOM 1549 C CA . SER A 1 187 ? -6.41 -24.137 -13.519 1 91.34 187 SER A CA 1
ATOM 1550 C C . SER A 1 187 ? -7.269 -24.177 -12.259 1 91.34 187 SER A C 1
ATOM 1552 O O . SER A 1 187 ? -7.856 -23.166 -11.869 1 91.34 187 SER A O 1
ATOM 1554 N N . GLU A 1 188 ? -7.28 -25.277 -11.621 1 91.6 188 GLU A N 1
ATOM 1555 C CA . GLU A 1 188 ? -8.049 -25.425 -10.389 1 91.6 188 GLU A CA 1
ATOM 1556 C C . GLU A 1 188 ? -7.421 -24.631 -9.248 1 91.6 188 GLU A C 1
ATOM 1558 O O . GLU A 1 188 ? -8.131 -24.043 -8.429 1 91.6 188 GLU A O 1
ATOM 1563 N N . ILE A 1 189 ? -6.143 -24.677 -9.183 1 93.82 189 ILE A N 1
ATOM 1564 C CA . ILE A 1 189 ? -5.419 -23.917 -8.17 1 93.82 189 ILE A CA 1
ATOM 1565 C C . ILE A 1 189 ? -5.695 -22.426 -8.349 1 93.82 189 ILE A C 1
ATOM 1567 O O . ILE A 1 189 ? -5.975 -21.719 -7.377 1 93.82 189 ILE A O 1
ATOM 1571 N N . ALA A 1 190 ? -5.604 -21.965 -9.593 1 94.57 190 ALA A N 1
ATOM 1572 C CA . ALA A 1 190 ? -5.87 -20.562 -9.895 1 94.57 190 ALA A CA 1
ATOM 1573 C C . ALA A 1 190 ? -7.276 -20.164 -9.455 1 94.57 190 ALA A C 1
ATOM 1575 O O . ALA A 1 190 ? -7.474 -19.089 -8.884 1 94.57 190 ALA A O 1
ATOM 1576 N N . GLU A 1 191 ? -8.21 -20.998 -9.729 1 92.62 191 GLU A N 1
ATOM 1577 C CA . GLU A 1 191 ? -9.583 -20.759 -9.296 1 92.62 191 GLU A CA 1
ATOM 1578 C C . GLU A 1 191 ? -9.672 -20.655 -7.776 1 92.62 191 GLU A C 1
ATOM 1580 O O . GLU A 1 191 ? -10.335 -19.76 -7.248 1 92.62 191 GLU A O 1
ATOM 1585 N N . SER A 1 192 ? -9.049 -21.543 -7.095 1 92.54 192 SER A N 1
ATOM 1586 C CA . SER A 1 192 ? -9.076 -21.573 -5.636 1 92.54 192 SER A CA 1
ATOM 1587 C C . SER A 1 192 ? -8.451 -20.313 -5.046 1 92.54 192 SER A C 1
ATOM 1589 O O . SER A 1 192 ? -8.949 -19.771 -4.057 1 92.54 192 SER A O 1
ATOM 1591 N N . ILE A 1 193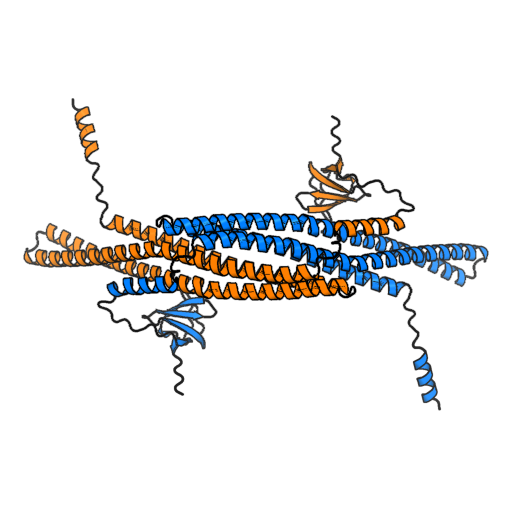 ? -7.339 -19.89 -5.623 1 95.05 193 ILE A N 1
ATOM 1592 C CA . ILE A 1 193 ? -6.709 -18.653 -5.176 1 95.05 193 ILE A CA 1
ATOM 1593 C C . ILE A 1 193 ? -7.703 -17.499 -5.284 1 95.05 193 ILE A C 1
ATOM 1595 O O . ILE A 1 193 ? -7.86 -16.717 -4.343 1 95.05 193 ILE A O 1
ATOM 1599 N N . GLY A 1 194 ? -8.325 -17.402 -6.443 1 93.89 194 GLY A N 1
ATOM 1600 C CA . GLY A 1 194 ? -9.337 -16.374 -6.626 1 93.89 194 GLY A CA 1
ATOM 1601 C C . GLY A 1 194 ? -10.431 -16.419 -5.577 1 93.89 194 GLY A C 1
ATOM 1602 O O . GLY A 1 194 ? -10.822 -15.384 -5.034 1 93.89 194 GLY A O 1
ATOM 1603 N N . GLN A 1 195 ? -10.865 -17.535 -5.237 1 91.98 195 GLN A N 1
ATOM 1604 C CA . GLN A 1 195 ? -11.936 -17.704 -4.26 1 91.98 195 GLN A CA 1
ATOM 1605 C C . GLN A 1 195 ? -11.495 -17.242 -2.874 1 91.98 195 GLN A C 1
ATOM 1607 O O . GLN A 1 195 ? -12.258 -16.59 -2.159 1 91.98 195 GLN A O 1
ATOM 1612 N N . VAL A 1 196 ? -10.322 -17.638 -2.499 1 92.69 196 VAL A N 1
ATOM 1613 C CA . VAL A 1 196 ? -9.8 -17.227 -1.2 1 92.69 196 VAL A CA 1
ATOM 1614 C C . VAL A 1 196 ? -9.724 -15.703 -1.133 1 92.69 196 VAL A C 1
ATOM 1616 O O . VAL A 1 196 ? -10.108 -15.1 -0.128 1 92.69 196 VAL A O 1
ATOM 1619 N N . PHE A 1 197 ? -9.293 -15.089 -2.234 1 93.09 197 PHE A N 1
ATOM 1620 C CA . PHE A 1 197 ? -9.156 -13.637 -2.267 1 93.09 197 PHE A CA 1
ATOM 1621 C C . PHE A 1 197 ? -10.517 -12.962 -2.149 1 93.09 197 PHE A C 1
ATOM 1623 O O . PHE A 1 197 ? -10.648 -11.928 -1.492 1 93.09 197 PHE A O 1
ATOM 1630 N N . ILE A 1 198 ? -11.485 -13.502 -2.781 1 92.51 198 ILE A N 1
ATOM 1631 C CA . ILE A 1 198 ? -12.829 -12.939 -2.705 1 92.51 198 ILE A CA 1
ATOM 1632 C C . ILE A 1 198 ? -13.365 -13.074 -1.282 1 92.51 198 ILE A C 1
ATOM 1634 O O . ILE A 1 198 ? -13.856 -12.103 -0.702 1 92.51 198 ILE A O 1
ATOM 1638 N N . ARG A 1 199 ? -13.211 -14.181 -0.712 1 90.79 199 ARG A N 1
ATOM 1639 C CA . ARG A 1 199 ? -13.741 -14.438 0.624 1 90.79 199 ARG A CA 1
ATOM 1640 C C . ARG A 1 199 ? -13.048 -13.565 1.665 1 90.79 199 ARG A C 1
ATOM 1642 O O . ARG A 1 199 ? -13.708 -12.844 2.416 1 90.79 199 ARG A O 1
ATOM 1649 N N . GLU A 1 200 ? -11.713 -13.648 1.665 1 91.61 200 GLU A N 1
ATOM 1650 C CA . GLU A 1 200 ? -10.944 -12.904 2.658 1 91.61 200 GLU A CA 1
ATOM 1651 C C . GLU A 1 200 ? -11.025 -11.401 2.406 1 91.61 200 GLU A C 1
ATOM 1653 O O . GLU A 1 200 ? -11.093 -10.611 3.35 1 91.61 200 GLU A O 1
ATOM 1658 N N . GLY A 1 201 ? -10.966 -11.032 1.101 1 91.75 201 GLY A N 1
ATOM 1659 C CA . GLY A 1 201 ? -11.092 -9.626 0.753 1 91.75 201 GLY A CA 1
ATOM 1660 C C . GLY A 1 201 ? -12.427 -9.029 1.154 1 91.75 201 GLY A C 1
ATOM 1661 O O . GLY A 1 201 ? -12.479 -7.938 1.727 1 91.75 201 GLY A O 1
ATOM 1662 N N . TRP A 1 202 ? -13.467 -9.738 0.86 1 90.44 202 TRP A N 1
ATOM 1663 C CA . TRP A 1 202 ? -14.804 -9.272 1.213 1 90.44 202 TRP A CA 1
ATOM 1664 C C . TRP A 1 202 ? -14.945 -9.118 2.724 1 90.44 202 TRP A C 1
ATOM 1666 O O . TRP A 1 202 ? -15.458 -8.104 3.205 1 90.44 202 TRP A O 1
ATOM 1676 N N . GLY A 1 203 ? -14.476 -10.103 3.441 1 91.22 203 GLY A N 1
ATOM 1677 C CA . GLY A 1 203 ? -14.524 -10.025 4.893 1 91.22 203 GLY A CA 1
ATOM 1678 C C . GLY A 1 203 ? -13.784 -8.824 5.451 1 91.22 203 GLY A C 1
ATOM 1679 O O . GLY A 1 203 ? -14.316 -8.098 6.294 1 91.22 203 GLY A O 1
ATOM 1680 N N . CYS A 1 204 ? -12.669 -8.611 4.979 1 94.13 204 CYS A N 1
ATOM 1681 C CA . CYS A 1 204 ? -11.833 -7.511 5.447 1 94.13 204 CYS A CA 1
ATOM 1682 C C . CYS A 1 204 ? -12.466 -6.165 5.111 1 94.13 204 CYS A C 1
ATOM 1684 O O . CYS A 1 204 ? -12.548 -5.283 5.967 1 94.13 204 CYS A O 1
ATOM 1686 N N . LEU A 1 205 ? -12.954 -5.977 3.887 1 94.22 205 LEU A N 1
ATOM 1687 C CA . LEU A 1 205 ? -13.557 -4.727 3.438 1 94.22 205 LEU A CA 1
ATOM 1688 C C . LEU A 1 205 ? -14.826 -4.421 4.227 1 94.22 205 LEU A C 1
ATOM 1690 O O . LEU A 1 205 ? -15.062 -3.273 4.61 1 94.22 205 LEU A O 1
ATOM 1694 N N . THR A 1 206 ? -15.594 -5.436 4.473 1 93.3 206 THR A N 1
ATOM 1695 C CA . THR A 1 206 ? -16.834 -5.264 5.222 1 93.3 206 THR A CA 1
ATOM 1696 C C . THR A 1 206 ? -16.543 -4.845 6.66 1 93.3 206 THR A C 1
ATOM 1698 O O . THR A 1 206 ? -17.153 -3.906 7.175 1 93.3 206 THR A O 1
ATOM 1701 N N . MET A 1 207 ? -15.622 -5.479 7.3 1 95.58 207 MET A N 1
ATOM 1702 C CA . MET A 1 207 ? -15.264 -5.147 8.676 1 95.58 207 MET A CA 1
ATOM 1703 C C . MET A 1 207 ? -14.694 -3.736 8.765 1 95.58 207 MET A C 1
ATOM 1705 O O . MET A 1 207 ? -15.055 -2.972 9.662 1 95.58 207 MET A O 1
ATOM 1709 N N . ASN A 1 208 ? -13.805 -3.417 7.857 1 95.65 208 ASN A N 1
ATOM 1710 C CA . ASN A 1 208 ? -13.223 -2.079 7.84 1 95.65 208 ASN A CA 1
ATOM 1711 C C . ASN A 1 208 ? -14.289 -1.007 7.632 1 95.65 208 ASN A C 1
ATOM 1713 O O . ASN A 1 208 ? -14.227 0.062 8.242 1 95.65 208 ASN A O 1
ATOM 1717 N N . SER A 1 209 ? -15.216 -1.301 6.758 1 94.17 209 SER A N 1
ATOM 1718 C CA . SER A 1 209 ? -16.306 -0.362 6.518 1 94.17 209 SER A CA 1
ATOM 1719 C C . SER A 1 209 ? -17.126 -0.131 7.783 1 94.17 209 SER A C 1
ATOM 1721 O O . SER A 1 209 ? -17.497 1.003 8.09 1 94.17 209 SER A O 1
ATOM 1723 N N . LYS A 1 210 ? -17.382 -1.133 8.543 1 93.35 210 LYS A N 1
ATOM 1724 C CA . LYS A 1 210 ? -18.129 -1.023 9.792 1 93.35 210 LYS A CA 1
ATOM 1725 C C . LYS A 1 210 ? -17.348 -0.223 10.831 1 93.35 210 LYS A C 1
ATOM 1727 O O . LYS A 1 210 ? -17.93 0.557 11.588 1 93.35 210 LYS A O 1
ATOM 1732 N N . ILE A 1 211 ? -16.066 -0.445 1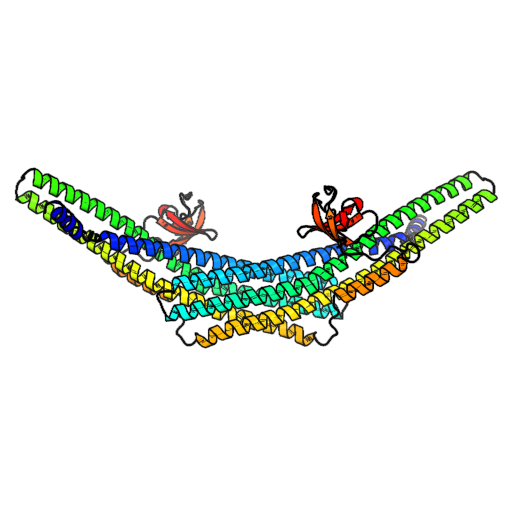0.851 1 94.28 211 ILE A N 1
ATOM 1733 C CA . ILE A 1 211 ? -15.201 0.267 11.785 1 94.28 211 ILE A CA 1
ATOM 1734 C C . ILE A 1 211 ? -15.288 1.769 11.527 1 94.28 211 ILE A C 1
ATOM 1736 O O . ILE A 1 211 ? -15.487 2.555 12.456 1 94.28 211 ILE A O 1
ATOM 1740 N N . ILE A 1 212 ? -15.169 2.188 10.273 1 93.58 212 ILE A N 1
ATOM 1741 C CA . ILE A 1 212 ? -15.177 3.602 9.915 1 93.58 212 ILE A CA 1
ATOM 1742 C C . ILE A 1 212 ? -16.585 4.17 10.086 1 93.58 212 ILE A C 1
ATOM 1744 O O . ILE A 1 212 ? -16.751 5.327 10.478 1 93.58 212 ILE A O 1
ATOM 1748 N N . GLU A 1 213 ? -17.544 3.397 9.815 1 90.61 213 GLU A N 1
ATOM 1749 C CA . GLU A 1 213 ? -18.934 3.81 9.989 1 90.61 213 GLU A CA 1
ATOM 1750 C C . GLU A 1 213 ? -19.217 4.198 11.437 1 90.61 213 GLU A C 1
ATOM 1752 O O . GLU A 1 213 ? -19.914 5.181 11.697 1 90.61 213 GLU A O 1
ATOM 1757 N N . ARG A 1 214 ? -18.708 3.508 12.377 1 90.59 214 ARG A N 1
ATOM 1758 C CA . ARG A 1 214 ? -18.897 3.793 13.796 1 90.59 214 ARG A CA 1
ATOM 1759 C C . ARG A 1 214 ? -18.325 5.159 14.161 1 90.59 214 ARG A C 1
ATOM 1761 O O . ARG A 1 214 ? -18.938 5.912 14.919 1 90.59 214 ARG A O 1
ATOM 1768 N N . VAL A 1 215 ? -17.2 5.454 13.563 1 90.01 215 VAL A N 1
ATOM 1769 C CA . VAL A 1 215 ? -16.575 6.747 13.823 1 90.01 215 VAL A CA 1
ATOM 1770 C C . VAL A 1 215 ? -17.418 7.862 13.208 1 90.01 215 VAL A C 1
ATOM 1772 O O . VAL A 1 215 ? -17.639 8.9 13.836 1 90.01 215 VAL A O 1
ATOM 1775 N N . SER A 1 216 ? -17.871 7.659 11.98 1 83.05 216 SER A N 1
ATOM 1776 C CA . SER A 1 216 ? -18.644 8.645 11.232 1 83.05 216 SER A CA 1
ATOM 1777 C C . SER A 1 216 ? -19.965 8.956 11.928 1 83.05 216 SER A C 1
ATOM 1779 O O . SER A 1 216 ? -20.385 10.114 11.985 1 83.05 216 SER A O 1
ATOM 1781 N N . GLN A 1 217 ? -20.659 8.028 12.375 1 79.37 217 GLN A N 1
ATOM 1782 C CA . GLN A 1 217 ? -21.961 8.192 13.014 1 79.37 217 GLN A CA 1
ATOM 1783 C C . GLN A 1 217 ? -21.846 9.015 14.293 1 79.37 217 GLN A C 1
ATOM 1785 O O . GLN A 1 217 ? -22.728 9.82 14.601 1 79.37 217 GLN A O 1
ATOM 1790 N N . TYR A 1 218 ? -20.728 8.913 14.919 1 72.74 218 TYR A N 1
ATOM 1791 C CA . TYR A 1 218 ? -20.559 9.581 16.204 1 72.74 218 TYR A CA 1
ATOM 1792 C C . TYR A 1 218 ? -20.18 11.045 16.012 1 72.74 218 TYR A C 1
ATOM 1794 O O . TYR A 1 218 ? -20.523 11.895 16.837 1 72.74 218 TYR A O 1
ATOM 1802 N N . HIS A 1 219 ? -19.51 11.333 14.87 1 69.25 219 HIS A N 1
ATOM 1803 C CA . HIS A 1 219 ? -18.92 12.664 14.785 1 69.25 219 HIS A CA 1
ATOM 1804 C C . HIS A 1 219 ? -19.489 13.445 13.605 1 69.25 219 HIS A C 1
ATOM 1806 O O . HIS A 1 219 ? -19.169 14.622 13.421 1 69.25 219 HIS A O 1
ATOM 1812 N N . TRP A 1 220 ? -20.322 12.983 12.616 1 63.41 220 TRP A N 1
ATOM 1813 C CA . TRP A 1 220 ? -20.774 13.624 11.386 1 63.41 220 TRP A CA 1
ATOM 1814 C C . TRP A 1 220 ? -21.615 14.859 11.692 1 63.41 220 TRP A C 1
ATOM 1816 O O . TRP A 1 220 ? -21.892 15.666 10.802 1 63.41 220 TRP A O 1
ATOM 1826 N N . LYS A 1 221 ? -22.256 14.925 12.809 1 55.88 221 LYS A N 1
ATOM 1827 C CA . LYS A 1 221 ? -23.304 15.941 12.837 1 55.88 221 LYS A CA 1
ATOM 1828 C C . LYS A 1 221 ? -22.728 17.332 12.587 1 55.88 221 LYS A C 1
ATOM 1830 O O . LYS A 1 221 ? -23.467 18.268 12.274 1 55.88 221 LYS A O 1
ATOM 1835 N N . ASP A 1 222 ? -21.438 17.503 12.747 1 54.2 222 ASP A N 1
ATOM 1836 C CA . ASP A 1 222 ? -21.051 18.907 12.846 1 54.2 222 ASP A CA 1
ATOM 1837 C C . ASP A 1 222 ? -20.494 19.417 11.518 1 54.2 222 ASP A C 1
ATOM 1839 O O . ASP A 1 222 ? -20.063 18.628 10.675 1 54.2 222 ASP A O 1
ATOM 1843 N N . GLU A 1 223 ? -20.628 20.704 11.214 1 57.78 223 GLU A N 1
ATOM 1844 C CA . GLU A 1 223 ? -20.183 21.529 10.095 1 57.78 223 GLU A CA 1
ATOM 1845 C C . GLU A 1 223 ? -18.726 21.244 9.743 1 57.78 223 GLU A C 1
ATOM 1847 O O . GLU A 1 223 ? -17.831 21.457 10.564 1 57.78 223 GLU A O 1
ATOM 1852 N N . GLU A 1 224 ? -18.389 20.345 8.778 1 63.92 224 GLU A N 1
ATOM 1853 C CA . GLU A 1 224 ? -17.043 20.103 8.266 1 63.92 224 GLU A CA 1
ATOM 1854 C C . GLU A 1 224 ? -16.412 21.39 7.743 1 63.92 224 GLU A C 1
ATOM 1856 O O . GLU A 1 224 ? -16.927 22.004 6.807 1 63.92 224 GLU A O 1
ATOM 1861 N N . LYS A 1 225 ? -15.59 21.991 8.517 1 69.21 225 LYS A N 1
ATOM 1862 C CA . LYS A 1 225 ? -14.85 23.132 7.986 1 69.21 225 LYS A CA 1
ATOM 1863 C C . LYS A 1 225 ? -13.809 22.685 6.964 1 69.21 225 LYS A C 1
ATOM 1865 O O . LYS A 1 225 ? -13.059 21.737 7.207 1 69.21 225 LYS A O 1
ATOM 1870 N N . ASN A 1 226 ? -13.911 23.184 5.798 1 81.44 226 ASN A N 1
ATOM 1871 C CA . ASN A 1 226 ? -12.949 22.926 4.732 1 81.44 226 ASN A CA 1
ATOM 1872 C C . ASN A 1 226 ? -11.599 23.576 5.025 1 81.44 226 ASN A C 1
ATOM 1874 O O . ASN A 1 226 ? -11.541 24.726 5.462 1 81.44 226 ASN A O 1
ATOM 1878 N N . ILE A 1 227 ? -10.525 22.809 4.948 1 84.6 227 ILE A N 1
ATOM 1879 C CA . ILE A 1 227 ? -9.168 23.279 5.208 1 84.6 227 ILE A CA 1
ATOM 1880 C C . ILE A 1 227 ? -8.913 24.571 4.435 1 84.6 227 ILE A C 1
ATOM 1882 O O . ILE A 1 227 ? -8.266 25.489 4.944 1 84.6 227 ILE A O 1
ATOM 1886 N N . LEU A 1 228 ? -9.511 24.667 3.241 1 78.59 228 LEU A N 1
ATOM 1887 C CA . LEU A 1 228 ? -9.341 25.858 2.415 1 78.59 228 LEU A CA 1
ATOM 1888 C C . LEU A 1 228 ? -9.983 27.073 3.075 1 78.59 228 LEU A C 1
ATOM 1890 O O . LEU A 1 228 ? -9.415 28.168 3.055 1 78.59 228 LEU A O 1
ATOM 1894 N N . GLU A 1 229 ? -11.097 26.854 3.608 1 79.93 229 GLU A N 1
ATOM 1895 C CA . GLU A 1 229 ? -11.792 27.943 4.287 1 79.93 229 GLU A CA 1
ATOM 1896 C C . GLU A 1 229 ? -11.008 28.423 5.505 1 79.93 229 GLU A C 1
ATOM 1898 O O . GLU A 1 229 ? -10.9 29.627 5.746 1 79.93 229 GLU A O 1
ATOM 1903 N N . LEU A 1 230 ? -10.444 27.481 6.22 1 82.11 230 LEU A N 1
ATOM 1904 C CA . LEU A 1 230 ? -9.649 27.804 7.399 1 82.11 230 LEU A CA 1
ATOM 1905 C C . LEU A 1 230 ? -8.39 28.574 7.012 1 82.11 230 LEU A C 1
ATOM 1907 O O . LEU A 1 230 ? -8.002 29.522 7.699 1 82.11 230 LEU A O 1
ATOM 1911 N N . THR A 1 231 ? -7.803 28.239 5.918 1 78.83 231 THR A N 1
ATOM 1912 C CA . THR A 1 231 ? -6.603 28.903 5.42 1 78.83 231 THR A CA 1
ATOM 1913 C C . THR A 1 231 ? -6.914 30.336 4.997 1 78.83 231 THR A C 1
ATOM 1915 O O . THR A 1 231 ? -6.14 31.254 5.278 1 78.83 231 THR A O 1
ATOM 1918 N N . ASN A 1 232 ? -8.057 30.471 4.368 1 76.29 232 ASN A N 1
ATOM 1919 C CA . ASN A 1 232 ? -8.453 31.794 3.897 1 76.29 232 ASN A CA 1
ATOM 1920 C C . ASN A 1 232 ? -8.707 32.75 5.059 1 76.29 232 ASN A C 1
ATOM 1922 O O . ASN A 1 232 ? -8.362 33.931 4.984 1 76.29 232 ASN A O 1
ATOM 1926 N N . VAL A 1 233 ? -9.201 32.288 6.124 1 72.75 233 VAL A N 1
ATOM 1927 C CA . VAL A 1 233 ? -9.499 33.108 7.293 1 72.75 233 VAL A CA 1
ATOM 1928 C C . VAL A 1 233 ? -8.199 33.616 7.913 1 72.75 233 VAL A C 1
ATOM 1930 O O . VAL A 1 233 ? -8.092 34.791 8.271 1 72.75 233 VAL A O 1
ATOM 1933 N N . ILE A 1 234 ? -7.161 32.807 7.906 1 74.1 234 ILE A N 1
ATOM 1934 C CA . ILE A 1 234 ? -5.905 33.171 8.552 1 74.1 234 ILE A CA 1
ATOM 1935 C C . ILE A 1 234 ? -5.114 34.113 7.647 1 74.1 234 ILE A C 1
ATOM 1937 O O . ILE A 1 234 ? -4.514 35.081 8.121 1 74.1 234 ILE A O 1
ATOM 1941 N N . THR A 1 235 ? -5.177 33.813 6.357 1 70.26 235 THR A N 1
ATOM 1942 C CA . THR A 1 235 ? -4.459 34.672 5.422 1 70.26 235 THR A CA 1
ATOM 1943 C C . THR A 1 235 ? -4.986 36.102 5.488 1 70.26 235 THR A C 1
ATOM 1945 O O . THR A 1 235 ? -4.209 37.058 5.439 1 70.26 235 THR A O 1
ATOM 1948 N N . ASN A 1 236 ? -6.308 36.222 5.642 1 67.46 236 ASN A N 1
ATOM 1949 C CA . ASN A 1 236 ? -6.94 37.535 5.707 1 67.46 236 ASN A CA 1
ATOM 1950 C C . ASN A 1 236 ? -6.685 38.215 7.049 1 67.46 236 ASN A C 1
ATOM 1952 O O . ASN A 1 236 ? -6.556 39.439 7.115 1 67.46 236 ASN A O 1
ATOM 1956 N N . SER A 1 237 ? -6.557 37.441 8.134 1 63.3 237 SER A N 1
ATOM 1957 C CA . SER A 1 237 ? -6.342 37.993 9.468 1 63.3 237 SER A CA 1
ATOM 1958 C C . SER A 1 237 ? -4.901 38.457 9.65 1 63.3 237 SER A C 1
ATOM 1960 O O . SER A 1 237 ? -4.651 39.498 10.261 1 63.3 237 SER A O 1
ATOM 1962 N N . VAL A 1 238 ? -3.936 37.695 9.08 1 60.03 238 VAL A N 1
ATOM 1963 C CA . VAL A 1 238 ? -2.524 38.035 9.223 1 60.03 238 VAL A CA 1
ATOM 1964 C C . VAL A 1 238 ? -2.17 39.181 8.278 1 60.03 238 VAL A C 1
ATOM 1966 O O . VAL A 1 238 ? -1.375 40.057 8.625 1 60.03 238 VAL A O 1
ATOM 1969 N N . LYS A 1 239 ? -2.712 39.313 6.986 1 53.7 239 LYS A N 1
ATOM 1970 C CA . LYS A 1 239 ? -2.471 40.387 6.026 1 53.7 239 LYS A CA 1
ATOM 1971 C C . LYS A 1 239 ? -3.013 41.717 6.541 1 53.7 239 LYS A C 1
ATOM 1973 O O . LYS A 1 239 ? -2.423 42.771 6.294 1 53.7 239 LYS A O 1
ATOM 1978 N N . THR A 1 240 ? -4.225 41.68 7.137 1 47.26 240 THR A N 1
ATOM 1979 C CA . THR A 1 240 ? -4.823 42.95 7.533 1 47.26 240 THR A CA 1
ATOM 1980 C C . THR A 1 240 ? -3.915 43.694 8.508 1 47.26 240 THR A C 1
ATOM 1982 O O . THR A 1 240 ? -3.885 44.927 8.518 1 47.26 240 THR A O 1
ATOM 1985 N N . HIS A 1 241 ? -3.178 42.918 9.279 1 45.44 241 HIS A N 1
ATOM 1986 C CA . HIS A 1 241 ? -2.372 43.743 10.172 1 45.44 241 HIS A CA 1
ATOM 1987 C C . HIS A 1 241 ? -1.18 44.348 9.438 1 45.44 241 HIS A C 1
ATOM 1989 O O . HIS A 1 241 ? -0.59 45.325 9.904 1 45.44 241 HIS A O 1
ATOM 1995 N N . SER A 1 242 ? -0.603 43.437 8.498 1 40.93 242 SER A N 1
ATOM 1996 C CA . SER A 1 242 ? 0.608 43.984 7.894 1 40.93 242 SER A CA 1
ATOM 1997 C C . SER A 1 242 ? 0.277 45.089 6.897 1 40.93 242 SER A C 1
ATOM 1999 O O . SER A 1 242 ? 1.146 45.885 6.534 1 40.93 242 SER A O 1
ATOM 2001 N N . VAL A 1 243 ? -0.799 44.705 6.059 1 39.79 243 VAL A N 1
ATOM 2002 C CA . VAL A 1 243 ? -0.907 45.576 4.894 1 39.79 243 VAL A CA 1
ATOM 2003 C C . VAL A 1 243 ? -1.332 46.976 5.332 1 39.79 243 VAL A C 1
ATOM 2005 O O . VAL A 1 243 ? -2.472 47.386 5.1 1 39.79 243 VAL A O 1
ATOM 2008 N N . GLN A 1 244 ? -1.617 47.357 6.452 1 34.09 244 GLN A N 1
ATOM 2009 C CA . GLN A 1 244 ? -1.931 48.768 6.255 1 34.09 244 GLN A CA 1
ATOM 2010 C C . GLN A 1 244 ? -0.981 49.408 5.248 1 34.09 244 GLN A C 1
ATOM 2012 O O . GLN A 1 244 ? -1.381 50.283 4.478 1 34.09 244 GLN A O 1
ATOM 2017 N N . ASN A 1 245 ? 0.349 49.688 5.474 1 30.7 245 ASN A N 1
ATOM 2018 C CA . ASN A 1 245 ? 0.951 50.602 4.51 1 30.7 245 ASN A CA 1
ATOM 2019 C C . ASN A 1 245 ? 1.159 49.932 3.155 1 30.7 245 ASN A C 1
ATOM 2021 O O . ASN A 1 245 ? 1.117 50.594 2.117 1 30.7 245 ASN A O 1
ATOM 2025 N N . THR A 1 246 ? 2.046 48.767 2.927 1 30.03 246 THR A N 1
ATOM 2026 C CA . THR A 1 246 ? 2.53 48.606 1.56 1 30.03 246 THR A CA 1
ATOM 2027 C C . THR A 1 246 ? 1.509 47.855 0.71 1 30.03 246 THR A C 1
ATOM 2029 O O . THR A 1 246 ? 0.995 46.813 1.123 1 30.03 246 THR A O 1
ATOM 2032 N N . THR A 1 247 ? 0.586 48.331 -0.177 1 31.22 247 THR A N 1
ATOM 2033 C CA . THR A 1 247 ? -0.266 48.105 -1.34 1 31.22 247 THR A CA 1
ATOM 2034 C C . THR A 1 247 ? 0.221 46.9 -2.14 1 31.22 247 THR A C 1
ATOM 2036 O O . THR A 1 247 ? 0.947 47.056 -3.125 1 31.22 247 THR A O 1
ATOM 2039 N N . ARG A 1 248 ? 0.837 45.784 -1.632 1 32.81 248 ARG A N 1
ATOM 2040 C CA . ARG A 1 248 ? 1.315 44.929 -2.714 1 32.81 248 ARG A CA 1
ATOM 2041 C C . ARG A 1 248 ? 0.15 44.289 -3.461 1 32.81 248 ARG A C 1
ATOM 2043 O O . ARG A 1 248 ? -0.785 43.777 -2.841 1 32.81 248 ARG A O 1
ATOM 2050 N N . LYS A 1 249 ? 0.026 44.424 -4.753 1 33.51 249 LYS A N 1
ATOM 2051 C CA . LYS A 1 249 ? -0.796 44.059 -5.903 1 33.51 249 LYS A CA 1
ATOM 2052 C C . LYS A 1 249 ? -1.151 42.575 -5.876 1 33.51 249 LYS A C 1
ATOM 2054 O O . LYS A 1 249 ? -0.362 41.751 -5.407 1 33.51 249 LYS A O 1
ATOM 2059 N N . PRO A 1 250 ? -2.314 42.081 -6.291 1 36.22 250 PRO A N 1
ATOM 2060 C CA . PRO A 1 250 ? -3.017 40.814 -6.504 1 36.22 250 PRO A CA 1
ATOM 2061 C C . PRO A 1 250 ? -2.14 39.758 -7.173 1 36.22 250 PRO A C 1
ATOM 2063 O O . PRO A 1 250 ? -1.331 40.085 -8.046 1 36.22 250 PRO A O 1
ATOM 2066 N N . THR A 1 251 ? -1.743 38.705 -6.55 1 39.73 251 THR A N 1
ATOM 2067 C CA . THR A 1 251 ? -1.007 37.511 -6.952 1 39.73 251 THR A CA 1
ATOM 2068 C C . THR A 1 251 ? -1.55 36.957 -8.266 1 39.73 251 THR A C 1
ATOM 2070 O O . THR A 1 251 ? -2.712 36.551 -8.341 1 39.73 251 THR A O 1
ATOM 2073 N N . ASN A 1 252 ? -1.301 37.521 -9.418 1 47.09 252 ASN A N 1
ATOM 2074 C CA . ASN A 1 252 ? -1.549 37.131 -10.802 1 47.09 252 ASN A CA 1
ATOM 2075 C C . ASN A 1 252 ? -0.989 35.744 -11.103 1 47.09 252 ASN A C 1
ATOM 2077 O O . ASN A 1 252 ? 0.226 35.57 -11.209 1 47.09 252 ASN A O 1
ATOM 2081 N N . VAL A 1 253 ? -1.649 34.687 -10.866 1 55.64 253 VAL A N 1
ATOM 2082 C CA . VAL A 1 253 ? -1.253 33.377 -11.373 1 55.64 253 VAL A CA 1
ATOM 2083 C C . VAL A 1 253 ? -1.261 33.389 -12.899 1 55.64 253 VAL A C 1
ATOM 2085 O O . VAL A 1 253 ? -2.249 33.791 -13.518 1 55.64 253 VAL A O 1
ATOM 2088 N N . PHE A 1 254 ? -0.112 33.339 -13.629 1 68.02 254 PHE A N 1
ATOM 2089 C CA . PHE A 1 254 ? -0.021 33.272 -15.083 1 68.02 254 PHE A CA 1
ATOM 2090 C C . PHE A 1 254 ? 1.007 32.233 -15.514 1 68.02 254 PHE A C 1
ATOM 2092 O O . PHE A 1 254 ? 1.842 31.809 -14.712 1 68.02 254 PHE A O 1
ATOM 2099 N N . HIS A 1 255 ? 0.716 31.663 -16.63 1 75.74 255 HIS A N 1
ATOM 2100 C CA . HIS A 1 255 ? 1.73 30.84 -17.281 1 75.74 255 HIS A CA 1
ATOM 2101 C C . HIS A 1 255 ? 2.823 31.702 -17.904 1 75.74 255 HIS A C 1
ATOM 2103 O O . HIS A 1 255 ? 2.537 32.573 -18.729 1 75.74 255 HIS A O 1
ATOM 2109 N N . GLY A 1 256 ? 4.036 31.581 -17.32 1 74.85 256 GLY A N 1
ATOM 2110 C CA . GLY A 1 256 ? 5.168 32.362 -17.793 1 74.85 256 GLY A CA 1
ATOM 2111 C C . GLY A 1 256 ? 6.23 31.521 -18.476 1 74.85 256 GLY A C 1
ATOM 2112 O O . GLY A 1 256 ? 6.337 30.32 -18.22 1 74.85 256 GLY A O 1
ATOM 2113 N N . ARG A 1 257 ? 6.85 32.155 -19.388 1 81.3 257 ARG A N 1
ATOM 2114 C CA . ARG A 1 257 ? 7.994 31.547 -20.061 1 81.3 257 ARG A CA 1
ATOM 2115 C C . ARG A 1 257 ? 9.304 31.971 -19.405 1 81.3 257 ARG A C 1
ATOM 2117 O O . ARG A 1 257 ? 9.541 33.161 -19.191 1 81.3 257 ARG A O 1
ATOM 2124 N N . VAL A 1 258 ? 10.17 31.055 -19.102 1 84.28 258 VAL A N 1
ATOM 2125 C CA . VAL A 1 258 ? 11.472 31.304 -18.493 1 84.28 258 VAL A CA 1
ATOM 2126 C C . VAL A 1 258 ? 12.409 31.94 -19.518 1 84.28 258 VAL A C 1
ATOM 2128 O O . VAL A 1 258 ? 12.629 31.383 -20.596 1 84.28 258 VAL A O 1
ATOM 2131 N N . VAL A 1 259 ? 12.991 33.086 -19.173 1 82.53 259 VAL A N 1
ATOM 2132 C CA . VAL A 1 259 ? 13.834 33.818 -20.112 1 82.53 259 VAL A CA 1
ATOM 2133 C C . VAL A 1 259 ? 15.304 33.631 -19.741 1 82.53 259 VAL A C 1
ATOM 2135 O O . VAL A 1 259 ? 16.184 33.732 -20.599 1 82.53 259 VAL A O 1
ATOM 2138 N N . TYR A 1 260 ? 15.639 33.303 -18.463 1 84.79 260 TYR A N 1
ATOM 2139 C CA . TYR A 1 260 ? 16.985 32.993 -17.995 1 84.79 260 TYR A CA 1
ATOM 2140 C C . TYR A 1 260 ? 16.989 31.732 -17.139 1 84.79 260 TYR A C 1
ATOM 2142 O O . TYR A 1 260 ? 16.083 31.522 -16.328 1 84.79 260 TYR A O 1
ATOM 2150 N N . SER A 1 261 ? 18.025 31.014 -17.458 1 85.04 261 SER A N 1
ATOM 2151 C CA . SER A 1 261 ? 18.172 29.853 -16.587 1 85.04 261 SER A CA 1
ATOM 2152 C C . SER A 1 261 ? 18.551 30.27 -15.17 1 85.04 261 SER A C 1
ATOM 2154 O O . SER A 1 261 ? 19.29 31.239 -14.979 1 85.04 261 SER A O 1
ATOM 2156 N N . TYR A 1 262 ? 18.029 29.549 -14.153 1 82.81 262 TYR A N 1
ATOM 2157 C CA . TYR A 1 262 ? 18.289 29.767 -12.734 1 82.81 262 TYR A CA 1
ATOM 2158 C C . TYR A 1 262 ? 18.607 28.454 -12.029 1 82.81 262 TYR A C 1
ATOM 2160 O O . TYR A 1 262 ? 17.825 27.502 -12.096 1 82.81 262 TYR A O 1
ATOM 2168 N N . ASN A 1 263 ? 19.791 28.437 -11.426 1 82.92 263 ASN A N 1
ATOM 2169 C CA . ASN A 1 263 ? 20.161 27.312 -10.574 1 82.92 263 ASN A CA 1
ATOM 2170 C C . ASN A 1 263 ? 19.902 27.616 -9.101 1 82.92 263 ASN A C 1
ATOM 2172 O O . ASN A 1 263 ? 20.453 28.573 -8.554 1 82.92 263 ASN A O 1
ATOM 2176 N N . PRO A 1 264 ? 19.021 26.757 -8.464 1 78.89 264 PRO A N 1
ATOM 2177 C CA . PRO A 1 264 ? 18.632 26.994 -7.072 1 78.89 264 PRO A CA 1
ATOM 2178 C C . PRO A 1 264 ? 19.822 26.978 -6.115 1 78.89 264 PRO A C 1
ATOM 2180 O O . PRO A 1 264 ? 20.768 26.212 -6.314 1 78.89 264 PRO A O 1
ATOM 2183 N N . GLN A 1 265 ? 19.879 27.893 -5.244 1 69.74 265 GLN A N 1
ATOM 2184 C CA . GLN A 1 265 ? 20.924 27.939 -4.227 1 69.74 265 GLN A CA 1
ATOM 2185 C C . GLN A 1 265 ? 20.497 27.193 -2.965 1 69.74 265 GLN A C 1
ATOM 2187 O O . GLN A 1 265 ? 21.334 26.845 -2.13 1 69.74 265 GLN A O 1
ATOM 2192 N N . ASN A 1 266 ? 19.147 27.002 -2.896 1 67.54 266 ASN A N 1
ATOM 2193 C CA . ASN A 1 266 ? 18.595 26.258 -1.769 1 67.54 266 ASN A CA 1
ATOM 2194 C C . ASN A 1 266 ? 17.35 25.473 -2.171 1 67.54 266 ASN A C 1
ATOM 2196 O O . ASN A 1 266 ? 16.878 25.587 -3.304 1 67.54 266 ASN A O 1
ATOM 2200 N N . GLU A 1 267 ? 16.928 24.666 -1.243 1 71.83 267 GLU A N 1
ATOM 2201 C CA . GLU A 1 267 ? 15.875 23.699 -1.536 1 71.83 267 GLU A CA 1
ATOM 2202 C C . GLU A 1 267 ? 14.534 24.393 -1.754 1 71.83 267 GLU A C 1
ATOM 2204 O O . GLU A 1 267 ? 13.612 23.808 -2.327 1 71.83 267 GLU A O 1
ATOM 2209 N N . HIS A 1 268 ? 14.429 25.665 -1.592 1 71.85 268 HIS A N 1
ATOM 2210 C CA . HIS A 1 268 ? 13.18 26.405 -1.734 1 71.85 268 HIS A CA 1
ATOM 2211 C C . HIS A 1 268 ? 13.118 27.13 -3.074 1 71.85 268 HIS A C 1
ATOM 2213 O O . HIS A 1 268 ? 12.088 27.712 -3.423 1 71.85 268 HIS A O 1
ATOM 2219 N N . GLU A 1 269 ? 14.166 27.107 -3.718 1 78.5 269 GLU A N 1
ATOM 2220 C CA . GLU A 1 269 ? 14.223 27.789 -5.007 1 78.5 269 GLU A CA 1
ATOM 2221 C C . GLU A 1 269 ? 13.92 26.829 -6.153 1 78.5 269 GLU A C 1
ATOM 2223 O O . GLU A 1 269 ? 14.2 25.632 -6.058 1 78.5 269 GLU A O 1
ATOM 2228 N N . LEU A 1 270 ? 13.335 27.351 -7.163 1 80.81 270 LEU A N 1
ATOM 2229 C CA . LEU A 1 270 ? 12.937 26.578 -8.335 1 80.81 270 LEU A CA 1
ATOM 2230 C C . LEU A 1 270 ? 14.01 26.639 -9.417 1 80.81 270 LEU A C 1
ATOM 2232 O O . LEU A 1 270 ? 14.491 27.722 -9.759 1 80.81 270 LEU A O 1
ATOM 2236 N N . LYS A 1 271 ? 14.365 25.478 -9.78 1 84.5 271 LYS A N 1
ATOM 2237 C CA . LYS A 1 271 ? 15.231 25.446 -10.955 1 84.5 271 LYS A CA 1
ATOM 2238 C C . LYS A 1 271 ? 14.474 25.875 -12.208 1 84.5 271 LYS A C 1
ATOM 2240 O O . LYS A 1 271 ? 13.357 25.415 -12.453 1 84.5 271 LYS A O 1
ATOM 2245 N N . LEU A 1 272 ? 15.031 26.845 -12.94 1 83.05 272 LEU A N 1
ATOM 2246 C CA . LEU A 1 272 ? 14.45 27.322 -14.19 1 83.05 272 LEU A CA 1
ATOM 2247 C C . LEU A 1 272 ? 15.381 27.04 -15.365 1 83.05 272 LEU A C 1
ATOM 2249 O O . LEU A 1 272 ? 16.593 27.245 -15.265 1 83.05 272 LEU A O 1
ATOM 2253 N N . GLU A 1 273 ? 14.775 26.43 -16.357 1 85.45 273 GLU A N 1
ATOM 2254 C CA . GLU A 1 273 ? 15.464 26.273 -17.635 1 85.45 273 GLU A CA 1
ATOM 2255 C C . GLU A 1 273 ? 14.923 27.248 -18.677 1 85.45 273 GLU A C 1
ATOM 2257 O O . GLU A 1 273 ? 13.71 27.347 -18.872 1 85.45 273 GLU A O 1
ATOM 2262 N N . LYS A 1 274 ? 15.879 28.006 -19.194 1 81.58 274 LYS A N 1
ATOM 2263 C CA . LYS A 1 274 ? 15.466 28.962 -20.217 1 81.58 274 LYS A CA 1
ATOM 2264 C C . LYS A 1 274 ? 14.578 28.297 -21.265 1 81.58 274 LYS A C 1
ATOM 2266 O O . LYS A 1 274 ? 14.914 27.231 -21.785 1 81.58 274 LYS A O 1
ATOM 2271 N N . GLY A 1 275 ? 13.407 28.879 -21.562 1 81.39 275 GLY A N 1
ATOM 2272 C CA . GLY A 1 275 ? 12.472 28.396 -22.566 1 81.39 275 GLY A CA 1
ATOM 2273 C C . GLY A 1 275 ? 11.342 27.571 -21.98 1 81.39 275 GLY A C 1
ATOM 2274 O O . GLY A 1 275 ? 10.344 27.308 -22.655 1 81.39 275 GLY A O 1
ATOM 2275 N N . GLU A 1 276 ? 11.379 27.133 -20.794 1 80.64 276 GLU A N 1
ATOM 2276 C CA . GLU A 1 276 ? 10.321 26.307 -20.219 1 80.64 276 GLU A CA 1
ATOM 2277 C C . GLU A 1 276 ? 9.145 27.162 -19.753 1 80.64 276 GLU A C 1
ATOM 2279 O O . GLU A 1 276 ? 9.311 28.348 -19.461 1 80.64 276 GLU A O 1
ATOM 2284 N N . TRP A 1 277 ? 7.948 26.483 -19.843 1 81.64 277 TRP A N 1
ATOM 2285 C CA . TRP A 1 277 ? 6.749 27.137 -19.329 1 81.64 277 TRP A CA 1
ATOM 2286 C C . TRP A 1 277 ? 6.489 26.738 -17.881 1 81.64 277 TRP A C 1
ATOM 2288 O O . TRP A 1 277 ? 6.558 25.556 -17.534 1 81.64 277 TRP A O 1
ATOM 2298 N N . ILE A 1 278 ? 6.286 27.778 -17.069 1 79.61 278 ILE A N 1
ATOM 2299 C CA . ILE A 1 278 ? 6.004 27.501 -15.665 1 79.61 278 ILE A CA 1
ATOM 2300 C C . ILE A 1 278 ? 4.726 28.223 -15.243 1 79.61 278 ILE A C 1
ATOM 2302 O O . ILE A 1 278 ? 4.312 29.191 -15.886 1 79.61 278 ILE A O 1
ATOM 2306 N N . THR A 1 279 ? 4.157 27.681 -14.328 1 79.08 279 THR A N 1
ATOM 2307 C CA . THR A 1 279 ? 3.006 28.342 -13.723 1 79.08 279 THR A CA 1
ATOM 2308 C C . THR A 1 279 ? 3.443 29.252 -12.579 1 79.08 279 THR A C 1
ATOM 2310 O O . THR A 1 279 ? 4.005 28.784 -11.587 1 79.08 279 THR A O 1
ATOM 2313 N N . VAL A 1 280 ? 3.272 30.538 -12.842 1 78.09 280 VAL A N 1
ATOM 2314 C CA . VAL A 1 280 ? 3.586 31.508 -11.798 1 78.09 280 VAL A CA 1
ATOM 2315 C C . VAL A 1 280 ? 2.388 31.671 -10.866 1 78.09 280 VAL A C 1
ATOM 2317 O O . VAL A 1 280 ? 1.281 31.978 -11.316 1 78.09 280 VAL A O 1
ATOM 2320 N N . ILE A 1 281 ? 2.664 31.387 -9.709 1 73.43 281 ILE A N 1
ATOM 2321 C CA . ILE A 1 281 ? 1.601 31.309 -8.713 1 73.43 281 ILE A CA 1
ATOM 2322 C C . ILE A 1 281 ? 1.483 32.643 -7.979 1 73.43 281 ILE A C 1
ATOM 2324 O O . ILE A 1 281 ? 0.382 33.067 -7.621 1 73.43 281 ILE A O 1
ATOM 2328 N N . SER A 1 282 ? 2.729 33.3 -7.856 1 70.85 282 SER A N 1
ATOM 2329 C CA . SER A 1 282 ? 2.728 34.564 -7.126 1 70.85 282 SER A CA 1
ATOM 2330 C C . SER A 1 282 ? 3.82 35.498 -7.637 1 70.85 282 SER A C 1
ATOM 2332 O O . SER A 1 282 ? 4.949 35.068 -7.88 1 70.85 282 SER A O 1
ATOM 2334 N N . THR A 1 283 ? 3.478 36.733 -8.016 1 70.09 283 THR A N 1
ATOM 2335 C CA . THR A 1 283 ? 4.398 37.742 -8.529 1 70.09 283 THR A CA 1
ATOM 2336 C C . THR A 1 283 ? 4.687 38.8 -7.467 1 70.09 283 THR A C 1
ATOM 2338 O O . THR A 1 283 ? 4.958 39.957 -7.795 1 70.09 283 THR A O 1
ATOM 2341 N N . ASP A 1 284 ? 4.719 38.397 -6.352 1 61.54 284 ASP A N 1
ATOM 2342 C CA . ASP A 1 284 ? 4.916 39.357 -5.27 1 61.54 284 ASP A CA 1
ATOM 2343 C C . ASP A 1 284 ? 6.401 39.605 -5.019 1 61.54 284 ASP A C 1
ATOM 2345 O O . ASP A 1 284 ? 7.121 38.704 -4.582 1 61.54 284 ASP A O 1
ATOM 2349 N N . GLY A 1 285 ? 6.923 40.811 -5.327 1 66.4 285 GLY A N 1
ATOM 2350 C CA . GLY A 1 285 ? 8.286 41.262 -5.094 1 66.4 285 GLY A CA 1
ATOM 2351 C C . GLY A 1 285 ? 9.242 40.873 -6.205 1 66.4 285 GLY A C 1
ATOM 2352 O O . GLY A 1 285 ? 8.828 40.685 -7.35 1 66.4 285 GLY A O 1
ATOM 2353 N N . GLU A 1 286 ? 10.535 40.83 -5.819 1 72.58 286 GLU A N 1
ATOM 2354 C CA . GLU A 1 286 ? 11.588 40.536 -6.787 1 72.58 286 GLU A CA 1
ATOM 2355 C C . GLU A 1 286 ? 11.753 39.032 -6.984 1 72.58 286 GLU A C 1
ATOM 2357 O O . GLU A 1 286 ? 12.379 38.593 -7.951 1 72.58 286 GLU A O 1
ATOM 2362 N N . TRP A 1 287 ? 11.148 38.238 -5.991 1 75.69 287 TRP A N 1
ATOM 2363 C CA . TRP A 1 287 ? 11.147 36.783 -6.102 1 75.69 287 TRP A CA 1
ATOM 2364 C C . TRP A 1 287 ? 9.729 36.252 -6.285 1 75.69 287 TRP A C 1
ATOM 2366 O O . TRP A 1 287 ? 8.859 36.485 -5.443 1 75.69 287 TRP A O 1
ATOM 2376 N N . TRP A 1 288 ? 9.473 35.595 -7.462 1 75.7 288 TRP A N 1
ATOM 2377 C CA . TRP A 1 288 ? 8.187 34.99 -7.793 1 75.7 288 TRP A CA 1
ATOM 2378 C C . TRP A 1 288 ? 8.145 33.528 -7.36 1 75.7 288 TRP A C 1
ATOM 2380 O O . TRP A 1 288 ? 9.188 32.882 -7.233 1 75.7 288 TRP A O 1
ATOM 2390 N N . GLU A 1 289 ? 7 33.073 -7.019 1 78.7 289 GLU A N 1
ATOM 2391 C CA . GLU A 1 289 ? 6.755 31.656 -6.763 1 78.7 289 GLU A CA 1
ATOM 2392 C C . GLU A 1 289 ? 6.099 30.984 -7.965 1 78.7 289 GLU A C 1
ATOM 2394 O O . GLU A 1 289 ? 5.158 31.525 -8.549 1 78.7 289 GLU A O 1
ATOM 2399 N N . GLY A 1 290 ? 6.624 29.823 -8.363 1 80.5 290 GLY A N 1
ATOM 2400 C CA . GLY A 1 290 ? 6.097 29.11 -9.515 1 80.5 290 GLY A CA 1
ATOM 2401 C C . GLY A 1 290 ? 6.219 27.603 -9.391 1 80.5 290 GLY A C 1
ATOM 2402 O O . GLY A 1 290 ? 6.773 27.098 -8.412 1 80.5 290 GLY A O 1
ATOM 2403 N N . GLU A 1 291 ? 5.539 26.976 -10.253 1 79.24 291 GLU A N 1
ATOM 2404 C CA . GLU A 1 291 ? 5.551 25.521 -10.371 1 79.24 291 GLU A CA 1
ATOM 2405 C C . GLU A 1 291 ? 6.128 25.082 -11.714 1 79.24 291 GLU A C 1
ATOM 2407 O O . GLU A 1 291 ? 5.745 25.606 -12.762 1 79.24 291 GLU A O 1
ATOM 2412 N N . SER A 1 292 ? 7.141 24.162 -11.657 1 78.39 292 SER A N 1
ATOM 2413 C CA . SER A 1 292 ? 7.718 23.524 -12.836 1 78.39 292 SER A CA 1
ATOM 2414 C C . SER A 1 292 ? 7.952 22.036 -12.601 1 78.39 292 SER A C 1
ATOM 2416 O O . SER A 1 292 ? 8.607 21.651 -11.631 1 78.39 292 SER A O 1
ATOM 2418 N N . LYS A 1 293 ? 7.347 21.301 -13.457 1 72.22 293 LYS A N 1
ATOM 2419 C CA . LYS A 1 293 ? 7.52 19.852 -13.443 1 72.22 293 LYS A CA 1
ATOM 2420 C C . LYS A 1 293 ? 7.177 19.271 -12.074 1 72.22 293 LYS A C 1
ATOM 2422 O O . LYS A 1 293 ? 7.923 18.448 -11.539 1 72.22 293 LYS A O 1
ATOM 2427 N N . GLY A 1 294 ? 6.202 19.905 -11.438 1 71.79 294 GLY A N 1
ATOM 2428 C CA . GLY A 1 294 ? 5.652 19.378 -10.2 1 71.79 294 GLY A CA 1
ATOM 2429 C C . GLY A 1 294 ? 6.32 19.942 -8.961 1 71.79 294 GLY A C 1
ATOM 2430 O O . GLY A 1 294 ? 5.957 19.589 -7.837 1 71.79 294 GLY A O 1
ATOM 2431 N N . LYS A 1 295 ? 7.269 20.715 -9.178 1 74.66 295 LYS A N 1
ATOM 2432 C CA . LYS A 1 295 ? 7.986 21.32 -8.059 1 74.66 295 LYS A CA 1
ATOM 2433 C C . LYS A 1 295 ? 7.604 22.788 -7.891 1 74.66 295 LYS A C 1
ATOM 2435 O O . LYS A 1 295 ? 7.507 23.526 -8.874 1 74.66 295 LYS A O 1
ATOM 2440 N N . ILE A 1 296 ? 7.429 23.115 -6.655 1 74.56 296 ILE A N 1
ATOM 2441 C CA . ILE A 1 296 ? 7.099 24.501 -6.344 1 74.56 296 ILE A CA 1
ATOM 2442 C C . ILE A 1 296 ? 8.281 25.17 -5.647 1 74.56 296 ILE A C 1
ATOM 2444 O O . ILE A 1 296 ? 8.898 24.582 -4.755 1 74.56 296 ILE A O 1
ATOM 2448 N N . GLY A 1 297 ? 8.665 26.369 -6.087 1 79.84 297 GLY A N 1
ATOM 2449 C CA . GLY A 1 297 ? 9.759 27.132 -5.507 1 79.84 297 GLY A CA 1
ATOM 2450 C C . GLY A 1 297 ? 9.746 28.594 -5.911 1 79.84 297 GLY A C 1
ATOM 2451 O O . GLY A 1 297 ? 8.916 29.013 -6.721 1 79.84 297 GLY A O 1
ATOM 2452 N N . ILE A 1 298 ? 10.657 29.306 -5.306 1 78.38 298 ILE A N 1
ATOM 2453 C CA . ILE A 1 298 ? 10.775 30.726 -5.621 1 78.38 298 ILE A CA 1
ATOM 2454 C C . ILE A 1 298 ? 11.915 30.942 -6.613 1 78.38 298 ILE A C 1
ATOM 2456 O O . ILE A 1 298 ? 12.847 30.137 -6.683 1 78.38 298 ILE A O 1
ATOM 2460 N N . PHE A 1 299 ? 11.802 31.957 -7.466 1 83.91 299 PHE A N 1
ATOM 2461 C CA . PHE A 1 299 ? 12.789 32.36 -8.46 1 83.91 299 PHE A CA 1
ATOM 2462 C C . PHE A 1 299 ? 12.762 33.87 -8.668 1 83.91 299 PHE A C 1
ATOM 2464 O O . PHE A 1 299 ? 11.76 34.525 -8.374 1 83.91 299 PHE A O 1
ATOM 2471 N N . PRO A 1 300 ? 13.857 34.458 -9.028 1 80.53 300 PRO A N 1
ATOM 2472 C CA . PRO A 1 300 ? 13.85 35.898 -9.291 1 80.53 300 PRO A CA 1
ATOM 2473 C C . PRO A 1 300 ? 12.853 36.295 -10.377 1 80.53 300 PRO A C 1
ATOM 2475 O O . PRO A 1 300 ? 12.788 35.65 -11.427 1 80.53 300 PRO A O 1
ATOM 2478 N N . SER A 1 301 ? 12.145 37.322 -10.15 1 77.97 301 SER A N 1
ATOM 2479 C CA . SER A 1 301 ? 11.022 37.752 -10.977 1 77.97 301 SER A CA 1
ATOM 2480 C C . SER A 1 301 ? 11.465 38.03 -12.409 1 77.97 301 SER A C 1
ATOM 2482 O O . SER A 1 301 ? 10.706 37.805 -13.354 1 77.97 301 SER A O 1
ATOM 2484 N N . HIS A 1 302 ? 12.652 38.448 -12.658 1 80.9 302 HIS A N 1
ATOM 2485 C CA . HIS A 1 302 ? 13.092 38.872 -13.982 1 80.9 302 HIS A CA 1
ATOM 2486 C C . HIS A 1 302 ? 13.535 37.68 -14.824 1 80.9 302 HIS A C 1
ATOM 2488 O O . HIS A 1 302 ? 13.938 37.844 -15.978 1 80.9 302 HIS A O 1
ATOM 2494 N N . TYR A 1 303 ? 13.305 36.484 -14.23 1 85.58 303 TYR A N 1
ATOM 2495 C CA . TYR A 1 303 ? 13.676 35.284 -14.971 1 85.58 303 TYR A CA 1
ATOM 2496 C C . TYR A 1 303 ? 12.503 34.768 -15.796 1 85.58 303 TYR A C 1
ATOM 2498 O O . TYR A 1 303 ? 12.666 33.867 -16.623 1 85.58 303 TYR A O 1
ATOM 2506 N N . VAL A 1 304 ? 11.222 35.219 -15.573 1 80.13 304 VAL A N 1
ATOM 2507 C CA . VAL A 1 304 ? 10.013 34.703 -16.207 1 80.13 304 VAL A CA 1
ATOM 2508 C C . VAL A 1 304 ? 9.216 35.855 -16.813 1 80.13 304 VAL A C 1
ATOM 2510 O O . VAL A 1 304 ? 9.072 36.912 -16.195 1 80.13 304 VAL A O 1
ATOM 2513 N N . GLU A 1 305 ? 8.782 35.641 -18.073 1 78.62 305 GLU A N 1
ATOM 2514 C CA . GLU A 1 305 ? 7.959 36.633 -18.759 1 78.62 305 GLU A CA 1
ATOM 2515 C C . GLU A 1 305 ? 6.544 36.111 -18.989 1 78.62 305 GLU A C 1
ATOM 2517 O O . GLU A 1 305 ? 6.353 34.932 -19.294 1 78.62 305 GLU A O 1
ATOM 2522 N N . ARG A 1 306 ? 5.581 36.857 -18.666 1 73.1 306 ARG A N 1
ATOM 2523 C CA . ARG A 1 306 ? 4.182 36.557 -18.954 1 73.1 306 ARG A CA 1
ATOM 2524 C C . ARG A 1 306 ? 3.934 36.492 -20.457 1 73.1 306 ARG A C 1
ATOM 2526 O O . ARG A 1 306 ? 4.379 37.366 -21.204 1 73.1 306 ARG A O 1
ATOM 2533 N N . ASP A 1 307 ? 3.424 35.259 -20.97 1 60.94 307 ASP A N 1
ATOM 2534 C CA . ASP A 1 307 ? 3.061 35.215 -22.383 1 60.94 307 ASP A CA 1
ATOM 2535 C C . ASP A 1 307 ? 1.737 35.935 -22.633 1 60.94 307 ASP A C 1
ATOM 2537 O O . ASP A 1 307 ? 0.703 35.553 -22.08 1 60.94 307 ASP A O 1
ATOM 2541 N N . VAL A 1 308 ? 1.657 37.126 -22.76 1 44.49 308 VAL A N 1
ATOM 2542 C CA . VAL A 1 308 ? 0.492 37.803 -23.322 1 44.49 308 VAL A CA 1
ATOM 2543 C C . VAL A 1 308 ? 0.331 37.419 -24.791 1 44.49 308 VAL A C 1
ATOM 2545 O O . VAL A 1 308 ? 1.221 37.67 -25.606 1 44.49 308 VAL A O 1
ATOM 2548 N N . LYS A 1 309 ? -0.269 36.319 -25.249 1 37.85 309 LYS A N 1
ATOM 2549 C CA . LYS A 1 309 ? -0.759 36.329 -26.624 1 37.85 309 LYS A CA 1
ATOM 2550 C C . LYS A 1 309 ? -1.63 37.554 -26.889 1 37.85 309 LYS A C 1
ATOM 2552 O O . LYS A 1 309 ? -2.66 37.742 -26.238 1 37.85 309 LYS A O 1
ATOM 2557 N N . ILE A 1 310 ? -1.112 38.64 -27.265 1 29.86 310 ILE A N 1
ATOM 2558 C CA . ILE A 1 310 ? -1.753 39.609 -28.147 1 29.86 310 ILE A CA 1
ATOM 2559 C C . ILE A 1 310 ? -2.293 38.9 -29.387 1 29.86 310 ILE A C 1
ATOM 2561 O O . ILE A 1 310 ? -1.522 38.38 -30.197 1 29.86 310 ILE A O 1
ATOM 2565 N N . ASN A 1 311 ? -3.009 37.707 -29.241 1 27.13 311 ASN A N 1
ATOM 2566 C CA . ASN A 1 311 ? -3.774 37.836 -30.476 1 27.13 311 ASN A CA 1
ATOM 2567 C C . ASN A 1 311 ? -4.771 38.99 -30.401 1 27.13 311 ASN A C 1
ATOM 2569 O O . ASN A 1 311 ? -5.423 39.186 -29.374 1 27.13 311 ASN A O 1
ATOM 2573 N N . MET B 1 1 ? 24.529 33.789 65.463 1 28.03 1 MET B N 1
ATOM 2574 C CA . MET B 1 1 ? 23.529 34.726 64.959 1 28.03 1 MET B CA 1
ATOM 2575 C C . MET B 1 1 ? 23.872 35.178 63.544 1 28.03 1 MET B C 1
ATOM 2577 O O . MET B 1 1 ? 23.052 35.808 62.873 1 28.03 1 MET B O 1
ATOM 2581 N N . GLY B 1 2 ? 25.2 35.113 63.105 1 30.78 2 GLY B N 1
ATOM 2582 C CA . GLY B 1 2 ? 25.676 35.632 61.833 1 30.78 2 GLY B CA 1
ATOM 2583 C C . GLY B 1 2 ? 25.328 34.739 60.657 1 30.78 2 GLY B C 1
ATOM 2584 O O . GLY B 1 2 ? 25.213 35.212 59.524 1 30.78 2 GLY B O 1
ATOM 2585 N N . ARG B 1 3 ? 25.442 33.359 60.7 1 40.52 3 ARG B N 1
ATOM 2586 C CA . ARG B 1 3 ? 25.218 32.439 59.59 1 40.52 3 ARG B CA 1
ATOM 2587 C C . ARG B 1 3 ? 23.751 32.432 59.173 1 40.52 3 ARG B C 1
ATOM 2589 O O . ARG B 1 3 ? 23.427 32.096 58.032 1 40.52 3 ARG B O 1
ATOM 2596 N N . MET B 1 4 ? 22.917 32.643 60.223 1 39.46 4 MET B N 1
ATOM 2597 C CA . MET B 1 4 ? 21.49 32.565 59.925 1 39.46 4 MET B CA 1
ATOM 2598 C C . MET B 1 4 ? 21.051 33.737 59.054 1 39.46 4 MET B C 1
ATOM 2600 O O . MET B 1 4 ? 20.039 33.652 58.356 1 39.46 4 MET B O 1
ATOM 2604 N N . ARG B 1 5 ? 21.836 34.963 59.217 1 40.31 5 ARG B N 1
ATOM 2605 C CA . ARG B 1 5 ? 21.375 36.11 58.441 1 40.31 5 ARG B CA 1
ATOM 2606 C C . ARG B 1 5 ? 21.64 35.907 56.953 1 40.31 5 ARG B C 1
ATOM 2608 O O . ARG B 1 5 ? 20.854 36.346 56.111 1 40.31 5 ARG B O 1
ATOM 2615 N N . ASN B 1 6 ? 22.783 35.225 56.637 1 39.61 6 ASN B N 1
ATOM 2616 C CA . ASN B 1 6 ? 23.139 35.187 55.223 1 39.61 6 ASN B CA 1
ATOM 2617 C C . ASN B 1 6 ? 22.229 34.244 54.44 1 39.61 6 ASN B C 1
ATOM 2619 O O . ASN B 1 6 ? 22.039 34.416 53.235 1 39.61 6 ASN B O 1
ATOM 2623 N N . GLU B 1 7 ? 21.719 33.176 55.117 1 41.52 7 GLU B N 1
ATOM 2624 C CA . GLU B 1 7 ? 20.939 32.214 54.344 1 41.52 7 GLU B CA 1
ATOM 2625 C C . GLU B 1 7 ? 19.578 32.789 53.961 1 41.52 7 GLU B C 1
ATOM 2627 O O . GLU B 1 7 ? 19.016 32.43 52.924 1 41.52 7 GLU B O 1
ATOM 2632 N N . MET B 1 8 ? 19.034 33.702 54.849 1 38.67 8 MET B N 1
ATOM 2633 C CA . MET B 1 8 ? 17.696 34.198 54.538 1 38.67 8 MET B CA 1
ATOM 2634 C C . MET B 1 8 ? 17.729 35.14 53.34 1 38.67 8 MET B C 1
ATOM 2636 O O . MET B 1 8 ? 16.742 35.261 52.612 1 38.67 8 MET B O 1
ATOM 2640 N N . PHE B 1 9 ? 18.874 35.939 53.18 1 36.9 9 PHE B N 1
ATOM 2641 C CA . PHE B 1 9 ? 18.879 36.894 52.078 1 36.9 9 PHE B CA 1
ATOM 2642 C C . PHE B 1 9 ? 18.94 36.173 50.736 1 36.9 9 PHE B C 1
ATOM 2644 O O . PHE B 1 9 ? 18.517 36.715 49.714 1 36.9 9 PHE B O 1
ATOM 2651 N N . LYS B 1 10 ? 19.542 35.007 50.685 1 40.34 10 LYS B N 1
ATOM 2652 C CA . LYS B 1 10 ? 19.682 34.339 49.394 1 40.34 10 LYS B CA 1
ATOM 2653 C C . LYS B 1 10 ? 18.331 33.849 48.88 1 40.34 10 LYS B C 1
ATOM 2655 O O . LYS B 1 10 ? 18.172 33.594 47.684 1 40.34 10 LYS B O 1
ATOM 2660 N N . LEU B 1 11 ? 17.416 33.594 49.826 1 38.59 11 LEU B N 1
ATOM 2661 C CA . LEU B 1 11 ? 16.195 32.994 49.298 1 38.59 11 LEU B CA 1
ATOM 2662 C C . LEU B 1 11 ? 15.415 34 48.458 1 38.59 11 LEU B C 1
ATOM 2664 O O . LEU B 1 11 ? 14.732 33.621 47.504 1 38.59 11 LEU B O 1
ATOM 2668 N N . PHE B 1 12 ? 15.365 35.286 49.011 1 33.9 12 PHE B N 1
ATOM 2669 C CA . PHE B 1 12 ? 14.353 36.117 48.371 1 33.9 12 PHE B CA 1
ATOM 2670 C C . PHE B 1 12 ? 14.83 36.595 47.005 1 33.9 12 PHE B C 1
ATOM 2672 O O . PHE B 1 12 ? 14.121 37.332 46.316 1 33.9 12 PHE B O 1
ATOM 2679 N N . THR B 1 13 ? 16.16 36.589 46.799 1 31.73 13 THR B N 1
ATOM 2680 C CA . THR B 1 13 ? 16.444 37.154 45.485 1 31.73 13 THR B CA 1
ATOM 2681 C C . THR B 1 13 ? 16.007 36.198 44.379 1 31.73 13 THR B C 1
ATOM 2683 O O . THR B 1 13 ? 16.845 35.64 43.667 1 31.73 13 THR B O 1
ATOM 2686 N N . LYS B 1 14 ? 15.331 35.149 44.717 1 34.99 14 LYS B N 1
ATOM 2687 C CA . LYS B 1 14 ? 14.765 34.623 43.478 1 34.99 14 LYS B CA 1
ATOM 2688 C C . LYS B 1 14 ? 14.232 35.748 42.596 1 34.99 14 LYS B C 1
ATOM 2690 O O . LYS B 1 14 ? 13.161 36.297 42.861 1 34.99 14 LYS B O 1
ATOM 2695 N N . VAL B 1 15 ? 15.105 36.652 42.165 1 33.24 15 VAL B N 1
ATOM 2696 C CA . VAL B 1 15 ? 14.728 37.538 41.068 1 33.24 15 VAL B CA 1
ATOM 2697 C C . VAL B 1 15 ? 13.746 36.825 40.142 1 33.24 15 VAL B C 1
ATOM 2699 O O . VAL B 1 15 ? 14.047 35.751 39.615 1 33.24 15 VAL B O 1
ATOM 2702 N N . GLU B 1 16 ? 12.488 36.821 40.367 1 35.88 16 GLU B N 1
ATOM 2703 C CA . GLU B 1 16 ? 11.57 36.633 39.248 1 35.88 16 GLU B CA 1
ATOM 2704 C C . GLU B 1 16 ? 12.242 36.971 37.92 1 35.88 16 GLU B C 1
ATOM 2706 O O . GLU B 1 16 ? 12.486 38.142 37.623 1 35.88 16 GLU B O 1
ATOM 2711 N N . ARG B 1 17 ? 13.337 36.318 37.583 1 38.56 17 ARG B N 1
ATOM 2712 C CA . ARG B 1 17 ? 13.783 36.558 36.214 1 38.56 17 ARG B CA 1
ATOM 2713 C C . ARG B 1 17 ? 12.631 37.042 35.34 1 38.56 17 ARG B C 1
ATOM 2715 O O . ARG B 1 17 ? 11.686 36.294 35.078 1 38.56 17 ARG B O 1
ATOM 2722 N N . VAL B 1 18 ? 12.133 38.18 35.495 1 40.61 18 VAL B N 1
ATOM 2723 C CA . VAL B 1 18 ? 11.252 38.877 34.563 1 40.61 18 VAL B CA 1
ATOM 2724 C C . VAL B 1 18 ? 11.353 38.238 33.18 1 40.61 18 VAL B C 1
ATOM 2726 O O . VAL B 1 18 ? 12.424 38.228 32.57 1 40.61 18 VAL B O 1
ATOM 2729 N N . LYS B 1 19 ? 10.805 37.137 33.035 1 49.63 19 LYS B N 1
ATOM 2730 C CA . LYS B 1 19 ? 10.628 36.69 31.656 1 49.63 19 LYS B CA 1
ATOM 2731 C C . LYS B 1 19 ? 10.61 37.873 30.693 1 49.63 19 LYS B C 1
ATOM 2733 O O . LYS B 1 19 ? 9.726 38.728 30.768 1 49.63 19 LYS B O 1
ATOM 2738 N N . THR B 1 20 ? 11.729 38.346 30.235 1 62.07 20 THR B N 1
ATOM 2739 C CA . THR B 1 20 ? 11.798 39.479 29.32 1 62.07 20 THR B CA 1
ATOM 2740 C C . THR B 1 20 ? 10.775 39.332 28.198 1 62.07 20 THR B C 1
ATOM 2742 O O . THR B 1 20 ? 10.282 38.232 27.94 1 62.07 20 THR B O 1
ATOM 2745 N N . VAL B 1 21 ? 9.943 40.348 27.988 1 68.47 21 VAL B N 1
ATOM 2746 C CA . VAL B 1 21 ? 8.959 40.48 26.918 1 68.47 21 VAL B CA 1
ATOM 2747 C C . VAL B 1 21 ? 9.388 39.644 25.714 1 68.47 21 VAL B C 1
ATOM 2749 O O . VAL B 1 21 ? 8.556 39.006 25.065 1 68.47 21 VAL B O 1
ATOM 2752 N N . ASP B 1 22 ? 10.66 39.322 25.737 1 82.51 22 ASP B N 1
ATOM 2753 C CA . ASP B 1 22 ? 11.188 38.614 24.575 1 82.51 22 ASP B CA 1
ATOM 2754 C C . ASP B 1 22 ? 11.124 37.102 24.777 1 82.51 22 ASP B C 1
ATOM 2756 O O . ASP B 1 22 ? 11.002 36.346 23.811 1 82.51 22 ASP B O 1
ATOM 2760 N N . GLN B 1 23 ? 11.059 36.667 26.04 1 86.94 23 GLN B N 1
ATOM 2761 C CA . GLN B 1 23 ? 11.03 35.231 26.301 1 86.94 23 GLN B CA 1
ATOM 2762 C C . GLN B 1 23 ? 9.686 34.627 25.905 1 86.94 23 GLN B C 1
ATOM 2764 O O . GLN B 1 23 ? 9.632 33.524 25.357 1 86.94 23 GLN B O 1
ATOM 2769 N N . GLU B 1 24 ? 8.611 35.312 26.199 1 88.83 24 GLU B N 1
ATOM 2770 C CA . GLU B 1 24 ? 7.281 34.84 25.824 1 88.83 24 GLU B CA 1
ATOM 2771 C C . GLU B 1 24 ? 7.154 34.694 24.31 1 88.83 24 GLU B C 1
ATOM 2773 O O . GLU B 1 24 ? 6.62 33.697 23.821 1 88.83 24 GLU B O 1
ATOM 2778 N N . TYR B 1 25 ? 7.617 35.672 23.614 1 92.84 25 TYR B N 1
ATOM 2779 C CA . TYR B 1 25 ? 7.556 35.621 22.158 1 92.84 25 TYR B CA 1
ATOM 2780 C C . TYR B 1 25 ? 8.382 34.46 21.617 1 92.84 25 TYR B C 1
ATOM 2782 O O . TYR B 1 25 ? 7.952 33.759 20.697 1 92.84 25 TYR B O 1
ATOM 2790 N N . GLN B 1 26 ? 9.551 34.237 22.221 1 92.12 26 GLN B N 1
ATOM 2791 C CA . GLN B 1 26 ? 10.422 33.155 21.777 1 92.12 26 GLN B CA 1
ATOM 2792 C C . GLN B 1 26 ? 9.756 31.796 21.973 1 92.12 26 GLN B C 1
ATOM 2794 O O . GLN B 1 26 ? 9.888 30.906 21.129 1 92.12 26 GLN B O 1
ATOM 2799 N N . MET B 1 27 ? 9.051 31.58 23.015 1 93.58 27 MET B N 1
ATOM 2800 C CA . MET B 1 27 ? 8.369 30.32 23.299 1 93.58 27 MET B CA 1
ATOM 2801 C C . MET B 1 27 ? 7.278 30.048 22.269 1 93.58 27 MET B C 1
ATOM 2803 O O . MET B 1 27 ? 7.166 28.932 21.757 1 93.58 27 MET B O 1
ATOM 2807 N N . ILE B 1 28 ? 6.495 31.06 21.946 1 94.21 28 ILE B N 1
ATOM 2808 C CA . ILE B 1 28 ? 5.409 30.898 20.986 1 94.21 28 ILE B CA 1
ATOM 2809 C C . ILE B 1 28 ? 5.984 30.652 19.593 1 94.21 28 ILE B C 1
ATOM 2811 O O . ILE B 1 28 ? 5.433 29.868 18.817 1 94.21 28 ILE B O 1
ATOM 2815 N N . ARG B 1 29 ? 7.029 31.36 19.335 1 94.06 29 ARG B N 1
ATOM 2816 C CA . ARG B 1 29 ? 7.708 31.157 18.06 1 94.06 29 ARG B CA 1
ATOM 2817 C C . ARG B 1 29 ? 8.191 29.717 17.92 1 94.06 29 ARG B C 1
ATOM 2819 O O . ARG B 1 29 ? 7.975 29.083 16.885 1 94.06 29 ARG B O 1
ATOM 2826 N N . GLU B 1 30 ? 8.807 29.155 18.918 1 94.51 30 GLU B N 1
ATOM 2827 C CA . GLU B 1 30 ? 9.314 27.786 18.895 1 94.51 30 GLU B CA 1
ATOM 2828 C C . GLU B 1 30 ? 8.176 26.78 18.748 1 94.51 30 GLU B C 1
ATOM 2830 O O . GLU B 1 30 ? 8.288 25.815 17.988 1 94.51 30 GLU B O 1
ATOM 2835 N N . LYS B 1 31 ? 7.124 27 19.457 1 94.08 31 LYS B N 1
ATOM 2836 C CA . LYS B 1 31 ? 5.956 26.131 19.34 1 94.08 31 LYS B CA 1
ATOM 2837 C C . LYS B 1 31 ? 5.404 26.142 17.917 1 94.08 31 LYS B C 1
ATOM 2839 O O . LYS B 1 31 ? 5 25.101 17.394 1 94.08 31 LYS B O 1
ATOM 2844 N N . SER B 1 32 ? 5.356 27.341 17.361 1 93.95 32 SER B N 1
ATOM 2845 C CA . SER B 1 32 ? 4.873 27.487 15.992 1 93.95 32 SER B CA 1
ATOM 2846 C C . SER B 1 32 ? 5.752 26.717 15.011 1 93.95 32 SER B C 1
ATOM 2848 O O . SER B 1 32 ? 5.245 26.059 14.1 1 93.95 32 SER B O 1
ATOM 2850 N N . ILE B 1 33 ? 7.011 26.73 15.209 1 93.8 33 ILE B N 1
ATOM 2851 C CA . ILE B 1 33 ? 7.954 26.05 14.327 1 93.8 33 ILE B CA 1
ATOM 2852 C C . ILE B 1 33 ? 7.782 24.538 14.456 1 93.8 33 ILE B C 1
ATOM 2854 O O . ILE B 1 33 ? 7.767 23.822 13.452 1 93.8 33 ILE B O 1
ATOM 2858 N N . GLU B 1 34 ? 7.649 24.101 15.623 1 94.81 34 GLU B N 1
ATOM 2859 C CA . GLU B 1 34 ? 7.444 22.676 15.866 1 94.81 34 GLU B CA 1
ATOM 2860 C C . GLU B 1 34 ? 6.153 22.186 15.217 1 94.81 34 GLU B C 1
ATOM 2862 O O . GLU B 1 34 ? 6.125 21.112 14.613 1 94.81 34 GLU B O 1
ATOM 2867 N N . SER B 1 35 ? 5.121 22.956 15.369 1 94.43 35 SER B N 1
ATOM 2868 C CA . SER B 1 35 ? 3.831 22.587 14.794 1 94.43 35 SER B CA 1
ATOM 2869 C C . SER B 1 35 ? 3.891 22.564 13.27 1 94.43 35 SER B C 1
ATOM 2871 O O . SER B 1 35 ? 3.263 21.717 12.632 1 94.43 35 SER B O 1
ATOM 2873 N N . GLU B 1 36 ? 4.612 23.511 12.75 1 93.64 36 GLU B N 1
ATOM 2874 C CA . GLU B 1 36 ? 4.828 23.517 11.306 1 93.64 36 GLU B CA 1
ATOM 2875 C C . GLU B 1 36 ? 5.49 22.223 10.841 1 93.64 36 GLU B C 1
ATOM 2877 O O . GLU B 1 36 ? 5.048 21.609 9.868 1 93.64 36 GLU B O 1
ATOM 2882 N N . LYS B 1 37 ? 6.528 21.82 11.507 1 95.12 37 LYS B N 1
ATOM 2883 C CA . LYS B 1 37 ? 7.258 20.605 11.155 1 95.12 37 LYS B CA 1
ATOM 2884 C C . LYS B 1 37 ? 6.355 19.378 11.236 1 95.12 37 LYS B C 1
ATOM 2886 O O . LYS B 1 37 ? 6.399 18.51 10.362 1 95.12 37 LYS B O 1
ATOM 2891 N N . LYS B 1 38 ? 5.584 19.31 12.233 1 95.98 38 LYS B N 1
ATOM 2892 C CA . LYS B 1 38 ? 4.673 18.184 12.421 1 95.98 38 LYS B CA 1
ATOM 2893 C C . LYS B 1 38 ? 3.63 18.13 11.308 1 95.98 38 LYS B C 1
ATOM 2895 O O . LYS B 1 38 ? 3.354 17.06 10.761 1 95.98 38 LYS B O 1
ATOM 2900 N N . LEU B 1 39 ? 3.082 19.259 11.057 1 95.9 39 LEU B N 1
ATOM 2901 C CA . LEU B 1 39 ? 2.081 19.337 9.999 1 95.9 39 LEU B CA 1
ATOM 2902 C C . LEU B 1 39 ? 2.68 18.943 8.653 1 95.9 39 LEU B C 1
ATOM 2904 O O . LEU B 1 39 ? 2.057 18.21 7.882 1 95.9 39 LEU B O 1
ATOM 2908 N N . PHE B 1 40 ? 3.849 19.398 8.397 1 95.4 40 PHE B N 1
ATOM 2909 C CA . PHE B 1 40 ? 4.54 19.069 7.156 1 95.4 40 PHE B CA 1
ATOM 2910 C C . PHE B 1 40 ? 4.817 17.573 7.071 1 95.4 40 PHE B C 1
ATOM 2912 O O . PHE B 1 40 ? 4.588 16.952 6.031 1 95.4 40 PHE B O 1
ATOM 2919 N N . SER B 1 41 ? 5.303 17.003 8.115 1 97.15 41 SER B N 1
ATOM 2920 C CA . SER B 1 41 ? 5.564 15.568 8.165 1 97.15 41 SER B CA 1
ATOM 2921 C C . SER B 1 41 ? 4.287 14.766 7.937 1 97.15 41 SER B C 1
ATOM 2923 O O . SER B 1 41 ? 4.302 13.752 7.236 1 97.15 41 SER B O 1
ATOM 2925 N N . THR B 1 42 ? 3.21 15.188 8.531 1 97.74 42 THR B N 1
ATOM 2926 C CA . THR B 1 42 ? 1.925 14.521 8.354 1 97.74 42 THR B CA 1
ATOM 2927 C C . THR B 1 42 ? 1.492 14.562 6.892 1 97.74 42 THR B C 1
ATOM 2929 O O . THR B 1 42 ? 1.003 13.565 6.355 1 97.74 42 THR B O 1
ATOM 2932 N N . LEU B 1 43 ? 1.669 15.679 6.287 1 96.74 43 LEU B N 1
ATOM 2933 C CA . LEU B 1 43 ? 1.348 15.809 4.87 1 96.74 43 LEU B CA 1
ATOM 2934 C C . LEU B 1 43 ? 2.149 14.814 4.037 1 96.74 43 LEU B C 1
ATOM 2936 O O . LEU B 1 43 ? 1.596 14.145 3.161 1 96.74 43 LEU B O 1
ATOM 2940 N N . GLN B 1 44 ? 3.419 14.675 4.334 1 97.71 44 GLN B N 1
ATOM 2941 C CA . GLN B 1 44 ? 4.262 13.728 3.611 1 97.71 44 GLN B CA 1
ATOM 2942 C C . GLN B 1 44 ? 3.775 12.295 3.81 1 97.71 44 GLN B C 1
ATOM 2944 O O . GLN B 1 44 ? 3.775 11.499 2.869 1 97.71 44 GLN B O 1
ATOM 2949 N N . THR B 1 45 ? 3.4 11.978 4.971 1 98.42 45 THR B N 1
ATOM 2950 C CA . THR B 1 45 ? 2.893 10.643 5.268 1 98.42 45 THR B CA 1
ATOM 2951 C C . THR B 1 45 ? 1.588 10.382 4.521 1 98.42 45 THR B C 1
ATOM 2953 O O . THR B 1 45 ? 1.352 9.27 4.044 1 98.42 45 THR B O 1
ATOM 2956 N N . ILE B 1 46 ? 0.738 11.369 4.404 1 98.26 46 ILE B N 1
ATOM 2957 C CA . ILE B 1 46 ? -0.521 11.243 3.679 1 98.26 46 ILE B CA 1
ATOM 2958 C C . ILE B 1 46 ? -0.241 10.955 2.205 1 98.26 46 ILE B C 1
ATOM 2960 O O . ILE B 1 46 ? -0.884 10.093 1.602 1 98.26 46 ILE B O 1
ATOM 2964 N N . ILE B 1 47 ? 0.701 11.655 1.651 1 97.66 47 ILE B N 1
ATOM 2965 C CA . ILE B 1 47 ? 1.075 11.444 0.257 1 97.66 47 ILE B CA 1
ATOM 2966 C C . ILE B 1 47 ? 1.616 10.027 0.077 1 97.66 47 ILE B C 1
ATOM 2968 O O . ILE B 1 47 ? 1.261 9.338 -0.882 1 97.66 47 ILE B O 1
ATOM 2972 N N . LYS B 1 48 ? 2.45 9.596 0.965 1 98.42 48 LYS B N 1
ATOM 2973 C CA . LYS B 1 48 ? 2.983 8.237 0.927 1 98.42 48 LYS B CA 1
ATOM 2974 C C . LYS B 1 48 ? 1.862 7.204 1.001 1 98.42 48 LYS B C 1
ATOM 2976 O O . LYS B 1 48 ? 1.898 6.189 0.302 1 98.42 48 LYS B O 1
ATOM 2981 N N . LEU B 1 49 ? 0.869 7.393 1.872 1 98.52 49 LEU B N 1
ATOM 2982 C CA . LEU B 1 49 ? -0.269 6.49 1.998 1 98.52 49 LEU B CA 1
ATOM 2983 C C . LEU B 1 49 ? -1.021 6.375 0.676 1 98.52 49 LEU B C 1
ATOM 2985 O O . LEU B 1 49 ? -1.324 5.268 0.224 1 98.52 49 LEU B O 1
ATOM 2989 N N . LYS B 1 50 ? -1.313 7.5 0.067 1 97.37 50 LYS B N 1
ATOM 2990 C CA . LYS B 1 50 ? -2.018 7.52 -1.212 1 97.37 50 LYS B CA 1
ATOM 2991 C C . LYS B 1 50 ? -1.291 6.673 -2.253 1 97.37 50 LYS B C 1
ATOM 2993 O O . LYS B 1 50 ? -1.914 5.871 -2.951 1 97.37 50 LYS B O 1
ATOM 2998 N N . ASN B 1 51 ? -0.006 6.855 -2.316 1 97.42 51 ASN B N 1
ATOM 2999 C CA . ASN B 1 51 ? 0.795 6.126 -3.293 1 97.42 51 ASN B CA 1
ATOM 3000 C C . ASN B 1 51 ? 0.837 4.633 -2.982 1 97.42 51 ASN B C 1
ATOM 3002 O O . ASN B 1 51 ? 0.77 3.803 -3.89 1 97.42 51 ASN B O 1
ATOM 3006 N N . THR B 1 52 ? 0.995 4.278 -1.756 1 98.66 52 THR B N 1
ATOM 3007 C CA . THR B 1 52 ? 1.036 2.884 -1.327 1 98.66 52 THR B CA 1
ATOM 3008 C C . THR B 1 52 ? -0.284 2.184 -1.64 1 98.66 52 THR B C 1
ATOM 3010 O O . THR B 1 52 ? -0.291 1.047 -2.116 1 98.66 52 THR B O 1
ATOM 3013 N N . LEU B 1 53 ? -1.397 2.816 -1.413 1 98.29 53 LEU B N 1
ATOM 3014 C CA . LEU B 1 53 ? -2.709 2.245 -1.701 1 98.29 53 LEU B CA 1
ATOM 3015 C C . LEU B 1 53 ? -2.903 2.059 -3.202 1 98.29 53 LEU B C 1
ATOM 3017 O O . LEU B 1 53 ? -3.503 1.073 -3.637 1 98.29 53 LEU B O 1
ATOM 3021 N N . HIS B 1 54 ? -2.434 3.009 -3.947 1 98.22 54 HIS B N 1
ATOM 3022 C CA . HIS B 1 54 ? -2.506 2.88 -5.398 1 98.22 54 HIS B CA 1
ATOM 3023 C C . HIS B 1 54 ? -1.687 1.69 -5.887 1 98.22 54 HIS B C 1
ATOM 3025 O O . HIS B 1 54 ? -2.14 0.93 -6.746 1 98.22 54 HIS B O 1
ATOM 3031 N N . GLU B 1 55 ? -0.507 1.566 -5.349 1 98.64 55 GLU B N 1
ATOM 3032 C CA . GLU B 1 55 ? 0.332 0.421 -5.691 1 98.64 55 GLU B CA 1
ATOM 3033 C C . GLU B 1 55 ? -0.368 -0.894 -5.359 1 98.64 55 GLU B C 1
ATOM 3035 O O . GLU B 1 55 ? -0.323 -1.843 -6.145 1 98.64 55 GLU B O 1
ATOM 3040 N N . ALA B 1 56 ? -0.999 -0.995 -4.193 1 98.52 56 ALA B N 1
ATOM 3041 C CA . ALA B 1 56 ? -1.725 -2.2 -3.798 1 98.52 56 ALA B CA 1
ATOM 3042 C C . ALA B 1 56 ? -2.82 -2.536 -4.806 1 98.52 56 ALA B C 1
ATOM 3044 O O . ALA B 1 56 ? -3.013 -3.702 -5.156 1 98.52 56 ALA B O 1
ATOM 3045 N N . ALA B 1 57 ? -3.556 -1.548 -5.262 1 98.39 57 ALA B N 1
ATOM 3046 C CA . ALA B 1 57 ? -4.618 -1.76 -6.241 1 98.39 57 ALA B CA 1
ATOM 3047 C C . ALA B 1 57 ? -4.055 -2.296 -7.554 1 98.39 57 ALA B C 1
ATOM 3049 O O . ALA B 1 57 ? -4.644 -3.186 -8.172 1 98.39 57 ALA B O 1
ATOM 3050 N N . LEU B 1 58 ? -2.91 -1.814 -7.992 1 98.71 58 LEU B N 1
ATOM 3051 C CA . LEU B 1 58 ? -2.267 -2.279 -9.216 1 98.71 58 LEU B CA 1
ATOM 3052 C C . LEU B 1 58 ? -1.839 -3.737 -9.085 1 98.71 58 LEU B C 1
ATOM 3054 O O . LEU B 1 58 ? -1.988 -4.519 -10.026 1 98.71 58 LEU B O 1
ATOM 3058 N N . LEU B 1 59 ? -1.261 -4.056 -7.941 1 98.74 59 LEU B N 1
ATOM 3059 C CA . LEU B 1 59 ? -0.834 -5.428 -7.692 1 98.74 59 LEU B CA 1
ATOM 3060 C C . LEU B 1 59 ? -2.019 -6.386 -7.754 1 98.74 59 LEU B C 1
ATOM 3062 O O . LEU B 1 59 ? -1.89 -7.51 -8.243 1 98.74 59 LEU B O 1
ATOM 3066 N N . GLN B 1 60 ? -3.169 -5.967 -7.256 1 98.5 60 GLN B N 1
ATOM 3067 C CA . GLN B 1 60 ? -4.373 -6.789 -7.32 1 98.5 60 GLN B CA 1
ATOM 3068 C C . GLN B 1 60 ? -4.784 -7.051 -8.766 1 98.5 60 GLN B C 1
ATOM 3070 O O . GLN B 1 60 ? -5.182 -8.166 -9.111 1 98.5 60 GLN B O 1
ATOM 3075 N N . VAL B 1 61 ? -4.688 -6.08 -9.604 1 98.69 61 VAL B N 1
ATOM 3076 C CA . VAL B 1 61 ? -5.013 -6.24 -11.018 1 98.69 61 VAL B CA 1
ATOM 3077 C C . VAL B 1 61 ? -4.042 -7.226 -11.663 1 98.69 61 VAL B C 1
ATOM 3079 O O . VAL B 1 61 ? -4.452 -8.093 -12.438 1 98.69 61 VAL B O 1
ATOM 3082 N N . GLU B 1 62 ? -2.796 -7.099 -11.316 1 98.68 62 GLU B N 1
ATOM 3083 C CA . GLU B 1 62 ? -1.782 -7.995 -11.862 1 98.68 62 GLU B CA 1
ATOM 3084 C C . GLU B 1 62 ? -2.06 -9.445 -11.476 1 98.68 62 GLU B C 1
ATOM 3086 O O . GLU B 1 62 ? -1.956 -10.346 -12.311 1 98.68 62 GLU B O 1
ATOM 3091 N N . ILE B 1 63 ? -2.375 -9.665 -10.23 1 98.64 63 ILE B N 1
ATOM 3092 C CA . ILE B 1 63 ? -2.688 -11.007 -9.75 1 98.64 63 ILE B CA 1
ATOM 3093 C C . ILE B 1 63 ? -3.898 -11.555 -10.504 1 98.64 63 ILE B C 1
ATOM 3095 O O . ILE B 1 63 ? -3.867 -12.682 -11.004 1 98.64 63 ILE B O 1
ATOM 3099 N N . SER B 1 64 ? -4.949 -10.759 -10.602 1 98.16 64 SER B N 1
ATOM 3100 C CA . SER B 1 64 ? -6.177 -11.194 -11.259 1 98.16 64 SER B CA 1
ATOM 3101 C C . SER B 1 64 ? -5.932 -11.523 -12.728 1 98.16 64 SER B C 1
ATOM 3103 O O . SER B 1 64 ? -6.498 -12.481 -13.258 1 98.16 64 SER B O 1
ATOM 3105 N N . TYR B 1 65 ? -5.11 -10.731 -13.339 1 98.08 65 TYR B N 1
ATOM 3106 C CA . TYR B 1 65 ? -4.766 -10.998 -14.732 1 98.08 65 TYR B CA 1
ATOM 3107 C C . TYR B 1 65 ? -4.053 -12.338 -14.87 1 98.08 65 TYR B C 1
ATOM 3109 O O . TYR B 1 65 ? -4.361 -13.122 -15.77 1 98.08 65 TYR B O 1
ATOM 3117 N N . SER B 1 66 ? -3.102 -12.574 -13.996 1 97.71 66 SER B N 1
ATOM 3118 C CA . SER B 1 66 ? -2.369 -13.835 -14.011 1 97.71 66 SER B CA 1
ATOM 3119 C C . SER B 1 66 ? -3.304 -15.021 -13.8 1 97.71 66 SER B C 1
ATOM 3121 O O . SER B 1 66 ? -3.181 -16.044 -14.476 1 97.71 66 SER B O 1
ATOM 3123 N N . LEU B 1 67 ? -4.241 -14.93 -12.905 1 97.19 67 LEU B N 1
ATOM 3124 C CA . LEU B 1 67 ? -5.208 -15.995 -12.658 1 97.19 67 LEU B CA 1
ATOM 3125 C C . LEU B 1 67 ? -6.047 -16.267 -13.901 1 97.19 67 LEU B C 1
ATOM 3127 O O . LEU B 1 67 ? -6.305 -17.425 -14.24 1 97.19 67 LEU B O 1
ATOM 3131 N N . CYS B 1 68 ? -6.434 -15.231 -14.576 1 96.34 68 CYS B N 1
ATOM 3132 C CA . CYS B 1 68 ? -7.209 -15.369 -15.804 1 96.34 68 CYS B CA 1
ATOM 3133 C C . CYS B 1 68 ? -6.431 -16.153 -16.855 1 96.34 68 CYS B C 1
ATOM 3135 O O . CYS B 1 68 ? -6.975 -17.06 -17.488 1 96.34 68 CYS B O 1
ATOM 3137 N N . GLU B 1 69 ? -5.192 -15.859 -16.955 1 95.54 69 GLU B N 1
ATOM 3138 C CA . GLU B 1 69 ? -4.358 -16.535 -17.945 1 95.54 69 GLU B CA 1
ATOM 3139 C C . GLU B 1 69 ? -4.235 -18.024 -17.639 1 95.54 69 GLU B C 1
ATOM 3141 O O . GLU B 1 69 ? -4.193 -18.85 -18.553 1 95.54 69 GLU B O 1
ATOM 3146 N N . MET B 1 70 ? -4.279 -18.38 -16.393 1 95.27 70 MET B N 1
ATOM 3147 C CA . MET B 1 70 ? -4.048 -19.762 -15.981 1 95.27 70 MET B CA 1
ATOM 3148 C C . MET B 1 70 ? -5.329 -20.582 -16.087 1 95.27 70 MET B C 1
ATOM 3150 O O . MET B 1 70 ? -5.29 -21.812 -16.03 1 95.27 70 MET B O 1
ATOM 3154 N N . THR B 1 71 ? -6.455 -19.964 -16.281 1 93.73 71 THR B N 1
ATOM 3155 C CA . THR B 1 71 ? -7.721 -20.688 -16.261 1 93.73 71 THR B CA 1
ATOM 3156 C C . THR B 1 71 ? -8.346 -20.724 -17.653 1 93.73 71 THR B C 1
ATOM 3158 O O . THR B 1 71 ? -9.488 -21.159 -17.815 1 93.73 71 THR B O 1
ATOM 3161 N N . LEU B 1 72 ? -7.661 -20.309 -18.681 1 90.16 72 LEU B N 1
ATOM 3162 C CA . LEU B 1 72 ? -8.198 -20.157 -20.029 1 90.16 72 LEU B CA 1
ATOM 3163 C C . LEU B 1 72 ? -8.769 -21.476 -20.539 1 90.16 72 LEU B C 1
ATOM 3165 O O . LEU B 1 72 ? -9.72 -21.483 -21.324 1 90.16 72 LEU B O 1
ATOM 3169 N N . ASN B 1 73 ? -8.281 -22.67 -20.077 1 85.89 73 ASN B N 1
ATOM 3170 C CA . ASN B 1 73 ? -8.712 -23.963 -20.598 1 85.89 73 ASN B CA 1
ATOM 3171 C C . ASN B 1 73 ? -9.826 -24.567 -19.748 1 85.89 73 ASN B C 1
ATOM 3173 O O . ASN B 1 73 ? -10.207 -25.722 -19.946 1 85.89 73 ASN B O 1
ATOM 3177 N N . ASN B 1 74 ? -10.311 -23.883 -18.782 1 86.49 74 ASN B N 1
ATOM 3178 C CA . ASN B 1 74 ? -11.406 -24.269 -17.899 1 86.49 74 ASN B CA 1
ATOM 3179 C C . ASN B 1 74 ? -12.514 -23.22 -17.888 1 86.49 74 ASN B C 1
ATOM 3181 O O . ASN B 1 74 ? -12.379 -22.175 -17.249 1 86.49 74 ASN B O 1
ATOM 3185 N N . LEU B 1 75 ? -13.541 -23.425 -18.547 1 83.52 75 LEU B N 1
ATOM 3186 C CA . LEU B 1 75 ? -14.587 -22.444 -18.81 1 83.52 75 LEU B CA 1
ATOM 3187 C C . LEU B 1 75 ? -15.134 -21.87 -17.507 1 83.52 75 LEU B C 1
ATOM 3189 O O . LEU B 1 75 ? -15.269 -20.652 -17.369 1 83.52 75 LEU B O 1
ATOM 3193 N N . LYS B 1 76 ? -15.491 -22.787 -16.599 1 83.19 76 LYS B N 1
ATOM 3194 C CA . LYS B 1 76 ? -16.045 -22.333 -15.326 1 83.19 76 LYS B CA 1
ATOM 3195 C C . LYS B 1 76 ? -15.042 -21.469 -14.567 1 83.19 76 LYS B C 1
ATOM 3197 O O . LYS B 1 76 ? -15.388 -20.393 -14.075 1 83.19 76 LYS B O 1
ATOM 3202 N N . ALA B 1 77 ? -13.779 -21.878 -14.487 1 87.61 77 ALA B N 1
ATOM 3203 C CA . ALA B 1 77 ? -12.727 -21.143 -13.791 1 87.61 77 ALA B CA 1
ATOM 3204 C C . ALA B 1 77 ? -12.457 -19.801 -14.466 1 87.61 77 ALA B C 1
ATOM 3206 O O . ALA B 1 77 ? -12.178 -18.806 -13.793 1 87.61 77 ALA B O 1
ATOM 3207 N N . THR B 1 78 ? -12.645 -19.766 -15.728 1 91.3 78 THR B N 1
ATOM 3208 C CA . THR B 1 78 ? -12.396 -18.55 -16.495 1 91.3 78 THR B CA 1
ATOM 3209 C C . THR B 1 78 ? -13.448 -17.489 -16.183 1 91.3 78 THR B C 1
ATOM 3211 O O . THR B 1 78 ? -13.132 -16.301 -16.095 1 91.3 78 THR B O 1
ATOM 3214 N N . GLN B 1 79 ? -14.669 -17.882 -16.035 1 91 79 GLN B N 1
ATOM 3215 C CA . GLN B 1 79 ? -15.731 -16.937 -15.706 1 91 79 GLN B CA 1
ATOM 3216 C C . GLN B 1 79 ? -15.467 -16.259 -14.364 1 91 79 GLN B C 1
ATOM 3218 O O . GLN B 1 79 ? -15.608 -15.04 -14.241 1 91 79 GLN B O 1
ATOM 3223 N N . LEU B 1 80 ? -15.102 -17.062 -13.41 1 91.55 80 LEU B N 1
ATOM 3224 C CA . LEU B 1 80 ? -14.807 -16.517 -12.09 1 91.55 80 LEU B CA 1
ATOM 3225 C C . LEU B 1 80 ? -13.617 -15.565 -12.148 1 91.55 80 LEU B C 1
ATOM 3227 O O . LEU B 1 80 ? -13.698 -14.434 -11.663 1 91.55 80 LEU B O 1
ATOM 3231 N N . THR B 1 81 ? -12.54 -15.964 -12.758 1 94.99 81 THR B N 1
ATOM 3232 C CA . THR B 1 81 ? -11.32 -15.164 -12.763 1 94.99 81 THR B CA 1
ATOM 3233 C C . THR B 1 81 ? -11.513 -13.89 -13.581 1 94.99 81 THR B C 1
ATOM 3235 O O . THR B 1 81 ? -10.936 -12.848 -13.261 1 94.99 81 THR B O 1
ATOM 3238 N N . ASN B 1 82 ? -12.34 -13.983 -14.567 1 95.11 82 ASN B N 1
ATOM 3239 C CA . ASN B 1 82 ? -12.677 -12.774 -15.311 1 95.11 82 ASN B CA 1
ATOM 3240 C C . ASN B 1 82 ? -13.459 -11.786 -14.45 1 95.11 82 ASN B C 1
ATOM 3242 O O . ASN B 1 82 ? -13.231 -10.577 -14.522 1 95.11 82 ASN B O 1
ATOM 3246 N N . SER B 1 83 ? -14.41 -12.304 -13.681 1 95.14 83 SER B N 1
ATOM 3247 C CA . SER B 1 83 ? -15.166 -11.448 -12.773 1 95.14 83 SER B CA 1
ATOM 3248 C C . SER B 1 83 ? -14.253 -10.793 -11.741 1 95.14 83 SER B C 1
ATOM 3250 O O . SER B 1 83 ? -14.438 -9.626 -11.393 1 95.14 83 SER B O 1
ATOM 3252 N N . ILE B 1 84 ? -13.305 -11.524 -11.289 1 96.42 84 ILE B N 1
ATOM 3253 C CA . ILE B 1 84 ? -12.346 -11.007 -10.319 1 96.42 84 ILE B CA 1
ATOM 3254 C C . ILE B 1 84 ? -11.493 -9.918 -10.967 1 96.42 84 ILE B C 1
ATOM 3256 O O . ILE B 1 84 ? -11.201 -8.896 -10.342 1 96.42 84 ILE B O 1
ATOM 3260 N N . LEU B 1 85 ? -11.082 -10.163 -12.171 1 97.64 85 LEU B N 1
ATOM 3261 C CA . LEU B 1 85 ? -10.301 -9.165 -12.892 1 97.64 85 LEU B CA 1
ATOM 3262 C C . LEU B 1 85 ? -11.09 -7.871 -13.055 1 97.64 85 LEU B C 1
ATOM 3264 O O . LEU B 1 85 ? -10.568 -6.783 -12.798 1 97.64 85 LEU B O 1
ATOM 3268 N N . ASN B 1 86 ? -12.342 -7.976 -13.421 1 97.39 86 ASN B N 1
ATOM 3269 C CA . ASN B 1 86 ? -13.191 -6.797 -13.55 1 97.39 86 ASN B CA 1
ATOM 3270 C C . ASN B 1 86 ? -13.353 -6.075 -12.215 1 97.39 86 ASN B C 1
ATOM 3272 O O . ASN B 1 86 ? -13.297 -4.845 -12.159 1 97.39 86 ASN B O 1
ATOM 3276 N N . ALA B 1 87 ? -13.548 -6.834 -11.217 1 97.18 87 ALA B N 1
ATOM 3277 C CA . ALA B 1 87 ? -13.68 -6.253 -9.883 1 97.18 87 ALA B CA 1
ATOM 3278 C C . ALA B 1 87 ? -12.412 -5.504 -9.483 1 97.18 87 ALA B C 1
ATOM 3280 O O . ALA B 1 87 ? -12.483 -4.411 -8.917 1 97.18 87 ALA B O 1
ATOM 3281 N N . SER B 1 88 ? -11.247 -6.118 -9.76 1 97.98 88 SER B N 1
ATOM 3282 C CA . SER B 1 88 ? -9.981 -5.478 -9.417 1 97.98 88 SER B CA 1
ATOM 3283 C C . SER B 1 88 ? -9.802 -4.166 -10.173 1 97.98 88 SER B C 1
ATOM 3285 O O . SER B 1 88 ? -9.233 -3.21 -9.642 1 97.98 88 SER B O 1
ATOM 3287 N N . GLN B 1 89 ? -10.281 -4.124 -11.363 1 98.27 89 GLN B N 1
ATOM 3288 C CA . GLN B 1 89 ? -10.224 -2.893 -12.144 1 98.27 89 GLN B CA 1
ATOM 3289 C C . GLN B 1 89 ? -11.15 -1.829 -11.561 1 98.27 89 GLN B C 1
ATOM 3291 O O . GLN B 1 89 ? -10.793 -0.65 -11.509 1 98.27 89 GLN B O 1
ATOM 3296 N N . ASP B 1 90 ? -12.293 -2.198 -11.132 1 97.96 90 ASP B N 1
ATOM 3297 C CA . ASP B 1 90 ? -13.217 -1.274 -10.481 1 97.96 90 ASP B CA 1
ATOM 3298 C C . ASP B 1 90 ? -12.617 -0.716 -9.192 1 97.96 90 ASP B C 1
ATOM 3300 O O . ASP B 1 90 ? -12.763 0.472 -8.897 1 97.96 90 ASP B O 1
ATOM 3304 N N . ILE B 1 91 ? -12.014 -1.56 -8.454 1 97.79 91 ILE B N 1
ATOM 3305 C CA . ILE B 1 91 ? -11.387 -1.143 -7.204 1 97.79 91 ILE B CA 1
ATOM 3306 C C . ILE B 1 91 ? -10.261 -0.154 -7.496 1 97.79 91 ILE B C 1
ATOM 3308 O O . ILE B 1 91 ? -10.084 0.827 -6.77 1 97.79 91 ILE B O 1
ATOM 3312 N N . LEU B 1 92 ? -9.501 -0.421 -8.548 1 98.2 92 LEU B N 1
ATOM 3313 C CA . LEU B 1 92 ? -8.464 0.519 -8.959 1 98.2 92 LEU B CA 1
ATOM 3314 C C . LEU B 1 92 ? -9.066 1.879 -9.298 1 98.2 92 LEU B C 1
ATOM 3316 O O . LEU B 1 92 ? -8.507 2.917 -8.937 1 98.2 92 LEU B O 1
ATOM 3320 N N . ASN B 1 93 ? -10.172 1.894 -9.939 1 97.92 93 ASN B N 1
ATOM 3321 C CA . ASN B 1 93 ? -10.856 3.142 -10.261 1 97.92 93 ASN B CA 1
ATOM 3322 C C . ASN B 1 93 ? -11.3 3.879 -9.001 1 97.92 93 ASN B C 1
ATOM 3324 O O . ASN B 1 93 ? -11.166 5.101 -8.912 1 97.92 93 ASN B O 1
ATOM 3328 N N . GLN B 1 94 ? -11.845 3.132 -8.057 1 96.99 94 GLN B N 1
ATOM 3329 C CA . GLN B 1 94 ? -12.236 3.73 -6.785 1 96.99 94 GLN B CA 1
ATOM 3330 C C . GLN B 1 94 ? -11.032 4.336 -6.069 1 96.99 94 GLN B C 1
ATOM 3332 O O . GLN B 1 94 ? -11.135 5.409 -5.471 1 96.99 94 GLN B O 1
ATOM 3337 N N . GLN B 1 95 ? -9.928 3.623 -6.132 1 97.33 95 GLN B N 1
ATOM 3338 C CA . GLN B 1 95 ? -8.706 4.128 -5.515 1 97.33 95 GLN B CA 1
ATOM 3339 C C . GLN B 1 95 ? -8.256 5.43 -6.171 1 97.33 95 GLN B C 1
ATOM 3341 O O . GLN B 1 95 ? -7.768 6.336 -5.493 1 97.33 95 GLN B O 1
ATOM 3346 N N . ASN B 1 96 ? -8.393 5.538 -7.468 1 96.56 96 ASN B N 1
ATOM 3347 C CA . ASN B 1 96 ? -8.058 6.767 -8.179 1 96.56 96 ASN B CA 1
ATOM 3348 C C . ASN B 1 96 ? -8.95 7.927 -7.745 1 96.56 96 ASN B C 1
ATOM 3350 O O . ASN B 1 96 ? -8.475 9.052 -7.582 1 96.56 96 ASN B O 1
ATOM 3354 N N . TYR B 1 97 ? -10.142 7.701 -7.523 1 96.58 97 TYR B N 1
ATOM 3355 C CA . TYR B 1 97 ? -11.063 8.718 -7.03 1 96.58 97 TYR B CA 1
ATOM 3356 C C . TYR B 1 97 ? -10.669 9.179 -5.632 1 96.58 97 TYR B C 1
ATOM 3358 O O . TYR B 1 97 ? -10.656 10.38 -5.348 1 96.58 97 TYR B O 1
ATOM 3366 N N . PHE B 1 98 ? -10.436 8.195 -4.751 1 96.71 98 PHE B N 1
ATOM 3367 C CA . PHE B 1 98 ? -9.967 8.508 -3.406 1 96.71 98 PHE B CA 1
ATOM 3368 C C . PHE B 1 98 ? -8.739 9.408 -3.456 1 96.71 98 PHE B C 1
ATOM 3370 O O . PHE B 1 98 ? -8.677 10.423 -2.758 1 96.71 98 PHE B O 1
ATOM 3377 N N . ASN B 1 99 ? -7.785 9.069 -4.295 1 96.62 99 ASN B N 1
ATOM 3378 C CA . ASN B 1 99 ? -6.546 9.832 -4.409 1 96.62 99 ASN B CA 1
ATOM 3379 C C . ASN B 1 99 ? -6.808 11.258 -4.885 1 96.62 99 ASN B C 1
ATOM 3381 O O . ASN B 1 99 ? -6.201 12.206 -4.382 1 96.62 99 ASN B O 1
ATOM 3385 N N . SER B 1 100 ? -7.663 11.378 -5.835 1 96.49 100 SER B N 1
ATOM 3386 C CA . SER B 1 100 ? -8.014 12.701 -6.339 1 96.49 100 SER B CA 1
ATOM 3387 C C . SER B 1 100 ? -8.688 13.543 -5.26 1 96.49 100 SER B C 1
ATOM 3389 O O . SER B 1 100 ? -8.39 14.73 -5.114 1 96.49 100 SER B O 1
ATOM 3391 N N . SER B 1 101 ? -9.558 12.963 -4.463 1 95.48 101 SER B N 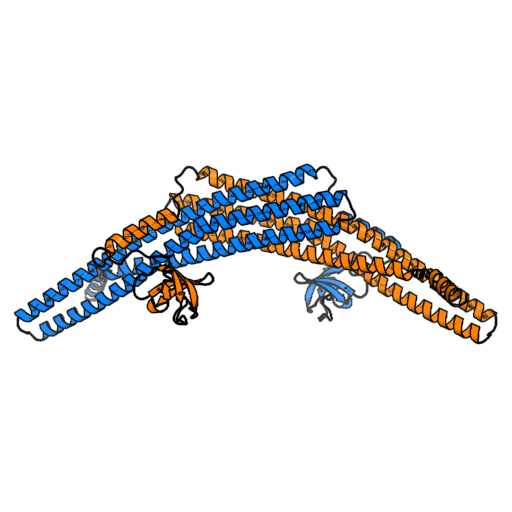1
ATOM 3392 C CA . SER B 1 101 ? -10.255 13.659 -3.386 1 95.48 101 SER B CA 1
ATOM 3393 C C . SER B 1 101 ? -9.281 14.127 -2.31 1 95.48 101 SER B C 1
ATOM 3395 O O . SER B 1 101 ? -9.361 15.267 -1.847 1 95.48 101 SER B O 1
ATOM 3397 N N . ILE B 1 102 ? -8.367 13.304 -1.914 1 96.73 102 ILE B N 1
ATOM 3398 C CA . ILE B 1 102 ? -7.381 13.65 -0.896 1 96.73 102 ILE B CA 1
ATOM 3399 C C . ILE B 1 102 ? -6.478 14.768 -1.412 1 96.73 102 ILE B C 1
ATOM 3401 O O . ILE B 1 102 ? -6.109 15.673 -0.66 1 96.73 102 ILE B O 1
ATOM 3405 N N . LYS B 1 103 ? -6.135 14.672 -2.675 1 94.89 103 LYS B N 1
ATOM 3406 C CA . LYS B 1 103 ? -5.312 15.718 -3.275 1 94.89 103 LYS B CA 1
ATOM 3407 C C . LYS B 1 103 ? -6.012 17.072 -3.212 1 94.89 103 LYS B C 1
ATOM 3409 O O . LYS B 1 103 ? -5.429 18.058 -2.756 1 94.89 103 LYS B O 1
ATOM 3414 N N . ASP B 1 104 ? -7.231 17.108 -3.493 1 93.16 104 ASP B N 1
ATOM 3415 C CA . ASP B 1 104 ? -7.977 18.355 -3.625 1 93.16 104 ASP B CA 1
ATOM 3416 C C . ASP B 1 104 ? -8.383 18.9 -2.258 1 93.16 104 ASP B C 1
ATOM 3418 O O . ASP B 1 104 ? -8.409 20.115 -2.051 1 93.16 104 ASP B O 1
ATOM 3422 N N . ASN B 1 105 ? -8.663 18.03 -1.315 1 93.28 105 ASN B N 1
ATOM 3423 C CA . ASN B 1 105 ? -9.297 18.479 -0.081 1 93.28 105 ASN B CA 1
ATOM 3424 C C . ASN B 1 105 ? -8.308 18.507 1.081 1 93.28 105 ASN B C 1
ATOM 3426 O O . ASN B 1 105 ? -8.608 19.05 2.145 1 93.28 105 ASN B O 1
ATOM 3430 N N . VAL B 1 106 ? -7.151 17.942 0.886 1 96.09 106 VAL B N 1
ATOM 3431 C CA . VAL B 1 106 ? -6.195 17.912 1.988 1 96.09 106 VAL B CA 1
ATOM 3432 C C . VAL B 1 106 ? -4.84 18.432 1.511 1 96.09 106 VAL B C 1
ATOM 3434 O O . VAL B 1 106 ? -4.359 19.46 1.992 1 96.09 106 VAL B O 1
ATOM 3437 N N . GLU B 1 107 ? -4.283 17.844 0.469 1 93.66 107 GLU B N 1
ATOM 3438 C CA . GLU B 1 107 ? -2.917 18.134 0.043 1 93.66 107 GLU B CA 1
ATOM 3439 C C . GLU B 1 107 ? -2.773 19.587 -0.399 1 93.66 107 GLU B C 1
ATOM 3441 O O . GLU B 1 107 ? -1.938 20.323 0.131 1 93.66 107 GLU B O 1
ATOM 3446 N N . ILE B 1 108 ? -3.608 19.99 -1.326 1 92.08 108 ILE B N 1
ATOM 3447 C CA . ILE B 1 108 ? -3.497 21.321 -1.914 1 92.08 108 ILE B CA 1
ATOM 3448 C C . ILE B 1 108 ? -3.78 22.38 -0.851 1 92.08 108 ILE B C 1
ATOM 3450 O O . ILE B 1 108 ? -2.961 23.274 -0.623 1 92.08 108 ILE B O 1
ATOM 3454 N N . PRO B 1 109 ? -4.883 22.248 -0.07 1 92.04 109 PRO B N 1
ATOM 3455 C CA . PRO B 1 109 ? -5.15 23.255 0.961 1 92.04 109 PRO B CA 1
ATOM 3456 C C . PRO B 1 109 ? -4.082 23.28 2.052 1 92.04 109 PRO B C 1
ATOM 3458 O O . PRO B 1 109 ? -3.743 24.349 2.565 1 92.04 109 PRO B O 1
ATOM 3461 N N . LEU B 1 110 ? -3.604 22.137 2.475 1 92.75 110 LEU B N 1
ATOM 3462 C CA . LEU B 1 110 ? -2.59 22.079 3.522 1 92.75 110 LEU B CA 1
ATOM 3463 C C . LEU B 1 110 ? -1.298 22.747 3.065 1 92.75 110 LEU B C 1
ATOM 3465 O O . LEU B 1 110 ? -0.627 23.416 3.855 1 92.75 110 LEU B O 1
ATOM 3469 N N . HIS B 1 111 ? -0.974 22.587 1.819 1 87.86 111 HIS B N 1
ATOM 3470 C CA . HIS B 1 111 ? 0.184 23.28 1.266 1 87.86 111 HIS B CA 1
ATOM 3471 C C . HIS B 1 111 ? 0.009 24.793 1.344 1 87.86 111 HIS B C 1
ATOM 3473 O O . HIS B 1 111 ? 0.943 25.513 1.705 1 87.86 111 HIS B O 1
ATOM 3479 N N . SER B 1 112 ? -1.186 25.214 1.011 1 87.04 112 SER B N 1
ATOM 3480 C CA . SER B 1 112 ? -1.496 26.638 1.084 1 87.04 112 SER B CA 1
ATOM 3481 C C . SER B 1 112 ? -1.392 27.153 2.516 1 87.04 112 SER B C 1
ATOM 3483 O O . SER B 1 112 ? -0.845 28.232 2.754 1 87.04 112 SER B O 1
ATOM 3485 N N . PHE B 1 113 ? -1.863 26.358 3.457 1 92.8 113 PHE B N 1
ATOM 3486 C CA . PHE B 1 113 ? -1.819 26.741 4.863 1 92.8 113 PHE B CA 1
ATOM 3487 C C . PHE B 1 113 ? -0.38 26.828 5.356 1 92.8 113 PHE B C 1
ATOM 3489 O O . PHE B 1 113 ? -0.034 27.729 6.123 1 92.8 113 PHE B O 1
ATOM 3496 N N . LEU B 1 114 ? 0.431 25.94 4.914 1 90.08 114 LEU B N 1
ATOM 3497 C CA . LEU B 1 114 ? 1.822 25.881 5.35 1 90.08 114 LEU B CA 1
ATOM 3498 C C . LEU B 1 114 ? 2.591 27.112 4.883 1 90.08 114 LEU B C 1
ATOM 3500 O O . LEU B 1 114 ? 3.574 27.511 5.512 1 90.08 114 LEU B O 1
ATOM 3504 N N . ASN B 1 115 ? 2.086 27.81 3.886 1 86.26 115 ASN B N 1
ATOM 3505 C CA . ASN B 1 115 ? 2.714 29.03 3.391 1 86.26 115 ASN B CA 1
ATOM 3506 C C . ASN B 1 115 ? 2.642 30.154 4.421 1 86.26 115 ASN B C 1
ATOM 3508 O O . ASN B 1 115 ? 3.48 31.058 4.419 1 86.26 115 ASN B O 1
ATOM 3512 N N . GLN B 1 116 ? 1.708 30.091 5.346 1 88.98 116 GLN B N 1
ATOM 3513 C CA . GLN B 1 116 ? 1.562 31.102 6.388 1 88.98 116 GLN B CA 1
ATOM 3514 C C . GLN B 1 116 ? 2.779 31.122 7.308 1 88.98 116 GLN B C 1
ATOM 3516 O O . GLN B 1 116 ? 3.16 32.177 7.819 1 88.98 116 GLN B O 1
ATOM 3521 N N . PHE B 1 117 ? 3.331 29.988 7.523 1 89.45 117 PHE B N 1
ATOM 3522 C CA . PHE B 1 117 ? 4.507 29.904 8.381 1 89.45 117 PHE B CA 1
ATOM 3523 C C . PHE B 1 117 ? 5.705 30.581 7.725 1 89.45 117 PHE B C 1
ATOM 3525 O O . PHE B 1 117 ? 6.533 31.186 8.409 1 89.45 117 PHE B O 1
ATOM 3532 N N . ARG B 1 118 ? 5.805 30.596 6.459 1 83.05 118 ARG B N 1
ATOM 3533 C CA . ARG B 1 118 ? 6.864 31.287 5.73 1 83.05 118 ARG B CA 1
ATOM 3534 C C . ARG B 1 118 ? 6.745 32.798 5.893 1 83.05 118 ARG B C 1
ATOM 3536 O O . ARG B 1 118 ? 7.746 33.486 6.101 1 83.05 118 ARG B O 1
ATOM 3543 N N . ILE B 1 119 ? 5.512 33.266 5.78 1 87.66 119 ILE B N 1
ATOM 3544 C CA . ILE B 1 119 ? 5.256 34.691 5.959 1 87.66 119 ILE B CA 1
ATOM 3545 C C . ILE B 1 119 ? 5.697 35.123 7.355 1 87.66 119 ILE B C 1
ATOM 3547 O O . ILE B 1 119 ? 6.373 36.143 7.512 1 87.66 119 ILE B O 1
ATOM 3551 N N . LEU B 1 120 ? 5.369 34.284 8.348 1 90.61 120 LEU B N 1
ATOM 3552 C CA . LEU B 1 120 ? 5.733 34.61 9.723 1 90.61 120 LEU B CA 1
ATOM 3553 C C . LEU B 1 120 ? 7.248 34.591 9.903 1 90.61 120 LEU B C 1
ATOM 3555 O O . LEU B 1 120 ? 7.798 35.402 10.652 1 90.61 120 LEU B O 1
ATOM 3559 N N . SER B 1 121 ? 7.9 33.723 9.239 1 87.03 121 SER B N 1
ATOM 3560 C CA . SER B 1 121 ? 9.356 33.651 9.314 1 87.03 121 SER B CA 1
ATOM 3561 C C . SER B 1 121 ? 10.002 34.915 8.756 1 87.03 121 SER B C 1
ATOM 3563 O O . SER B 1 121 ? 10.973 35.423 9.32 1 87.03 121 SER B O 1
ATOM 3565 N N . ARG B 1 122 ? 9.496 35.457 7.709 1 86.88 122 ARG B N 1
ATOM 3566 C CA . ARG B 1 122 ? 9.994 36.704 7.137 1 86.88 122 ARG B CA 1
ATOM 3567 C C . ARG B 1 122 ? 9.784 37.87 8.096 1 86.88 122 ARG B C 1
ATOM 3569 O O . ARG B 1 122 ? 10.669 38.712 8.262 1 86.88 122 ARG B O 1
ATOM 3576 N N . ARG B 1 123 ? 8.635 37.84 8.697 1 92.03 123 ARG B N 1
ATOM 3577 C CA . ARG B 1 123 ? 8.322 38.903 9.646 1 92.03 123 ARG B CA 1
ATOM 3578 C C . ARG B 1 123 ? 9.214 38.814 10.88 1 92.03 123 ARG B C 1
ATOM 3580 O O . ARG B 1 123 ? 9.53 39.833 11.499 1 92.03 123 ARG B O 1
ATOM 3587 N N . ASP B 1 124 ? 9.631 37.581 11.176 1 89.79 124 ASP B N 1
ATOM 3588 C CA . ASP B 1 124 ? 10.605 37.405 12.249 1 89.79 124 ASP B CA 1
ATOM 3589 C C . ASP B 1 124 ? 11.926 38.093 11.911 1 89.79 124 ASP B C 1
ATOM 3591 O O . ASP B 1 124 ? 12.566 38.682 12.784 1 89.79 124 ASP B O 1
ATOM 3595 N N . CYS B 1 125 ? 12.357 37.99 10.683 1 87.34 125 CYS B N 1
ATOM 3596 C CA . CYS B 1 125 ? 13.585 38.646 10.249 1 87.34 125 CYS B CA 1
ATOM 3597 C C . CYS B 1 125 ? 13.477 40.159 10.394 1 87.34 125 CYS B C 1
ATOM 3599 O O . CYS B 1 125 ? 14.407 40.808 10.877 1 87.34 125 CYS B O 1
ATOM 3601 N N . GLU B 1 126 ? 12.325 40.719 9.997 1 90.96 126 GLU B N 1
ATOM 3602 C CA . GLU B 1 126 ? 12.081 42.15 10.149 1 90.96 126 GLU B CA 1
ATOM 3603 C C . GLU B 1 126 ? 12.131 42.566 11.616 1 90.96 126 GLU B C 1
ATOM 3605 O O . GLU B 1 126 ? 12.668 43.625 11.949 1 90.96 126 GLU B O 1
ATOM 3610 N N . LEU B 1 127 ? 11.546 41.746 12.444 1 93.54 127 LEU B N 1
ATOM 3611 C CA . LEU B 1 127 ? 11.546 42.021 13.877 1 93.54 127 LEU B CA 1
ATOM 3612 C C . LEU B 1 127 ? 12.97 42.064 14.422 1 93.54 127 LEU B C 1
ATOM 3614 O O . LEU B 1 127 ? 13.303 42.934 15.23 1 93.54 127 LEU B O 1
ATOM 3618 N N . GLU B 1 128 ? 13.794 41.172 13.993 1 91.49 128 GLU B N 1
ATOM 3619 C CA . GLU B 1 128 ? 15.19 41.14 14.418 1 91.49 128 GLU B CA 1
ATOM 3620 C C . GLU B 1 128 ? 15.932 42.395 13.967 1 91.49 128 GLU B C 1
ATOM 3622 O O . GLU B 1 128 ? 16.751 42.94 14.71 1 91.49 128 GLU B O 1
ATOM 3627 N N . GLU B 1 129 ? 15.67 42.863 12.769 1 92.25 129 GLU B N 1
ATOM 3628 C CA . GLU B 1 129 ? 16.288 44.088 12.27 1 92.25 129 GLU B CA 1
ATOM 3629 C C . GLU B 1 129 ? 15.886 45.293 13.116 1 92.25 129 GLU B C 1
ATOM 3631 O O . GLU B 1 129 ? 16.717 46.151 13.419 1 92.25 129 GLU B O 1
ATOM 3636 N N . ARG B 1 130 ? 14.624 45.341 13.484 1 93.6 130 ARG B N 1
ATOM 3637 C CA . ARG B 1 130 ? 14.135 46.431 14.321 1 93.6 130 ARG B CA 1
ATOM 3638 C C . ARG B 1 130 ? 14.758 46.376 15.712 1 93.6 130 ARG B C 1
ATOM 3640 O O . ARG B 1 130 ? 15.033 47.414 16.317 1 93.6 130 ARG B O 1
ATOM 3647 N N . ARG B 1 131 ? 14.949 45.164 16.149 1 94.09 131 ARG B N 1
ATOM 3648 C CA . ARG B 1 131 ? 15.598 44.997 17.445 1 94.09 131 ARG B CA 1
ATOM 3649 C C . ARG B 1 131 ? 17.031 45.518 17.41 1 94.09 131 ARG B C 1
ATOM 3651 O O . ARG B 1 131 ? 17.46 46.232 18.32 1 94.09 131 ARG B O 1
ATOM 3658 N N . LYS B 1 132 ? 17.749 45.177 16.35 1 94.32 132 LYS B N 1
ATOM 3659 C CA . LYS B 1 132 ? 19.124 45.641 16.196 1 94.32 132 LYS B CA 1
ATOM 3660 C C . LYS B 1 132 ? 19.187 47.165 16.14 1 94.32 132 LYS B C 1
ATOM 3662 O O . LYS B 1 132 ? 20.054 47.779 16.766 1 94.32 132 LYS B O 1
ATOM 3667 N N . LYS B 1 133 ? 18.247 47.768 15.378 1 94.34 133 LYS B N 1
ATOM 3668 C CA . LYS B 1 133 ? 18.17 49.223 15.285 1 94.34 133 LYS B CA 1
ATOM 3669 C C . LYS B 1 133 ? 17.905 49.847 16.652 1 94.34 133 LYS B C 1
ATOM 3671 O O . LYS B 1 133 ? 18.568 50.813 17.038 1 94.34 133 LYS B O 1
ATOM 3676 N N . MET B 1 134 ? 16.968 49.252 17.342 1 94.88 134 MET B N 1
ATOM 3677 C CA . MET B 1 134 ? 16.622 49.722 18.68 1 94.88 134 MET B CA 1
ATOM 3678 C C . MET B 1 134 ? 17.824 49.64 19.614 1 94.88 134 MET B C 1
ATOM 3680 O O . MET B 1 134 ? 18.102 50.582 20.359 1 94.88 134 MET B O 1
ATOM 3684 N N . ASP B 1 135 ? 18.531 48.576 19.586 1 93.62 135 ASP B N 1
ATOM 3685 C CA . ASP B 1 135 ? 19.698 48.364 20.437 1 93.62 135 ASP B CA 1
ATOM 3686 C C . ASP B 1 135 ? 20.801 49.37 20.116 1 93.62 135 ASP B C 1
ATOM 3688 O O . ASP B 1 135 ? 21.473 49.871 21.02 1 93.62 135 ASP B O 1
ATOM 3692 N N . LYS B 1 136 ? 21.036 49.674 18.805 1 96 136 LYS B N 1
ATOM 3693 C CA . LYS B 1 136 ? 22.035 50.654 18.389 1 96 136 LYS B CA 1
ATOM 3694 C C . LYS B 1 136 ? 21.721 52.035 18.957 1 96 136 LYS B C 1
ATOM 3696 O O . LYS B 1 136 ? 22.61 52.716 19.474 1 96 136 LYS B O 1
ATOM 3701 N N . ILE B 1 137 ? 20.429 52.458 18.898 1 95.62 137 ILE B N 1
ATOM 3702 C CA . ILE B 1 137 ? 20.016 53.758 19.415 1 95.62 137 ILE B CA 1
ATOM 3703 C C . ILE B 1 137 ? 20.171 53.783 20.934 1 95.62 137 ILE B C 1
ATOM 3705 O O . ILE B 1 137 ? 20.602 54.788 21.504 1 95.62 137 ILE B O 1
ATOM 3709 N N . LYS B 1 138 ? 19.877 52.669 21.568 1 94.52 138 LYS B N 1
ATOM 3710 C CA . LYS B 1 138 ? 20.03 52.557 23.015 1 94.52 138 LYS B CA 1
ATOM 3711 C C . LYS B 1 138 ? 21.482 52.767 23.433 1 94.52 138 LYS B C 1
ATOM 3713 O O . LYS B 1 138 ? 21.757 53.457 24.417 1 94.52 138 LYS B O 1
ATOM 3718 N N . GLN B 1 139 ? 22.38 52.241 22.679 1 94.34 139 GLN B N 1
ATOM 3719 C CA . GLN B 1 139 ? 23.805 52.392 22.956 1 94.34 139 GLN B CA 1
ATOM 3720 C C . GLN B 1 139 ? 24.243 53.847 22.809 1 94.34 139 GLN B C 1
ATOM 3722 O O . GLN B 1 139 ? 25.058 54.337 23.593 1 94.34 139 GLN B O 1
ATOM 3727 N N . GLN B 1 140 ? 23.686 54.613 21.82 1 93.44 140 GLN B N 1
ATOM 3728 C CA . GLN B 1 140 ? 23.983 56.026 21.614 1 93.44 140 GLN B CA 1
ATOM 3729 C C . GLN B 1 140 ? 23.498 56.868 22.791 1 93.44 140 GLN B C 1
ATOM 3731 O O . GLN B 1 140 ? 24.195 57.781 23.237 1 93.44 140 GLN B O 1
ATOM 3736 N N . VAL B 1 141 ? 22.287 56.502 23.291 1 92.79 141 VAL B N 1
ATOM 3737 C CA . VAL B 1 141 ? 21.731 57.206 24.441 1 92.79 141 VAL B CA 1
ATOM 3738 C C . VAL B 1 141 ? 22.639 57.014 25.654 1 92.79 141 VAL B C 1
ATOM 3740 O O . VAL B 1 141 ? 22.943 57.972 26.368 1 92.79 141 VAL B O 1
ATOM 3743 N N . MET B 1 142 ? 23.132 55.787 25.833 1 91.56 142 MET B N 1
ATOM 3744 C CA . MET B 1 142 ? 23.982 55.476 26.978 1 91.56 142 MET B CA 1
ATOM 3745 C C . MET B 1 142 ? 25.32 56.201 26.876 1 91.56 142 MET B C 1
ATOM 3747 O O . MET B 1 142 ? 25.83 56.716 27.873 1 91.56 142 MET B O 1
ATOM 3751 N N . LYS B 1 143 ? 25.898 56.292 25.683 1 90.48 143 LYS B N 1
ATOM 3752 C CA . LYS B 1 143 ? 27.173 56.97 25.465 1 90.48 143 LYS B CA 1
ATOM 3753 C C . LYS B 1 143 ? 27.048 58.47 25.717 1 90.48 143 LYS B C 1
ATOM 3755 O O . LYS B 1 143 ? 27.926 59.077 26.333 1 90.48 143 LYS B O 1
ATOM 3760 N N . LYS B 1 144 ? 25.962 59.154 25.369 1 88.67 144 LYS B N 1
ATOM 3761 C CA . LYS B 1 144 ? 25.754 60.589 25.542 1 88.67 144 LYS B CA 1
ATOM 3762 C C . LYS B 1 144 ? 25.502 60.935 27.007 1 88.67 144 LYS B C 1
ATOM 3764 O O . LYS B 1 144 ? 25.937 61.985 27.486 1 88.67 144 LYS B O 1
ATOM 3769 N N . LYS B 1 145 ? 24.8 60.051 27.675 1 87.14 145 LYS B N 1
ATOM 3770 C CA . LYS B 1 145 ? 24.557 60.255 29.1 1 87.14 145 LYS B CA 1
ATOM 3771 C C . LYS B 1 145 ? 25.863 60.237 29.889 1 87.14 145 LYS B C 1
ATOM 3773 O O . LYS B 1 145 ? 26.055 61.045 30.801 1 87.14 145 LYS B O 1
ATOM 3778 N N . LYS B 1 146 ? 26.744 59.372 29.474 1 86.16 146 LYS B N 1
ATOM 3779 C CA . LYS B 1 146 ? 28.024 59.249 30.165 1 86.16 146 LYS B CA 1
ATOM 3780 C C . LYS B 1 146 ? 28.893 60.482 29.936 1 86.16 146 LYS B C 1
ATOM 3782 O O . LYS B 1 146 ? 29.626 60.907 30.832 1 86.16 146 LYS B O 1
ATOM 3787 N N . LYS B 1 147 ? 28.704 61.143 28.765 1 84.09 147 LYS B N 1
ATOM 3788 C CA . LYS B 1 147 ? 29.55 62.279 28.411 1 84.09 147 LYS B CA 1
ATOM 3789 C C . LYS B 1 147 ? 28.939 63.592 28.892 1 84.09 147 LYS B C 1
ATOM 3791 O O . LYS B 1 147 ? 29.501 64.665 28.664 1 84.09 147 LYS B O 1
ATOM 3796 N N . LYS B 1 148 ? 27.854 63.614 29.67 1 77.42 148 LYS B N 1
ATOM 3797 C CA . LYS B 1 148 ? 27.186 64.788 30.226 1 77.42 148 LYS B CA 1
ATOM 3798 C C . LYS B 1 148 ? 26.951 65.847 29.153 1 77.42 148 LYS B C 1
ATOM 3800 O O . LYS B 1 148 ? 27.244 67.026 29.362 1 77.42 148 LYS B O 1
ATOM 3805 N N . LEU B 1 149 ? 26.643 65.376 27.938 1 67.94 149 LEU B N 1
ATOM 3806 C CA . LEU B 1 149 ? 26.444 66.266 26.799 1 67.94 149 LEU B CA 1
ATOM 3807 C C . LEU B 1 149 ? 25.227 67.159 27.013 1 67.94 149 LEU B C 1
ATOM 3809 O O . LEU B 1 149 ? 24.42 66.911 27.912 1 67.94 149 LEU B O 1
ATOM 3813 N N . ALA B 1 150 ? 25.003 68.105 26.152 1 73.4 150 ALA B N 1
ATOM 3814 C CA . ALA B 1 150 ? 23.953 69.118 26.223 1 73.4 150 ALA B CA 1
ATOM 3815 C C . ALA B 1 150 ? 22.573 68.472 26.309 1 73.4 150 ALA B C 1
ATOM 3817 O O . ALA B 1 150 ? 22.311 67.463 25.651 1 73.4 150 ALA B O 1
ATOM 3818 N N . CYS B 1 151 ? 21.784 69.032 27.086 1 73.82 151 CYS B N 1
ATOM 3819 C CA . CYS B 1 151 ? 20.464 68.56 27.489 1 73.82 151 CYS B CA 1
ATOM 3820 C C . CYS B 1 151 ? 19.553 68.39 26.279 1 73.82 151 CYS B C 1
ATOM 3822 O O . CYS B 1 151 ? 18.82 67.404 26.183 1 73.82 151 CYS B O 1
ATOM 3824 N N . SER B 1 152 ? 19.777 69.275 25.217 1 78.62 152 SER B N 1
ATOM 3825 C CA . SER B 1 152 ? 18.847 69.253 24.092 1 78.62 152 SER B CA 1
ATOM 3826 C C . SER B 1 152 ? 19.084 68.038 23.202 1 78.62 152 SER B C 1
ATOM 3828 O O . SER B 1 152 ? 18.132 67.396 22.753 1 78.62 152 SER B O 1
ATOM 3830 N N . SER B 1 153 ? 20.382 67.622 23.001 1 82.38 153 SER B N 1
ATOM 3831 C CA . SER B 1 153 ? 20.73 66.482 22.16 1 82.38 153 SER B CA 1
ATOM 3832 C C . SER B 1 153 ? 20.314 65.167 22.81 1 82.38 153 SER B C 1
ATOM 3834 O O . SER B 1 153 ? 19.843 64.254 22.13 1 82.38 153 SER B O 1
ATOM 3836 N N . LEU B 1 154 ? 20.383 65.102 24.007 1 88.71 154 LEU B N 1
ATOM 3837 C CA . LEU B 1 154 ? 19.997 63.917 24.765 1 88.71 154 LEU B CA 1
ATOM 3838 C C . LEU B 1 154 ? 18.487 63.713 24.725 1 88.71 154 LEU B C 1
ATOM 3840 O O . LEU B 1 154 ? 18.011 62.579 24.64 1 88.71 154 LEU B O 1
ATOM 3844 N N . ILE B 1 155 ? 17.74 64.834 24.74 1 89.88 155 ILE B N 1
ATOM 3845 C CA . ILE B 1 155 ? 16.285 64.768 24.669 1 89.88 155 ILE B CA 1
ATOM 3846 C C . ILE B 1 155 ? 15.859 64.217 23.31 1 89.88 155 ILE B C 1
ATOM 3848 O O . ILE B 1 155 ? 14.983 63.352 23.23 1 89.88 155 ILE B O 1
ATOM 3852 N N . SER B 1 156 ? 16.609 64.695 22.257 1 90.43 156 SER B N 1
ATOM 3853 C CA . SER B 1 156 ? 16.273 64.28 20.899 1 90.43 156 SER B CA 1
ATOM 3854 C C . SER B 1 156 ? 16.555 62.797 20.688 1 90.43 156 SER B C 1
ATOM 3856 O O . SER B 1 156 ? 15.723 62.073 20.138 1 90.43 156 SER B O 1
ATOM 3858 N N . ILE B 1 157 ? 17.615 62.235 21.165 1 92.92 157 ILE B N 1
ATOM 3859 C CA . ILE B 1 157 ? 17.996 60.844 20.944 1 92.92 157 ILE B CA 1
ATOM 3860 C C . ILE B 1 157 ? 17.141 59.93 21.817 1 92.92 157 ILE B C 1
ATOM 3862 O O . ILE B 1 157 ? 16.81 58.811 21.418 1 92.92 157 ILE B O 1
ATOM 3866 N N . ASN B 1 158 ? 16.791 60.404 22.997 1 91.86 158 ASN B N 1
ATOM 3867 C CA . ASN B 1 158 ? 15.895 59.644 23.863 1 91.86 158 ASN B CA 1
ATOM 3868 C C . ASN B 1 158 ? 14.513 59.483 23.237 1 91.86 158 ASN B C 1
ATOM 3870 O O . ASN B 1 158 ? 13.885 58.431 23.37 1 91.86 158 ASN B O 1
ATOM 3874 N N . LYS B 1 159 ? 14.039 60.587 22.556 1 94.04 159 LYS B N 1
ATOM 3875 C CA . LYS B 1 159 ? 12.766 60.511 21.844 1 94.04 159 LYS B CA 1
ATOM 3876 C C . LYS B 1 159 ? 12.83 59.49 20.711 1 94.04 159 LYS B C 1
ATOM 3878 O O . LYS B 1 159 ? 11.891 58.718 20.51 1 94.04 159 LYS B O 1
ATOM 3883 N N . LYS B 1 160 ? 13.981 59.422 20.044 1 94.21 160 LYS B N 1
ATOM 3884 C CA . LYS B 1 160 ? 14.185 58.46 18.964 1 94.21 160 LYS B CA 1
ATOM 3885 C C . LYS B 1 160 ? 14.202 57.031 19.497 1 94.21 160 LYS B C 1
ATOM 3887 O O . LYS B 1 160 ? 13.647 56.124 18.873 1 94.21 160 LYS B O 1
ATOM 3892 N N . TYR B 1 161 ? 14.75 56.798 20.634 1 94.86 161 TYR B N 1
ATOM 3893 C CA . TYR B 1 161 ? 14.808 55.48 21.255 1 94.86 161 TYR B CA 1
ATOM 3894 C C . TYR B 1 161 ? 13.419 55.012 21.672 1 94.86 161 TYR B C 1
ATOM 3896 O O . TYR B 1 161 ? 13.047 53.861 21.433 1 94.86 161 TYR B O 1
ATOM 3904 N N . GLN B 1 162 ? 12.67 55.943 22.304 1 94.43 162 GLN B N 1
ATOM 3905 C CA . GLN B 1 162 ? 11.324 55.586 22.741 1 94.43 162 GLN B CA 1
ATOM 3906 C C . GLN B 1 162 ? 10.441 55.213 21.553 1 94.43 162 GLN B C 1
ATOM 3908 O O . GLN B 1 162 ? 9.653 54.268 21.631 1 94.43 162 GLN B O 1
ATOM 3913 N N . GLN B 1 163 ? 10.641 55.925 20.44 1 95 163 GLN B N 1
ATOM 3914 C CA . GLN B 1 163 ? 9.885 55.62 19.23 1 95 163 GLN B CA 1
ATOM 3915 C C . GLN B 1 163 ? 10.268 54.252 18.672 1 95 163 GLN B C 1
ATOM 3917 O O . GLN B 1 163 ? 9.398 53.463 18.298 1 95 163 GLN B O 1
ATOM 3922 N N . SER B 1 164 ? 11.547 53.958 18.638 1 94.31 164 SER B N 1
ATOM 3923 C CA . SER B 1 164 ? 12.035 52.679 18.132 1 94.31 164 SER B CA 1
ATOM 3924 C C . SER B 1 164 ? 11.571 51.523 19.012 1 94.31 164 SER B C 1
ATOM 3926 O O . SER B 1 164 ? 11.216 50.456 18.507 1 94.31 164 SER B O 1
ATOM 3928 N N . LYS B 1 165 ? 11.598 51.683 20.283 1 94.1 165 LYS B N 1
ATOM 3929 C CA . LYS B 1 165 ? 11.151 50.673 21.237 1 94.1 165 LYS B CA 1
ATOM 3930 C C . LYS B 1 165 ? 9.667 50.365 21.057 1 94.1 165 LYS B C 1
ATOM 3932 O O . LYS B 1 165 ? 9.265 49.199 21.054 1 94.1 165 LYS B O 1
ATOM 3937 N N . GLU B 1 166 ? 8.859 51.427 20.874 1 93.68 166 GLU B N 1
ATOM 3938 C CA . GLU B 1 166 ? 7.426 51.257 20.658 1 93.68 166 GLU B CA 1
ATOM 3939 C C . GLU B 1 166 ? 7.149 50.488 19.369 1 93.68 166 GLU B C 1
ATOM 3941 O O . GLU B 1 166 ? 6.289 49.605 19.339 1 93.68 166 GLU B O 1
ATOM 3946 N N . GLU B 1 167 ? 7.922 50.8 18.337 1 93.85 167 GLU B N 1
ATOM 3947 C CA . GLU B 1 167 ? 7.765 50.113 17.059 1 93.85 167 GLU B CA 1
ATOM 3948 C C . GLU B 1 167 ? 8.117 48.633 17.181 1 93.85 167 GLU B C 1
ATOM 3950 O O . GLU B 1 167 ? 7.418 47.776 16.635 1 93.85 167 GLU B O 1
ATOM 3955 N N . TYR B 1 168 ? 9.12 48.299 17.882 1 94.47 168 TYR B N 1
ATOM 3956 C CA . TYR B 1 168 ? 9.549 46.922 18.096 1 94.47 168 TYR B CA 1
ATOM 3957 C C . TYR B 1 168 ? 8.503 46.142 18.884 1 94.47 168 TYR B C 1
ATOM 3959 O O . TYR B 1 168 ? 8.112 45.041 18.489 1 94.47 168 TYR B O 1
ATOM 3967 N N . LEU B 1 169 ? 8.029 46.727 19.971 1 93.68 169 LEU B N 1
ATOM 3968 C CA . LEU B 1 169 ? 7.069 46.052 20.837 1 93.68 169 LEU B CA 1
ATOM 3969 C C . LEU B 1 169 ? 5.744 45.835 20.114 1 93.68 169 LEU B C 1
ATOM 3971 O O . LEU B 1 169 ? 5.1 44.798 20.287 1 93.68 169 LEU B O 1
ATOM 3975 N N . GLU B 1 170 ? 5.417 46.838 19.297 1 93.49 170 GLU B N 1
ATOM 3976 C CA . GLU B 1 170 ? 4.183 46.717 18.526 1 93.49 170 GLU B CA 1
ATOM 3977 C C . GLU B 1 170 ? 4.256 45.55 17.546 1 93.49 170 GLU B C 1
ATOM 3979 O O . GLU B 1 170 ? 3.346 44.72 17.491 1 93.49 170 GLU B O 1
ATOM 3984 N N . MET B 1 171 ? 5.314 45.439 16.82 1 92.76 171 MET B N 1
ATOM 3985 C CA . MET B 1 171 ? 5.476 44.357 15.854 1 92.76 171 MET B CA 1
ATOM 3986 C C . MET B 1 171 ? 5.554 43.006 16.557 1 92.76 171 MET B C 1
ATOM 3988 O O . MET B 1 171 ? 4.965 42.027 16.096 1 92.76 171 MET B O 1
ATOM 3992 N N . ARG B 1 172 ? 6.286 42.953 17.583 1 93.58 172 ARG B N 1
ATOM 3993 C CA . ARG B 1 172 ? 6.417 41.719 18.352 1 93.58 172 ARG B CA 1
ATOM 3994 C C . ARG B 1 172 ? 5.054 41.219 18.82 1 93.58 172 ARG B C 1
ATOM 3996 O O . ARG B 1 172 ? 4.756 40.027 18.718 1 93.58 172 ARG B O 1
ATOM 4003 N N . ASN B 1 173 ? 4.269 42.14 19.399 1 93.26 173 ASN B N 1
ATOM 4004 C CA . ASN B 1 173 ? 2.94 41.773 19.877 1 93.26 173 ASN B CA 1
ATOM 4005 C C . ASN B 1 173 ? 2.041 41.311 18.734 1 93.26 173 ASN B C 1
ATOM 4007 O O . ASN B 1 173 ? 1.249 40.382 18.898 1 93.26 173 ASN B O 1
ATOM 4011 N N . GLU B 1 174 ? 2.206 41.939 17.62 1 92.81 174 GLU B N 1
ATOM 4012 C CA . GLU B 1 174 ? 1.464 41.517 16.436 1 92.81 174 GLU B CA 1
ATOM 4013 C C . GLU B 1 174 ? 1.831 40.091 16.034 1 92.81 174 GLU B C 1
ATOM 4015 O O . GLU B 1 174 ? 0.95 39.267 15.776 1 92.81 174 GLU B O 1
ATOM 4020 N N . LEU B 1 175 ? 3.058 39.81 15.994 1 93.32 175 LEU B N 1
ATOM 4021 C CA . LEU B 1 175 ? 3.547 38.491 15.605 1 93.32 175 LEU B CA 1
ATOM 4022 C C . LEU B 1 175 ? 3.102 37.43 16.605 1 93.32 175 LEU B C 1
ATOM 4024 O O . LEU B 1 175 ? 2.735 36.319 16.215 1 93.32 175 LEU B O 1
ATOM 4028 N N . LYS B 1 176 ? 3.164 37.741 17.839 1 93.62 176 LYS B N 1
ATOM 4029 C CA . LYS B 1 176 ? 2.702 36.833 18.884 1 93.62 176 LYS B CA 1
ATOM 4030 C C . LYS B 1 176 ? 1.228 36.485 18.698 1 93.62 176 LYS B C 1
ATOM 4032 O O . LYS B 1 176 ? 0.844 35.316 18.785 1 93.62 176 LYS B O 1
ATOM 4037 N N . ASN B 1 177 ? 0.425 37.547 18.453 1 92.43 177 ASN B N 1
ATOM 4038 C CA . ASN B 1 177 ? -1.003 37.335 18.237 1 92.43 177 ASN B CA 1
ATOM 4039 C C . ASN B 1 177 ? -1.262 36.483 16.999 1 92.43 177 ASN B C 1
ATOM 4041 O O . ASN B 1 177 ? -2.068 35.551 17.039 1 92.43 177 ASN B O 1
ATOM 4045 N N . ASP B 1 178 ? -0.519 36.775 15.916 1 91.9 178 ASP B N 1
ATOM 4046 C CA . ASP B 1 178 ? -0.664 36.013 14.679 1 91.9 178 ASP B CA 1
ATOM 4047 C C . ASP B 1 178 ? -0.313 34.543 14.896 1 91.9 178 ASP B C 1
ATOM 4049 O O . ASP B 1 178 ? -1.01 33.654 14.402 1 91.9 178 ASP B O 1
ATOM 4053 N N . ARG B 1 179 ? 0.691 34.291 15.628 1 93.15 179 ARG B N 1
ATOM 4054 C CA . ARG B 1 179 ? 1.125 32.92 15.874 1 93.15 179 ARG B CA 1
ATOM 4055 C C . ARG B 1 179 ? 0.121 32.177 16.749 1 93.15 179 ARG B C 1
ATOM 4057 O O . ARG B 1 179 ? -0.105 30.979 16.564 1 93.15 179 ARG B O 1
ATOM 4064 N N . ASN B 1 180 ? -0.433 32.872 17.696 1 91.43 180 ASN B N 1
ATOM 4065 C CA . ASN B 1 180 ? -1.454 32.247 18.529 1 91.43 180 ASN B CA 1
ATOM 4066 C C . ASN B 1 180 ? -2.67 31.831 17.707 1 91.43 180 ASN B C 1
ATOM 4068 O O . ASN B 1 180 ? -3.216 30.744 17.905 1 91.43 180 ASN B O 1
ATOM 4072 N N . ILE B 1 181 ? -3.076 32.705 16.798 1 91.09 181 ILE B N 1
ATOM 4073 C CA . ILE B 1 181 ? -4.199 32.39 15.922 1 91.09 181 ILE B CA 1
ATOM 4074 C C . ILE B 1 181 ? -3.847 31.194 15.04 1 91.09 181 ILE B C 1
ATOM 4076 O O . ILE B 1 181 ? -4.658 30.282 14.867 1 91.09 181 ILE B O 1
ATOM 4080 N N . LEU B 1 182 ? -2.626 31.187 14.53 1 91.37 182 LEU B N 1
ATOM 4081 C CA . LEU B 1 182 ? -2.154 30.097 13.684 1 91.37 182 LEU B CA 1
ATOM 4082 C C . LEU B 1 182 ? -2.17 28.774 14.443 1 91.37 182 LEU B C 1
ATOM 4084 O O . LEU B 1 182 ? -2.652 27.763 13.927 1 91.37 182 LEU B O 1
ATOM 4088 N N . LEU B 1 183 ? -1.697 28.753 15.635 1 90.73 183 LEU B N 1
ATOM 4089 C CA . LEU B 1 183 ? -1.615 27.546 16.449 1 90.73 183 LEU B CA 1
ATOM 4090 C C . LEU B 1 183 ? -3.006 27.008 16.765 1 90.73 183 LEU B C 1
ATOM 4092 O O . LEU B 1 183 ? -3.219 25.794 16.776 1 90.73 183 LEU B O 1
ATOM 4096 N N . LYS B 1 184 ? -3.939 27.909 17.024 1 89.47 184 LYS B N 1
ATOM 4097 C CA . LYS B 1 184 ? -5.32 27.491 17.251 1 89.47 184 LYS B CA 1
ATOM 4098 C C . LYS B 1 184 ? -5.919 26.867 15.993 1 89.47 184 LYS B C 1
ATOM 4100 O O . LYS B 1 184 ? -6.634 25.866 16.071 1 89.47 184 LYS B O 1
ATOM 4105 N N . THR B 1 185 ? -5.574 27.383 14.862 1 91.92 185 THR B N 1
ATOM 4106 C CA . THR B 1 185 ? -6.108 26.922 13.585 1 91.92 185 THR B CA 1
ATOM 4107 C C . THR B 1 185 ? -5.57 25.535 13.243 1 91.92 185 THR B C 1
ATOM 4109 O O . THR B 1 185 ? -6.245 24.749 12.575 1 91.92 185 THR B O 1
ATOM 4112 N N . ILE B 1 186 ? -4.384 25.234 13.728 1 93.45 186 ILE B N 1
ATOM 4113 C CA . ILE B 1 186 ? -3.765 23.944 13.444 1 93.45 186 ILE B CA 1
ATOM 4114 C C . ILE B 1 186 ? -4.647 22.819 13.98 1 93.45 186 ILE B C 1
ATOM 4116 O O . ILE B 1 186 ? -4.825 21.793 13.32 1 93.45 186 ILE B O 1
ATOM 4120 N N . SER B 1 187 ? -5.208 22.989 15.178 1 91.22 187 SER B N 1
ATOM 4121 C CA . SER B 1 187 ? -6.105 21.988 15.745 1 91.22 187 SER B CA 1
ATOM 4122 C C . SER B 1 187 ? -7.34 21.795 14.872 1 91.22 187 SER B C 1
ATOM 4124 O O . SER B 1 187 ? -7.793 20.666 14.669 1 91.22 187 SER B O 1
ATOM 4126 N N . GLU B 1 188 ? -7.814 22.838 14.319 1 91.55 188 GLU B N 1
ATOM 4127 C CA . GLU B 1 188 ? -8.981 22.77 13.444 1 91.55 188 GLU B CA 1
ATOM 4128 C C . GLU B 1 188 ? -8.643 22.081 12.126 1 91.55 188 GLU B C 1
ATOM 4130 O O . GLU B 1 188 ? -9.457 21.328 11.586 1 91.55 188 GLU B O 1
ATOM 4135 N N . ILE B 1 189 ? -7.51 22.391 11.615 1 93.7 189 ILE B N 1
ATOM 4136 C CA . ILE B 1 189 ? -7.048 21.762 10.382 1 93.7 189 ILE B CA 1
ATOM 4137 C C . ILE B 1 189 ? -6.921 20.254 10.588 1 93.7 189 ILE B C 1
ATOM 4139 O O . ILE B 1 189 ? -7.369 19.467 9.752 1 93.7 189 ILE B O 1
ATOM 4143 N N . ALA B 1 190 ? -6.299 19.873 11.7 1 94.5 190 ALA B N 1
ATOM 4144 C CA . ALA B 1 190 ? -6.138 18.457 12.02 1 94.5 190 ALA B CA 1
ATOM 4145 C C . ALA B 1 190 ? -7.49 17.754 12.089 1 94.5 190 ALA B C 1
ATOM 4147 O O . ALA B 1 190 ? -7.644 16.64 11.582 1 94.5 190 ALA B O 1
ATOM 4148 N N . GLU B 1 191 ? -8.42 18.387 12.717 1 92.64 191 GLU B N 1
ATOM 4149 C CA . GLU B 1 191 ? -9.774 17.845 12.786 1 92.64 191 GLU B CA 1
ATOM 4150 C C . GLU B 1 191 ? -10.369 17.668 11.393 1 92.64 191 GLU B C 1
ATOM 4152 O O . GLU B 1 191 ? -10.969 16.633 11.095 1 92.64 191 GLU B O 1
ATOM 4157 N N . SER B 1 192 ? -10.234 18.639 10.571 1 92.6 192 SER B N 1
ATOM 4158 C CA . SER B 1 192 ? -10.78 18.607 9.218 1 92.6 192 SER B CA 1
ATOM 4159 C C . SER B 1 192 ? -10.152 17.487 8.395 1 92.6 192 SER B C 1
ATOM 4161 O O . SER B 1 192 ? -10.841 16.815 7.624 1 92.6 192 SER B O 1
ATOM 4163 N N . ILE B 1 193 ? -8.846 17.335 8.514 1 95.03 193 ILE B N 1
ATOM 4164 C CA . ILE B 1 193 ? -8.169 16.243 7.824 1 95.03 193 ILE B CA 1
ATOM 4165 C C . ILE B 1 193 ? -8.793 14.91 8.231 1 95.03 193 ILE B C 1
ATOM 4167 O O . ILE B 1 193 ? -9.106 14.077 7.377 1 95.03 193 ILE B O 1
ATOM 4171 N N . GLY B 1 194 ? -8.929 14.73 9.539 1 93.94 194 GLY B N 1
ATOM 4172 C CA . GLY B 1 194 ? -9.57 13.52 10.027 1 93.94 194 GLY B CA 1
ATOM 4173 C C . GLY B 1 194 ? -10.947 13.292 9.433 1 93.94 194 GLY B C 1
ATOM 4174 O O . GLY B 1 194 ? -11.275 12.177 9.022 1 93.94 194 GLY B O 1
ATOM 4175 N N . GLN B 1 195 ? -11.701 14.278 9.311 1 92.07 195 GLN B N 1
ATOM 4176 C CA . GLN B 1 195 ? -13.057 14.178 8.78 1 92.07 195 GLN B CA 1
ATOM 4177 C C . GLN B 1 195 ? -13.043 13.768 7.31 1 92.07 195 GLN B C 1
ATOM 4179 O O . GLN B 1 195 ? -13.851 12.941 6.884 1 92.07 195 GLN B O 1
ATOM 4184 N N . VAL B 1 196 ? -12.193 14.388 6.56 1 92.8 196 VAL B N 1
ATOM 4185 C CA . VAL B 1 196 ? -12.087 14.045 5.145 1 92.8 196 VAL B CA 1
ATOM 4186 C C . VAL B 1 196 ? -11.723 12.57 4.996 1 92.8 196 VAL B C 1
ATOM 4188 O O . VAL B 1 196 ? -12.302 11.861 4.171 1 92.8 196 VAL B O 1
ATOM 4191 N N . PHE B 1 197 ? -10.805 12.1 5.848 1 93.16 197 PHE B N 1
ATOM 4192 C CA . PHE B 1 197 ? -10.364 10.712 5.772 1 93.16 197 PHE B CA 1
ATOM 4193 C C . PHE B 1 197 ? -11.505 9.762 6.113 1 93.16 197 PHE B C 1
ATOM 4195 O O . PHE B 1 197 ? -11.639 8.699 5.502 1 93.16 197 PHE B O 1
ATOM 4202 N N . ILE B 1 198 ? -12.28 10.112 7.076 1 92.56 198 ILE B N 1
ATOM 4203 C CA . ILE B 1 198 ? -13.413 9.274 7.455 1 92.56 198 ILE B CA 1
ATOM 4204 C C . ILE B 1 198 ? -14.433 9.24 6.318 1 92.56 198 ILE B C 1
ATOM 4206 O O . ILE B 1 198 ? -14.882 8.167 5.91 1 92.56 198 ILE B O 1
ATOM 4210 N N . ARG B 1 199 ? -14.726 10.328 5.774 1 90.89 199 ARG B N 1
ATOM 4211 C CA . ARG B 1 199 ? -15.734 10.416 4.722 1 90.89 199 ARG B CA 1
ATOM 4212 C C . ARG B 1 199 ? -15.286 9.667 3.471 1 90.89 199 ARG B C 1
ATOM 4214 O O . ARG B 1 199 ? -16.002 8.796 2.972 1 90.89 199 ARG B O 1
ATOM 4221 N N . GLU B 1 200 ? -14.089 10.024 3.007 1 91.68 200 GLU B N 1
ATOM 4222 C CA . GLU B 1 200 ? -13.583 9.418 1.779 1 91.68 200 GLU B CA 1
ATOM 4223 C C . GLU B 1 200 ? -13.256 7.942 1.987 1 91.68 200 GLU B C 1
ATOM 4225 O O . GLU B 1 200 ? -13.487 7.119 1.099 1 91.68 200 GLU B O 1
ATOM 4230 N N . GLY B 1 201 ? -12.65 7.646 3.162 1 91.77 201 GLY B N 1
ATOM 4231 C CA . GLY B 1 201 ? -12.348 6.259 3.477 1 91.77 201 GLY B CA 1
ATOM 4232 C C . GLY B 1 201 ? -13.583 5.381 3.548 1 91.77 201 GLY B C 1
ATOM 4233 O O . GLY B 1 201 ? -13.604 4.283 2.988 1 91.77 201 GLY B O 1
ATOM 4234 N N . TRP B 1 202 ? -14.578 5.865 4.235 1 90.37 202 TRP B N 1
ATOM 4235 C CA . TRP B 1 202 ? -15.825 5.116 4.358 1 90.37 202 TRP B CA 1
ATOM 4236 C C . TRP B 1 202 ? -16.453 4.876 2.989 1 90.37 202 TRP B C 1
ATOM 4238 O O . TRP B 1 202 ? -16.876 3.76 2.681 1 90.37 202 TRP B O 1
ATOM 4248 N N . GLY B 1 203 ? -16.488 5.906 2.183 1 91.26 203 GLY B N 1
ATOM 4249 C CA . GLY B 1 203 ? -17.028 5.762 0.841 1 91.26 203 GLY B CA 1
ATOM 4250 C C . GLY B 1 203 ? -16.296 4.723 0.012 1 91.26 203 GLY B C 1
ATOM 4251 O O . GLY B 1 203 ? -16.924 3.87 -0.619 1 91.26 203 GLY B O 1
ATOM 4252 N N . CYS B 1 204 ? -15.068 4.772 0.045 1 94.16 204 CYS B N 1
ATOM 4253 C CA . CYS B 1 204 ? -14.24 3.854 -0.73 1 94.16 204 CYS B CA 1
ATOM 4254 C C . CYS B 1 204 ? -14.416 2.42 -0.247 1 94.16 204 CYS B C 1
ATOM 4256 O O . CYS B 1 204 ? -14.609 1.508 -1.053 1 94.16 204 CYS B O 1
ATOM 4258 N N . LEU B 1 205 ? -14.384 2.186 1.066 1 94.22 205 LEU B N 1
ATOM 4259 C CA . LEU B 1 205 ? -14.51 0.854 1.647 1 94.22 205 LEU B CA 1
ATOM 4260 C C . LEU B 1 205 ? -15.881 0.257 1.345 1 94.22 205 LEU B C 1
ATOM 4262 O O . LEU B 1 205 ? -15.989 -0.928 1.022 1 94.22 205 LEU B O 1
ATOM 4266 N N . THR B 1 206 ? -16.885 1.071 1.434 1 93.31 206 THR B N 1
ATOM 4267 C CA . THR B 1 206 ? -18.242 0.609 1.163 1 93.31 206 THR B CA 1
ATOM 4268 C C . THR B 1 206 ? -18.394 0.206 -0.301 1 93.31 206 THR B C 1
ATOM 4270 O O . THR B 1 206 ? -18.932 -0.861 -0.604 1 93.31 206 THR B O 1
ATOM 4273 N N . MET B 1 207 ? -17.912 1.003 -1.201 1 95.7 207 MET B N 1
ATOM 4274 C CA . MET B 1 207 ? -18 0.7 -2.627 1 95.7 207 MET B CA 1
ATOM 4275 C C . MET B 1 207 ? -17.212 -0.562 -2.964 1 95.7 207 MET B C 1
ATOM 4277 O O . MET B 1 207 ? -17.696 -1.422 -3.702 1 95.7 207 MET B O 1
ATOM 4281 N N . ASN B 1 208 ? -16.014 -0.649 -2.451 1 95.79 208 ASN B N 1
ATOM 4282 C CA . ASN B 1 208 ? -15.194 -1.831 -2.693 1 95.79 208 ASN B CA 1
ATOM 4283 C C . ASN B 1 208 ? -15.864 -3.096 -2.165 1 95.79 208 ASN B C 1
ATOM 4285 O O . ASN B 1 208 ? -15.797 -4.15 -2.8 1 95.79 208 ASN B O 1
ATOM 4289 N N . SER B 1 209 ? -16.46 -2.974 -1.005 1 94.17 209 SER B N 1
ATOM 4290 C CA . SER B 1 209 ? -17.17 -4.115 -0.436 1 94.17 209 SER B CA 1
ATOM 4291 C C . SER B 1 209 ? -18.314 -4.562 -1.339 1 94.17 209 SER B C 1
ATOM 4293 O O . SER B 1 209 ? -18.52 -5.76 -1.542 1 94.17 209 SER B O 1
ATOM 4295 N N . LYS B 1 210 ? -19.035 -3.666 -1.919 1 93.45 210 LYS B N 1
ATOM 4296 C CA . LYS B 1 210 ? -20.132 -3.982 -2.829 1 93.45 210 LYS B CA 1
ATOM 4297 C C . LYS B 1 210 ? -19.615 -4.637 -4.107 1 93.45 210 LYS B C 1
ATOM 4299 O O . LYS B 1 210 ? -20.245 -5.553 -4.64 1 93.45 210 LYS B O 1
ATOM 4304 N N . ILE B 1 211 ? -18.514 -4.149 -4.576 1 94.38 211 ILE B N 1
ATOM 4305 C CA . ILE B 1 211 ? -17.902 -4.698 -5.782 1 94.38 211 ILE B CA 1
ATOM 4306 C C . ILE B 1 211 ? -17.573 -6.173 -5.568 1 94.38 211 ILE B C 1
ATOM 4308 O O . ILE B 1 211 ? -17.916 -7.019 -6.398 1 94.38 211 ILE B O 1
ATOM 4312 N N . ILE B 1 212 ? -16.927 -6.502 -4.448 1 93.58 212 ILE B N 1
ATOM 4313 C CA . ILE B 1 212 ? -16.509 -7.871 -4.168 1 93.58 212 ILE B CA 1
ATOM 4314 C C . ILE B 1 212 ? -17.732 -8.73 -3.856 1 93.58 212 ILE B C 1
ATOM 4316 O O . ILE B 1 212 ? -17.776 -9.911 -4.211 1 93.58 212 ILE B O 1
ATOM 4320 N N . GLU B 1 213 ? -18.668 -8.171 -3.219 1 90.52 213 GLU B N 1
ATOM 4321 C CA . GLU B 1 213 ? -19.908 -8.877 -2.91 1 90.52 213 GLU B CA 1
ATOM 4322 C C . GLU B 1 213 ? -20.592 -9.373 -4.181 1 90.52 213 GLU B C 1
ATOM 4324 O O . GLU B 1 213 ? -21.109 -10.492 -4.218 1 90.52 213 GLU B O 1
ATOM 4329 N N . ARG B 1 214 ? -20.614 -8.626 -5.216 1 90.57 214 ARG B N 1
ATOM 4330 C CA . ARG B 1 214 ? -21.224 -9 -6.487 1 90.57 214 ARG B CA 1
ATOM 4331 C C . ARG B 1 214 ? -20.54 -10.226 -7.083 1 90.57 214 ARG B C 1
ATOM 4333 O O . ARG B 1 214 ? -21.206 -11.121 -7.608 1 90.57 214 ARG B O 1
ATOM 4340 N N . VAL B 1 215 ? -19.236 -10.259 -6.945 1 89.9 215 VAL B N 1
ATOM 4341 C CA . VAL B 1 215 ? -18.484 -11.399 -7.458 1 89.9 215 VAL B CA 1
ATOM 4342 C C . VAL B 1 215 ? -18.801 -12.642 -6.631 1 89.9 215 VAL B C 1
ATOM 4344 O O . VAL B 1 215 ? -19.001 -13.728 -7.181 1 89.9 215 VAL B O 1
ATOM 4347 N N . SER B 1 216 ? -18.83 -12.498 -5.311 1 82.9 216 SER B N 1
ATOM 4348 C CA . SER B 1 216 ? -19.062 -13.596 -4.378 1 82.9 216 SER B CA 1
ATOM 4349 C C . SER B 1 216 ? -20.444 -14.209 -4.579 1 82.9 216 SER B C 1
ATOM 4351 O O . SER B 1 216 ? -20.601 -15.43 -4.522 1 82.9 216 SER B O 1
ATOM 4353 N N . GLN B 1 217 ? -21.441 -13.466 -4.718 1 79.04 217 GLN B N 1
ATOM 4354 C CA . GLN B 1 217 ? -22.817 -13.93 -4.864 1 79.04 217 GLN B CA 1
ATOM 4355 C C . GLN B 1 217 ? -22.984 -14.77 -6.127 1 79.04 217 GLN B C 1
ATOM 4357 O O . GLN B 1 217 ? -23.726 -15.755 -6.13 1 79.04 217 GLN B O 1
ATOM 4362 N N . TYR B 1 218 ? -22.195 -14.482 -7.109 1 71.95 218 TYR B N 1
ATOM 4363 C CA . TYR B 1 218 ? -22.352 -15.158 -8.391 1 71.95 218 TYR B CA 1
ATOM 4364 C C . TYR B 1 218 ? -21.625 -16.497 -8.395 1 71.95 218 TYR B C 1
ATOM 4366 O O . TYR B 1 218 ? -22.049 -17.439 -9.069 1 71.95 218 TYR B O 1
ATOM 4374 N N . HIS B 1 219 ? -20.551 -16.572 -7.59 1 69.11 219 HIS B N 1
ATOM 4375 C CA . HIS B 1 219 ? -19.697 -17.74 -7.776 1 69.11 219 HIS B CA 1
ATOM 4376 C C . HIS B 1 219 ? -19.622 -18.576 -6.502 1 69.11 219 HIS B C 1
ATOM 4378 O O . HIS B 1 219 ? -19.042 -19.664 -6.502 1 69.11 219 HIS B O 1
ATOM 4384 N N . TRP B 1 220 ? -20.088 -18.26 -5.255 1 63.29 220 TRP B N 1
ATOM 4385 C CA . TRP B 1 220 ? -19.918 -18.938 -3.974 1 63.29 220 TRP B CA 1
ATOM 4386 C C . TRP B 1 220 ? -20.57 -20.316 -3.996 1 63.29 220 TRP B C 1
ATOM 4388 O O . TRP B 1 220 ? -20.314 -21.145 -3.12 1 63.29 220 TRP B O 1
ATOM 4398 N N . LYS B 1 221 ? -21.532 -20.552 -4.792 1 56.31 221 LYS B N 1
ATOM 4399 C CA . LYS B 1 221 ? -22.3 -21.759 -4.498 1 56.31 221 LYS B CA 1
ATOM 4400 C C . LYS B 1 221 ? -21.425 -23.005 -4.601 1 56.31 221 LYS B C 1
ATOM 4402 O O . LYS B 1 221 ? -21.812 -24.082 -4.142 1 56.31 221 LYS B O 1
ATOM 4407 N N . ASP B 1 222 ? -20.242 -22.851 -5.169 1 54.54 222 ASP B N 1
ATOM 4408 C CA . ASP B 1 222 ? -19.61 -24.128 -5.484 1 54.54 222 ASP B CA 1
ATOM 4409 C C . ASP B 1 222 ? -18.542 -24.481 -4.451 1 54.54 222 ASP B C 1
ATOM 4411 O O . ASP B 1 222 ? -18.026 -23.602 -3.758 1 54.54 222 ASP B O 1
ATOM 4415 N N . GLU B 1 223 ? -18.306 -25.757 -4.168 1 57.78 223 GLU B N 1
ATOM 4416 C CA . GLU B 1 223 ? -17.343 -26.416 -3.292 1 57.78 223 GLU B CA 1
ATOM 4417 C C . GLU B 1 223 ? -15.946 -25.825 -3.462 1 57.78 223 GLU B C 1
ATOM 4419 O O . GLU B 1 223 ? -15.37 -25.883 -4.551 1 57.78 223 GLU B O 1
ATOM 4424 N N . GLU B 1 224 ? -15.501 -24.852 -2.643 1 64.16 224 GLU B N 1
ATOM 4425 C CA . GLU B 1 224 ? -14.145 -24.312 -2.628 1 64.16 224 GLU B CA 1
ATOM 4426 C C . GLU B 1 224 ? -13.114 -25.415 -2.414 1 64.16 224 GLU B C 1
ATOM 4428 O O . GLU B 1 224 ? -13.124 -26.09 -1.382 1 64.16 224 GLU B O 1
ATOM 4433 N N . LYS B 1 225 ? -12.51 -25.844 -3.454 1 70.26 225 LYS B N 1
ATOM 4434 C CA . LYS B 1 225 ? -11.41 -26.784 -3.261 1 70.26 225 LYS B CA 1
ATOM 4435 C C . LYS B 1 225 ? -10.197 -26.091 -2.646 1 70.26 225 LYS B C 1
ATOM 4437 O O . LYS B 1 225 ? -9.799 -25.013 -3.092 1 70.26 225 LYS B O 1
ATOM 4442 N N . ASN B 1 226 ? -9.768 -26.586 -1.545 1 81.92 226 ASN B N 1
ATOM 4443 C CA . ASN B 1 226 ? -8.572 -26.094 -0.869 1 81.92 226 ASN B CA 1
ATOM 4444 C C . ASN B 1 226 ? -7.304 -26.454 -1.638 1 81.92 226 ASN B C 1
ATOM 4446 O O . ASN B 1 226 ? -7.156 -27.585 -2.104 1 81.92 226 ASN B O 1
ATOM 4450 N N . ILE B 1 227 ? -6.461 -25.475 -1.901 1 84.62 227 ILE B N 1
ATOM 4451 C CA . ILE B 1 227 ? -5.214 -25.657 -2.636 1 84.62 227 ILE B CA 1
ATOM 4452 C C . ILE B 1 227 ? -4.438 -26.834 -2.051 1 84.62 227 ILE B C 1
ATOM 4454 O O . ILE B 1 227 ? -3.831 -27.614 -2.788 1 84.62 227 ILE B O 1
ATOM 4458 N N . LEU B 1 228 ? -4.537 -26.996 -0.728 1 79.11 228 LEU B N 1
ATOM 4459 C CA . LEU B 1 228 ? -3.841 -28.09 -0.06 1 79.11 228 LEU B CA 1
ATOM 4460 C C . LEU B 1 228 ? -4.402 -29.439 -0.496 1 79.11 228 LEU B C 1
ATOM 4462 O O . LEU B 1 228 ? -3.647 -30.388 -0.719 1 79.11 228 LEU B O 1
ATOM 4466 N N . GLU B 1 229 ? -5.653 -29.481 -0.592 1 80.31 229 GLU B N 1
ATOM 4467 C CA . GLU B 1 229 ? -6.295 -30.718 -1.026 1 80.31 229 GLU B CA 1
ATOM 4468 C C . GLU B 1 229 ? -5.906 -31.068 -2.459 1 80.31 229 GLU B C 1
ATOM 4470 O O . GLU B 1 229 ? -5.635 -32.231 -2.767 1 80.31 229 GLU B O 1
ATOM 4475 N N . LEU B 1 230 ? -5.848 -30.053 -3.288 1 82.49 230 LEU B N 1
ATOM 4476 C CA . LEU B 1 230 ? -5.469 -30.249 -4.683 1 82.49 230 LEU B CA 1
ATOM 4477 C C . LEU B 1 230 ? -4.022 -30.719 -4.792 1 82.49 230 LEU B C 1
ATOM 4479 O O . LEU B 1 230 ? -3.708 -31.593 -5.603 1 82.49 230 LEU B O 1
ATOM 4483 N N . THR B 1 231 ? -3.168 -30.219 -3.974 1 79.27 231 THR B N 1
ATOM 4484 C CA . THR B 1 231 ? -1.759 -30.594 -3.957 1 79.27 231 THR B CA 1
ATOM 4485 C C . THR B 1 231 ? -1.589 -32.041 -3.506 1 79.27 231 THR B C 1
ATOM 4487 O O . THR B 1 231 ? -0.789 -32.785 -4.077 1 79.27 231 THR B O 1
ATOM 4490 N N . ASN B 1 232 ? -2.384 -32.399 -2.516 1 76.52 232 ASN B N 1
ATOM 4491 C CA . ASN B 1 232 ? -2.297 -33.756 -1.986 1 76.52 232 ASN B CA 1
ATOM 4492 C C . ASN B 1 232 ? -2.735 -34.79 -3.019 1 76.52 232 ASN B C 1
ATOM 4494 O O . ASN B 1 232 ? -2.144 -35.867 -3.114 1 76.52 232 ASN B O 1
ATOM 4498 N N . VAL B 1 233 ? -3.665 -34.486 -3.819 1 73.34 233 VAL B N 1
ATOM 4499 C CA . VAL B 1 233 ? -4.173 -35.397 -4.84 1 73.34 233 VAL B CA 1
ATOM 4500 C C . VAL B 1 233 ? -3.098 -35.641 -5.896 1 73.34 233 VAL B C 1
ATOM 4502 O O . VAL B 1 233 ? -2.874 -36.781 -6.31 1 73.34 233 VAL B O 1
ATOM 4505 N N . ILE B 1 234 ? -2.329 -34.63 -6.217 1 74.5 234 ILE B N 1
ATOM 4506 C CA . ILE B 1 234 ? -1.333 -34.746 -7.277 1 74.5 234 ILE B CA 1
ATOM 4507 C C . ILE B 1 234 ? -0.095 -35.463 -6.745 1 74.5 234 ILE B C 1
ATOM 4509 O O . ILE B 1 234 ? 0.49 -36.301 -7.436 1 74.5 234 ILE B O 1
ATOM 4513 N N . THR B 1 235 ? 0.249 -35.14 -5.511 1 70.66 235 THR B N 1
ATOM 4514 C CA . THR B 1 235 ? 1.416 -35.788 -4.922 1 70.66 235 THR B CA 1
ATOM 4515 C C . THR B 1 235 ? 1.217 -37.299 -4.851 1 70.66 235 THR B C 1
ATOM 4517 O O . THR B 1 235 ? 2.147 -38.066 -5.112 1 70.66 235 THR B O 1
ATOM 4520 N N . ASN B 1 236 ? -0.02 -37.684 -4.537 1 67.72 236 ASN B N 1
ATOM 4521 C CA . ASN B 1 236 ? -0.337 -39.104 -4.425 1 67.72 236 ASN B CA 1
ATOM 4522 C C . ASN B 1 236 ? -0.431 -39.768 -5.795 1 67.72 236 ASN B C 1
ATOM 4524 O O . ASN B 1 236 ? -0.072 -40.936 -5.95 1 67.72 236 ASN B O 1
ATOM 4528 N N . SER B 1 237 ? -0.867 -39.029 -6.823 1 63.72 237 SER B N 1
ATOM 4529 C CA . SER B 1 237 ? -1.025 -39.575 -8.168 1 63.72 237 SER B CA 1
ATOM 4530 C C . SER B 1 237 ? 0.323 -39.729 -8.864 1 63.72 237 SER B C 1
ATOM 4532 O O . SER B 1 237 ? 0.559 -40.721 -9.557 1 63.72 237 SER B O 1
ATOM 4534 N N . VAL B 1 238 ? 1.241 -38.77 -8.652 1 60.19 238 VAL B N 1
ATOM 4535 C CA . VAL B 1 238 ? 2.548 -38.804 -9.299 1 60.19 238 VAL B CA 1
ATOM 4536 C C . VAL B 1 238 ? 3.451 -39.81 -8.589 1 60.19 238 VAL B C 1
ATOM 4538 O O . VAL B 1 238 ? 4.237 -40.509 -9.232 1 60.19 238 VAL B O 1
ATOM 4541 N N . LYS B 1 239 ? 3.449 -40 -7.199 1 53.75 239 LYS B N 1
ATOM 4542 C CA . LYS B 1 239 ? 4.242 -40.957 -6.432 1 53.75 239 LYS B CA 1
ATOM 4543 C C . LYS B 1 239 ? 3.843 -42.392 -6.764 1 53.75 239 LYS B C 1
ATOM 4545 O O . LYS B 1 239 ? 4.689 -43.289 -6.782 1 53.75 239 LYS B O 1
ATOM 4550 N N . THR B 1 240 ? 2.532 -42.639 -6.87 1 47.44 240 THR B N 1
ATOM 4551 C CA . THR B 1 240 ? 2.113 -44.02 -7.081 1 47.44 240 THR B CA 1
ATOM 4552 C C . THR B 1 240 ? 2.744 -44.589 -8.348 1 47.44 240 THR B C 1
ATOM 4554 O O . THR B 1 240 ? 3.028 -45.786 -8.423 1 47.44 240 THR B O 1
ATOM 4557 N N . HIS B 1 241 ? 2.963 -43.695 -9.293 1 45.64 241 HIS B N 1
ATOM 4558 C CA . HIS B 1 241 ? 3.553 -44.356 -10.452 1 45.64 241 HIS B CA 1
ATOM 4559 C C . HIS B 1 241 ? 5.032 -44.653 -10.224 1 45.64 241 HIS B C 1
ATOM 4561 O O . HIS B 1 241 ? 5.608 -45.51 -10.896 1 45.64 241 HIS B O 1
ATOM 4567 N N . SER B 1 242 ? 5.704 -43.61 -9.509 1 41 242 SER B N 1
ATOM 4568 C CA . SER B 1 242 ? 7.137 -43.857 -9.391 1 41 242 SER B CA 1
ATOM 4569 C C . SER B 1 242 ? 7.426 -44.973 -8.392 1 41 242 SER B C 1
ATOM 4571 O O . SER B 1 242 ? 8.529 -45.522 -8.369 1 41 242 SER B O 1
ATOM 4573 N N . VAL B 1 243 ? 6.653 -44.809 -7.215 1 39.76 243 VAL B N 1
ATOM 4574 C CA . VAL B 1 243 ? 7.14 -45.649 -6.125 1 39.76 243 VAL B CA 1
ATOM 4575 C C . VAL B 1 243 ? 6.906 -47.12 -6.462 1 39.76 243 VAL B C 1
ATOM 4577 O O . VAL B 1 243 ? 6.967 -47.982 -5.582 1 39.76 243 VAL B O 1
ATOM 4580 N N . GLN B 1 244 ? 6.306 -47.567 -7.438 1 34.3 244 GLN B N 1
ATOM 4581 C CA . GLN B 1 244 ? 6.39 -49.01 -7.233 1 34.3 244 GLN B CA 1
ATOM 4582 C C . GLN B 1 244 ? 7.762 -49.41 -6.699 1 34.3 244 GLN B C 1
ATOM 4584 O O . GLN B 1 244 ? 7.875 -50.338 -5.895 1 34.3 244 GLN B O 1
ATOM 4589 N N . ASN B 1 245 ? 8.924 -49.385 -7.423 1 31 245 ASN B N 1
ATOM 4590 C CA . ASN B 1 245 ? 10.018 -50.144 -6.826 1 31 245 ASN B CA 1
ATOM 4591 C C . ASN B 1 245 ? 10.587 -49.436 -5.6 1 31 245 ASN B C 1
ATOM 4593 O O . ASN B 1 245 ? 11.082 -50.085 -4.677 1 31 245 ASN B O 1
ATOM 4597 N N . THR B 1 246 ? 11.238 -48.108 -5.637 1 30.09 246 THR B N 1
ATOM 4598 C CA . THR B 1 246 ? 12.151 -47.834 -4.533 1 30.09 246 THR B CA 1
ATOM 4599 C C . THR B 1 246 ? 11.389 -47.312 -3.318 1 30.09 246 THR B C 1
ATOM 4601 O O . THR B 1 246 ? 10.567 -46.402 -3.438 1 30.09 246 THR B O 1
ATOM 4604 N N . THR B 1 247 ? 10.966 -47.975 -2.202 1 31.44 247 THR B N 1
ATOM 4605 C CA . THR B 1 247 ? 10.593 -47.922 -0.792 1 31.44 247 THR B CA 1
ATOM 4606 C C . THR B 1 247 ? 11.122 -46.647 -0.141 1 31.44 247 THR B C 1
ATOM 4608 O O . THR B 1 247 ? 12.183 -46.658 0.487 1 31.44 247 THR B O 1
ATOM 4611 N N . ARG B 1 248 ? 11.312 -45.425 -0.755 1 32.25 248 ARG B N 1
ATOM 4612 C CA . ARG B 1 248 ? 11.979 -44.479 0.133 1 32.25 248 ARG B CA 1
ATOM 4613 C C . ARG B 1 248 ? 11.066 -44.073 1.285 1 32.25 248 ARG B C 1
ATOM 4615 O O . ARG B 1 248 ? 9.864 -43.879 1.093 1 32.25 248 ARG B O 1
ATOM 4622 N N . LYS B 1 249 ? 11.441 -44.241 2.514 1 33.39 249 LYS B N 1
ATOM 4623 C CA . LYS B 1 249 ? 11.05 -44.048 3.907 1 33.39 249 LYS B CA 1
ATOM 4624 C C . LYS B 1 249 ? 10.403 -42.681 4.112 1 33.39 249 LYS B C 1
ATOM 4626 O O . LYS B 1 249 ? 10.762 -41.711 3.44 1 33.39 249 LYS B O 1
ATOM 4631 N N . PRO B 1 250 ? 9.393 -42.457 4.941 1 36.37 250 PRO B N 1
ATOM 4632 C CA . PRO B 1 250 ? 8.572 -41.369 5.476 1 36.37 250 PRO B CA 1
ATOM 4633 C C . PRO B 1 250 ? 9.395 -40.141 5.858 1 36.37 250 PRO B C 1
ATOM 4635 O O . PRO B 1 250 ? 10.513 -40.275 6.361 1 36.37 250 PRO B O 1
ATOM 4638 N N . THR B 1 251 ? 9.315 -39.049 5.199 1 39.78 251 THR B N 1
ATOM 4639 C CA . THR B 1 251 ? 9.896 -37.723 5.379 1 39.78 251 THR B CA 1
ATOM 4640 C C . THR B 1 251 ? 9.755 -37.263 6.827 1 39.78 251 THR B C 1
ATOM 4642 O O . THR B 1 251 ? 8.64 -37.109 7.33 1 39.78 251 THR B O 1
ATOM 4645 N N . ASN B 1 252 ? 10.524 -37.746 7.792 1 47.36 252 ASN B N 1
ATOM 4646 C CA . ASN B 1 252 ? 10.726 -37.386 9.191 1 47.36 252 ASN B CA 1
ATOM 4647 C C . ASN B 1 252 ? 11.049 -35.903 9.348 1 47.36 252 ASN B C 1
ATOM 4649 O O . ASN B 1 252 ? 12.144 -35.461 8.996 1 47.36 252 ASN B O 1
ATOM 4653 N N . VAL B 1 253 ? 10.139 -35.013 9.446 1 56.58 253 VAL B N 1
ATOM 4654 C CA . VAL B 1 253 ? 10.414 -33.64 9.856 1 56.58 253 VAL B CA 1
ATOM 4655 C C . VAL B 1 253 ? 11.012 -33.63 11.261 1 56.58 253 VAL B C 1
ATOM 4657 O O . VAL B 1 253 ? 10.458 -34.234 12.182 1 56.58 253 VAL B O 1
ATOM 4660 N N . PHE B 1 254 ? 12.316 -33.323 11.483 1 68.54 254 PHE B N 1
ATOM 4661 C CA . PHE B 1 254 ? 12.954 -33.214 12.789 1 68.54 254 PHE B CA 1
ATOM 4662 C C . PHE B 1 254 ? 13.821 -31.963 12.867 1 68.54 254 PHE B C 1
ATOM 4664 O O . PHE B 1 254 ? 14.157 -31.37 11.84 1 68.54 254 PHE B O 1
ATOM 4671 N N . HIS B 1 255 ? 13.885 -31.447 14.044 1 75.74 255 HIS B N 1
ATOM 4672 C CA . HIS B 1 255 ? 14.87 -30.404 14.309 1 75.74 255 HIS B CA 1
ATOM 4673 C C . HIS B 1 255 ? 16.278 -30.985 14.394 1 75.74 255 HIS B C 1
ATOM 4675 O O . HIS B 1 255 ? 16.532 -31.893 15.189 1 75.74 255 HIS B O 1
ATOM 4681 N N . GLY B 1 256 ? 17.096 -30.608 13.396 1 74.8 256 GLY B N 1
ATOM 4682 C CA . GLY B 1 256 ? 18.46 -31.108 13.334 1 74.8 256 GLY B CA 1
ATOM 4683 C C . GLY B 1 256 ? 19.5 -30.039 13.615 1 74.8 256 GLY B C 1
ATOM 4684 O O . GLY B 1 256 ? 19.239 -28.848 13.434 1 74.8 256 GLY B O 1
ATOM 4685 N N . ARG B 1 257 ? 20.56 -30.501 14.168 1 81.31 257 ARG B N 1
ATOM 4686 C CA . ARG B 1 257 ? 21.718 -29.641 14.39 1 81.31 257 ARG B CA 1
ATOM 4687 C C . ARG B 1 257 ? 22.721 -29.767 13.248 1 81.31 257 ARG B C 1
ATOM 4689 O O . ARG B 1 257 ? 23.103 -30.877 12.87 1 81.31 257 ARG B O 1
ATOM 4696 N N . VAL B 1 258 ? 23.179 -28.706 12.7 1 84 258 VAL B N 1
ATOM 4697 C CA . VAL B 1 258 ? 24.154 -28.663 11.615 1 84 258 VAL B CA 1
ATOM 4698 C C . VAL B 1 258 ? 25.532 -29.057 12.142 1 84 258 VAL B C 1
ATOM 4700 O O . VAL B 1 258 ? 26.039 -28.448 13.087 1 84 258 VAL B O 1
ATOM 4703 N N . VAL B 1 259 ? 26.157 -30.045 11.516 1 82.42 259 VAL B N 1
ATOM 4704 C CA . VAL B 1 259 ? 27.437 -30.556 11.996 1 82.42 259 VAL B CA 1
ATOM 4705 C C . VAL B 1 259 ? 28.565 -30.045 11.103 1 82.42 259 VAL B C 1
ATOM 4707 O O . VAL B 1 259 ? 29.71 -29.924 11.547 1 82.42 259 VAL B O 1
ATOM 4710 N N . TYR B 1 260 ? 28.298 -29.672 9.818 1 84.49 260 TYR B N 1
ATOM 4711 C CA . TYR B 1 260 ? 29.252 -29.07 8.893 1 84.49 260 TYR B CA 1
ATOM 4712 C C . TYR B 1 260 ? 28.649 -27.851 8.205 1 84.49 260 TYR B C 1
ATOM 4714 O O . TYR B 1 260 ? 27.477 -27.863 7.821 1 84.49 260 TYR B O 1
ATOM 4722 N N . SER B 1 261 ? 29.561 -26.914 8.174 1 84.75 261 SER B N 1
ATOM 4723 C CA . SER B 1 261 ? 29.101 -25.762 7.405 1 84.75 261 SER B CA 1
ATOM 4724 C C . SER B 1 261 ? 28.971 -26.102 5.924 1 84.75 261 SER B C 1
ATOM 4726 O O . SER B 1 261 ? 29.771 -26.87 5.386 1 84.75 261 SER B O 1
ATOM 4728 N N . TYR B 1 262 ? 27.939 -25.53 5.246 1 82.11 262 TYR B N 1
ATOM 4729 C CA . TYR B 1 262 ? 27.661 -25.704 3.825 1 82.11 262 TYR B CA 1
ATOM 4730 C C . TYR B 1 262 ? 27.393 -24.363 3.153 1 82.11 262 TYR B C 1
ATOM 4732 O O . TYR B 1 262 ? 26.522 -23.606 3.589 1 82.11 262 TYR B O 1
ATOM 4740 N N . ASN B 1 263 ? 28.218 -24.096 2.158 1 82.69 263 ASN B N 1
ATOM 4741 C CA . ASN B 1 263 ? 27.976 -22.929 1.317 1 82.69 263 ASN B CA 1
ATOM 4742 C C . ASN B 1 263 ? 27.228 -23.303 0.041 1 82.69 263 ASN B C 1
ATOM 4744 O O . ASN B 1 263 ? 27.709 -24.117 -0.75 1 82.69 263 ASN B O 1
ATOM 4748 N N . PRO B 1 264 ? 25.997 -22.686 -0.138 1 78.74 264 PRO B N 1
ATOM 4749 C CA . PRO B 1 264 ? 25.151 -23.023 -1.286 1 78.74 264 PRO B CA 1
ATOM 4750 C C . PRO B 1 264 ? 25.838 -22.757 -2.623 1 78.74 264 PRO B C 1
ATOM 4752 O O . PRO B 1 264 ? 26.606 -21.8 -2.747 1 78.74 264 PRO B O 1
ATOM 4755 N N . GLN B 1 265 ? 25.736 -23.644 -3.501 1 69.51 265 GLN B N 1
ATOM 4756 C CA . GLN B 1 265 ? 26.283 -23.469 -4.843 1 69.51 265 GLN B CA 1
ATOM 4757 C C . GLN B 1 265 ? 25.248 -22.857 -5.783 1 69.51 265 GLN B C 1
ATOM 4759 O O . GLN B 1 265 ? 25.599 -22.323 -6.837 1 69.51 265 GLN B O 1
ATOM 4764 N N . ASN B 1 266 ? 23.989 -22.97 -5.312 1 67.51 266 ASN B N 1
ATOM 4765 C CA . ASN B 1 266 ? 22.895 -22.383 -6.079 1 67.51 266 ASN B CA 1
ATOM 4766 C C . ASN B 1 266 ? 21.774 -21.89 -5.169 1 67.51 266 ASN B C 1
ATOM 4768 O O . ASN B 1 266 ? 21.824 -22.086 -3.953 1 67.51 266 ASN B O 1
ATOM 4772 N N . GLU B 1 267 ? 20.857 -21.221 -5.796 1 71.85 267 GLU B N 1
ATOM 4773 C CA . GLU B 1 267 ? 19.828 -20.506 -5.047 1 71.85 267 GLU B CA 1
ATOM 4774 C C . GLU B 1 267 ? 18.86 -21.477 -4.375 1 71.85 267 GLU B C 1
ATOM 4776 O O . GLU B 1 267 ? 18.136 -21.099 -3.452 1 71.85 267 GLU B O 1
ATOM 4781 N N . HIS B 1 268 ? 18.977 -22.741 -4.586 1 72.08 268 HIS B N 1
ATOM 4782 C CA . HIS B 1 268 ? 18.071 -23.737 -4.026 1 72.08 268 HIS B CA 1
ATOM 4783 C C . HIS B 1 268 ? 18.698 -24.438 -2.825 1 72.08 268 HIS B C 1
ATOM 4785 O O . HIS B 1 268 ? 18.036 -25.226 -2.146 1 72.08 268 HIS B O 1
ATOM 4791 N N . GLU B 1 269 ? 19.873 -24.178 -2.663 1 78.27 269 GLU B N 1
ATOM 4792 C CA . GLU B 1 269 ? 20.576 -24.811 -1.551 1 78.27 269 GLU B CA 1
ATOM 4793 C C . GLU B 1 269 ? 20.557 -23.924 -0.31 1 78.27 269 GLU B C 1
ATOM 4795 O O . GLU B 1 269 ? 20.519 -22.697 -0.418 1 78.27 269 GLU B O 1
ATOM 4800 N N . LEU B 1 270 ? 20.534 -24.539 0.8 1 80.25 270 LEU B N 1
ATOM 4801 C CA . LEU B 1 270 ? 20.477 -23.856 2.087 1 80.25 270 LEU B CA 1
ATOM 4802 C C . LEU B 1 270 ? 21.876 -23.662 2.663 1 80.25 270 LEU B C 1
ATOM 4804 O O . LEU B 1 270 ? 22.67 -24.604 2.704 1 80.25 270 LEU B O 1
ATOM 4808 N N . LYS B 1 271 ? 22.084 -22.461 2.939 1 84.34 271 LYS B N 1
ATOM 4809 C CA . LYS B 1 271 ? 23.316 -22.221 3.686 1 84.34 271 LYS B CA 1
ATOM 4810 C C . LYS B 1 271 ? 23.22 -22.786 5.1 1 84.34 271 LYS B C 1
ATOM 4812 O O . LYS B 1 271 ? 22.221 -22.576 5.792 1 84.34 271 LYS B O 1
ATOM 4817 N N . LEU B 1 272 ? 24.202 -23.592 5.485 1 82.37 272 LEU B N 1
ATOM 4818 C CA . LEU B 1 272 ? 24.272 -24.166 6.824 1 82.37 272 LEU B CA 1
ATOM 4819 C C . LEU B 1 272 ? 25.509 -23.671 7.564 1 82.37 272 LEU B C 1
ATOM 4821 O O . LEU B 1 272 ? 26.597 -23.603 6.988 1 82.37 272 LEU B O 1
ATOM 4825 N N . GLU B 1 273 ? 25.25 -23.208 8.761 1 85.21 273 GLU B N 1
ATOM 4826 C CA . GLU B 1 273 ? 26.337 -22.882 9.678 1 85.21 273 GLU B CA 1
ATOM 4827 C C . GLU B 1 273 ? 26.47 -23.937 10.773 1 85.21 273 GLU B C 1
ATOM 4829 O O . GLU B 1 273 ? 25.484 -24.298 11.418 1 85.21 273 GLU B O 1
ATOM 4834 N N . LYS B 1 274 ? 27.679 -24.46 10.8 1 81.61 274 LYS B N 1
ATOM 4835 C CA . LYS B 1 274 ? 27.915 -25.472 11.825 1 81.61 274 LYS B CA 1
ATOM 4836 C C . LYS B 1 274 ? 27.397 -25.009 13.184 1 81.61 274 LYS B C 1
ATOM 4838 O O . LYS B 1 274 ? 27.684 -23.89 13.615 1 81.61 274 LYS B O 1
ATOM 4843 N N . GLY B 1 275 ? 26.594 -25.828 13.874 1 81.25 275 GLY B N 1
ATOM 4844 C CA . GLY B 1 275 ? 26.057 -25.555 15.198 1 81.25 275 GLY B CA 1
ATOM 4845 C C . GLY B 1 275 ? 24.641 -25.012 15.168 1 81.25 275 GLY B C 1
ATOM 4846 O O . GLY B 1 275 ? 23.968 -24.962 16.199 1 81.25 275 GLY B O 1
ATOM 4847 N N . GLU B 1 276 ? 24.117 -24.587 14.084 1 80.62 276 GLU B N 1
ATOM 4848 C CA . GLU B 1 276 ? 22.77 -24.026 14.034 1 80.62 276 GLU B CA 1
ATOM 4849 C C . GLU B 1 276 ? 21.715 -25.127 13.996 1 80.62 276 GLU B C 1
ATOM 4851 O O . GLU B 1 276 ? 21.998 -26.251 13.575 1 80.62 276 GLU B O 1
ATOM 4856 N N . TRP B 1 277 ? 20.532 -24.734 14.595 1 81.71 277 TRP B N 1
ATOM 4857 C CA . TRP B 1 277 ? 19.395 -25.647 14.539 1 81.71 277 TRP B CA 1
ATOM 4858 C C . TRP B 1 277 ? 18.506 -25.338 13.339 1 81.71 277 TRP B C 1
ATOM 4860 O O . TRP B 1 277 ? 18.18 -24.177 13.083 1 81.71 277 TRP B O 1
ATOM 4870 N N . ILE B 1 278 ? 18.219 -26.404 12.597 1 79.61 278 ILE B N 1
ATOM 4871 C CA . ILE B 1 278 ? 17.354 -26.217 11.438 1 79.61 278 ILE B CA 1
ATOM 4872 C C . ILE B 1 278 ? 16.197 -27.212 11.491 1 79.61 278 ILE B C 1
ATOM 4874 O O . ILE B 1 278 ? 16.284 -28.24 12.168 1 79.61 278 ILE B O 1
ATOM 4878 N N . THR B 1 279 ? 15.212 -26.825 10.922 1 79 279 THR B N 1
ATOM 4879 C CA . THR B 1 279 ? 14.083 -27.735 10.765 1 79 279 THR B CA 1
ATOM 4880 C C . THR B 1 279 ? 14.212 -28.54 9.475 1 79 279 THR B C 1
ATOM 4882 O O . THR B 1 279 ? 14.223 -27.971 8.381 1 79 279 THR B O 1
ATOM 4885 N N . VAL B 1 280 ? 14.428 -29.827 9.679 1 78.14 280 VAL B N 1
ATOM 4886 C CA . VAL B 1 280 ? 14.503 -30.716 8.525 1 78.14 280 VAL B CA 1
ATOM 4887 C C . VAL B 1 280 ? 13.098 -31.159 8.122 1 78.14 280 VAL B C 1
ATOM 4889 O O . VAL B 1 280 ? 12.353 -31.703 8.941 1 78.14 280 VAL B O 1
ATOM 4892 N N . ILE B 1 281 ? 12.831 -30.832 6.984 1 73.65 281 ILE B N 1
ATOM 4893 C CA . ILE B 1 281 ? 11.47 -31.009 6.488 1 73.65 281 ILE B CA 1
ATOM 4894 C C . ILE B 1 281 ? 11.358 -32.344 5.755 1 73.65 281 ILE B C 1
ATOM 4896 O O . ILE B 1 281 ? 10.323 -33.011 5.822 1 73.65 281 ILE B O 1
ATOM 4900 N N . SER B 1 282 ? 12.547 -32.707 5.107 1 71.01 282 SER B N 1
ATOM 4901 C CA . SER B 1 282 ? 12.525 -33.948 4.34 1 71.01 282 SER B CA 1
ATOM 4902 C C . SER B 1 282 ? 13.9 -34.607 4.314 1 71.01 282 SER B C 1
ATOM 4904 O O . SER B 1 282 ? 14.914 -33.931 4.131 1 71.01 282 SER B O 1
ATOM 4906 N N . THR B 1 283 ? 14.006 -35.884 4.714 1 69.98 283 THR B N 1
ATOM 4907 C CA . THR B 1 283 ? 15.246 -36.652 4.753 1 69.98 283 THR B CA 1
ATOM 4908 C C . THR B 1 283 ? 15.311 -37.634 3.587 1 69.98 283 THR B C 1
ATOM 4910 O O . THR B 1 283 ? 15.923 -38.699 3.698 1 69.98 283 THR B O 1
ATOM 4913 N N . ASP B 1 284 ? 14.832 -37.251 2.592 1 61.64 284 ASP B N 1
ATOM 4914 C CA . ASP B 1 284 ? 14.786 -38.161 1.451 1 61.64 284 ASP B CA 1
ATOM 4915 C C . ASP B 1 284 ? 16.07 -38.076 0.629 1 61.64 284 ASP B C 1
ATOM 4917 O O . ASP B 1 284 ? 16.354 -37.045 0.017 1 61.64 284 ASP B O 1
ATOM 4921 N N . GLY B 1 285 ? 16.922 -39.123 0.632 1 66.39 285 GLY B N 1
ATOM 4922 C CA . GLY B 1 285 ? 18.144 -39.263 -0.143 1 66.39 285 GLY B CA 1
ATOM 4923 C C . GLY B 1 285 ? 19.355 -38.653 0.537 1 66.39 285 GLY B C 1
ATOM 4924 O O . GLY B 1 285 ? 19.397 -38.548 1.765 1 66.39 285 GLY B O 1
ATOM 4925 N N . GLU B 1 286 ? 20.355 -38.327 -0.308 1 72.81 286 GLU B N 1
ATOM 4926 C CA . GLU B 1 286 ? 21.614 -37.791 0.201 1 72.81 286 GLU B CA 1
ATOM 4927 C C . GLU B 1 286 ? 21.521 -36.285 0.429 1 72.81 286 GLU B C 1
ATOM 4929 O O . GLU B 1 286 ? 22.379 -35.698 1.091 1 72.81 286 GLU B O 1
ATOM 4934 N N . TRP B 1 287 ? 20.426 -35.649 -0.196 1 75.68 287 TRP B N 1
ATOM 4935 C CA . TRP B 1 287 ? 20.156 -34.231 0.016 1 75.68 287 TRP B CA 1
ATOM 4936 C C . TRP B 1 287 ? 18.844 -34.033 0.768 1 75.68 287 TRP B C 1
ATOM 4938 O O . TRP B 1 287 ? 17.786 -34.471 0.309 1 75.68 287 TRP B O 1
ATOM 4948 N N . TRP B 1 288 ? 18.929 -33.417 1.983 1 75.61 288 TRP B N 1
ATOM 4949 C CA . TRP B 1 288 ? 17.777 -33.115 2.827 1 75.61 288 TRP B CA 1
ATOM 4950 C C . TRP B 1 288 ? 17.259 -31.706 2.558 1 75.61 288 TRP B C 1
ATOM 4952 O O . TRP B 1 288 ? 18.006 -30.842 2.094 1 75.61 288 TRP B O 1
ATOM 4962 N N . GLU B 1 289 ? 15.998 -31.53 2.701 1 78.54 289 GLU B N 1
ATOM 4963 C CA . GLU B 1 289 ? 15.378 -30.208 2.67 1 78.54 289 GLU B CA 1
ATOM 4964 C C . GLU B 1 289 ? 15.122 -29.685 4.08 1 78.54 289 GLU B C 1
ATOM 4966 O O . GLU B 1 289 ? 14.625 -30.416 4.939 1 78.54 289 GLU B O 1
ATOM 4971 N N . GLY B 1 290 ? 15.502 -28.436 4.328 1 80.48 290 GLY B N 1
ATOM 4972 C CA . GLY B 1 290 ? 15.33 -27.845 5.646 1 80.48 290 GLY B CA 1
ATOM 4973 C C . GLY B 1 290 ? 15.078 -26.35 5.602 1 80.48 290 GLY B C 1
ATOM 4974 O O . GLY B 1 290 ? 15.092 -25.744 4.528 1 80.48 290 GLY B O 1
ATOM 4975 N N . GLU B 1 291 ? 14.676 -25.891 6.7 1 79.39 291 GLU B N 1
ATOM 4976 C CA . GLU B 1 291 ? 14.43 -24.468 6.915 1 79.39 291 GLU B CA 1
ATOM 4977 C C . GLU B 1 291 ? 15.385 -23.894 7.957 1 79.39 291 GLU B C 1
ATOM 4979 O O . GLU B 1 291 ? 15.561 -24.472 9.031 1 79.39 291 GLU B O 1
ATOM 4984 N N . SER B 1 292 ? 16.067 -22.78 7.582 1 78.42 292 SER B N 1
ATOM 4985 C CA . SER B 1 292 ? 16.917 -22.019 8.492 1 78.42 292 SER B CA 1
ATOM 4986 C C . SER B 1 292 ? 16.72 -20.518 8.306 1 78.42 292 SER B C 1
ATOM 4988 O O . SER B 1 292 ? 16.849 -20.002 7.194 1 78.42 292 SER B O 1
ATOM 4990 N N . LYS B 1 293 ? 16.369 -19.924 9.388 1 72.73 293 LYS B N 1
ATOM 4991 C CA . LYS B 1 293 ? 16.209 -18.473 9.428 1 72.73 293 LYS B CA 1
ATOM 4992 C C . LYS B 1 293 ? 15.242 -17.997 8.348 1 72.73 293 LYS B C 1
ATOM 4994 O O . LYS B 1 293 ? 15.523 -17.027 7.64 1 72.73 293 LYS B O 1
ATOM 4999 N N . GLY B 1 294 ? 14.246 -18.852 8.102 1 72.48 294 GLY B N 1
ATOM 5000 C CA . GLY B 1 294 ? 13.153 -18.476 7.218 1 72.48 294 GLY B CA 1
ATOM 5001 C C . GLY B 1 294 ? 13.385 -18.886 5.776 1 72.48 294 GLY B C 1
ATOM 5002 O O . GLY B 1 294 ? 12.544 -18.632 4.911 1 72.48 294 GLY B O 1
ATOM 5003 N N . LYS B 1 295 ? 14.488 -19.407 5.546 1 75.19 295 LYS B N 1
ATOM 5004 C CA . LYS B 1 295 ? 14.815 -19.844 4.192 1 75.19 295 LYS B CA 1
ATOM 5005 C C . LYS B 1 295 ? 14.717 -21.362 4.065 1 75.19 295 LYS B C 1
ATOM 5007 O O . LYS B 1 295 ? 15.178 -22.094 4.944 1 75.19 295 LYS B O 1
ATOM 5012 N N . ILE B 1 296 ? 14.137 -21.736 2.973 1 74.77 296 ILE B N 1
ATOM 5013 C CA . ILE B 1 296 ? 14.007 -23.164 2.709 1 74.77 296 ILE B CA 1
ATOM 5014 C C . ILE B 1 296 ? 14.927 -23.562 1.557 1 74.77 296 ILE B C 1
ATOM 5016 O O . ILE B 1 296 ? 14.992 -22.869 0.538 1 74.77 296 ILE B O 1
ATOM 5020 N N . GLY B 1 297 ? 15.698 -24.634 1.715 1 79.81 297 GLY B N 1
ATOM 5021 C CA . GLY B 1 297 ? 16.608 -25.143 0.701 1 79.81 297 GLY B CA 1
ATOM 5022 C C . GLY B 1 297 ? 17.067 -26.564 0.969 1 79.81 297 GLY B C 1
ATOM 5023 O O . GLY B 1 297 ? 16.733 -27.144 2.004 1 79.81 297 GLY B O 1
ATOM 5024 N N . ILE B 1 298 ? 17.795 -27.058 0.009 1 78.24 298 ILE B N 1
ATOM 5025 C CA . ILE B 1 298 ? 18.322 -28.411 0.146 1 78.24 298 ILE B CA 1
ATOM 5026 C C . ILE B 1 298 ? 19.779 -28.353 0.599 1 78.24 298 ILE B C 1
ATOM 5028 O O . ILE B 1 298 ? 20.471 -27.36 0.363 1 78.24 298 ILE B O 1
ATOM 5032 N N . PHE B 1 299 ? 20.237 -29.371 1.352 1 83.84 299 PHE B N 1
ATOM 5033 C CA . PHE B 1 299 ? 21.598 -29.529 1.85 1 83.84 299 PHE B CA 1
ATOM 5034 C C . PHE B 1 299 ? 21.976 -31.003 1.936 1 83.84 299 PHE B C 1
ATOM 5036 O O . PHE B 1 299 ? 21.102 -31.87 2.003 1 83.84 299 PHE B O 1
ATOM 5043 N N . PRO B 1 300 ? 23.224 -31.316 1.794 1 80.34 300 PRO B N 1
ATOM 5044 C CA . PRO B 1 300 ? 23.628 -32.718 1.925 1 80.34 300 PRO B CA 1
ATOM 5045 C C . PRO B 1 300 ? 23.246 -33.318 3.277 1 80.34 300 PRO B C 1
ATOM 5047 O O . PRO B 1 300 ? 23.465 -32.693 4.318 1 80.34 300 PRO B O 1
ATOM 5050 N N . SER B 1 301 ? 22.738 -34.48 3.255 1 77.87 301 SER B N 1
ATOM 5051 C CA . SER B 1 301 ? 22.149 -35.143 4.414 1 77.87 301 SER B CA 1
ATOM 5052 C C . SER B 1 301 ? 23.168 -35.302 5.537 1 77.87 301 SER B C 1
ATOM 5054 O O . SER B 1 301 ? 22.814 -35.242 6.717 1 77.87 301 SER B O 1
ATOM 5056 N N . HIS B 1 302 ? 24.421 -35.443 5.275 1 80.79 302 HIS B N 1
ATOM 5057 C CA . HIS B 1 302 ? 25.426 -35.742 6.289 1 80.79 302 HIS B CA 1
ATOM 5058 C C . HIS B 1 302 ? 25.902 -34.471 6.984 1 80.79 302 HIS B C 1
ATOM 5060 O O . HIS B 1 302 ? 26.752 -34.527 7.875 1 80.79 302 HIS B O 1
ATOM 5066 N N . TYR B 1 303 ? 25.213 -33.355 6.62 1 85.3 303 TYR B N 1
ATOM 5067 C CA . TYR B 1 303 ? 25.585 -32.092 7.248 1 85.3 303 TYR B CA 1
ATOM 5068 C C . TYR B 1 303 ? 24.75 -31.837 8.497 1 85.3 303 TYR B C 1
ATOM 5070 O O . TYR B 1 303 ? 25.031 -30.91 9.261 1 85.3 303 TYR B O 1
ATOM 5078 N N . VAL B 1 304 ? 23.614 -32.568 8.748 1 79.89 304 VAL B N 1
ATOM 5079 C CA . VAL B 1 304 ? 22.674 -32.327 9.837 1 79.89 304 VAL B CA 1
ATOM 5080 C C . VAL B 1 304 ? 22.44 -33.62 10.615 1 79.89 304 VAL B C 1
ATOM 5082 O O . VAL B 1 304 ? 22.284 -34.69 10.02 1 79.89 304 VAL B O 1
ATOM 5085 N N . GLU B 1 305 ? 22.498 -33.486 11.948 1 78.7 305 GLU B N 1
ATOM 5086 C CA . GLU B 1 305 ? 22.243 -34.632 12.816 1 78.7 305 GLU B CA 1
ATOM 5087 C C . GLU B 1 305 ? 20.959 -34.441 13.619 1 78.7 305 GLU B C 1
ATOM 5089 O O . GLU B 1 305 ? 20.66 -33.332 14.066 1 78.7 305 GLU B O 1
ATOM 5094 N N . ARG B 1 306 ? 20.138 -35.381 13.621 1 72.92 306 ARG B N 1
ATOM 5095 C CA . ARG B 1 306 ? 18.932 -35.397 14.442 1 72.92 306 ARG B CA 1
ATOM 5096 C C . ARG B 1 306 ? 19.28 -35.359 15.927 1 72.92 306 ARG B C 1
ATOM 5098 O O . ARG B 1 306 ? 20.172 -36.08 16.379 1 72.92 306 ARG B O 1
ATOM 5105 N N . ASP B 1 307 ? 18.738 -34.243 16.675 1 61.24 307 ASP B N 1
ATOM 5106 C CA . ASP B 1 307 ? 18.955 -34.247 18.119 1 61.24 307 ASP B CA 1
ATOM 5107 C C . ASP B 1 307 ? 18.066 -35.281 18.805 1 61.24 307 ASP B C 1
ATOM 5109 O O . ASP B 1 307 ? 16.838 -35.207 18.718 1 61.24 307 ASP B O 1
ATOM 5113 N N . VAL B 1 308 ? 18.358 -36.457 18.822 1 44.96 308 VAL B N 1
ATOM 5114 C CA . VAL B 1 308 ? 17.71 -37.393 19.735 1 44.96 308 VAL B CA 1
ATOM 5115 C C . VAL B 1 308 ? 18.027 -37.01 21.178 1 44.96 308 VAL B C 1
ATOM 5117 O O . VAL B 1 308 ? 19.192 -36.999 21.583 1 44.96 308 VAL B O 1
ATOM 5120 N N . LYS B 1 309 ? 17.415 -36.048 21.863 1 38.46 309 LYS B N 1
ATOM 5121 C CA . LYS B 1 309 ? 17.503 -36.128 23.319 1 38.46 309 LYS B CA 1
ATOM 5122 C C . LYS B 1 309 ? 17.125 -37.52 23.816 1 38.46 309 LYS B C 1
ATOM 5124 O O . LYS B 1 309 ? 16.01 -37.988 23.578 1 38.46 309 LYS B O 1
ATOM 5129 N N . ILE B 1 310 ? 18.043 -38.399 23.927 1 30.36 310 ILE B N 1
ATOM 5130 C CA . ILE B 1 310 ? 18.031 -39.465 24.923 1 30.36 310 ILE B CA 1
ATOM 5131 C C . ILE B 1 310 ? 17.782 -38.874 26.309 1 30.36 310 ILE B C 1
ATOM 5133 O O . ILE B 1 310 ? 18.613 -38.125 26.829 1 30.36 310 ILE B O 1
ATOM 5137 N N . ASN B 1 311 ? 16.724 -37.961 26.465 1 27.29 311 ASN B N 1
ATOM 5138 C CA . ASN B 1 311 ? 16.504 -38.232 27.882 1 27.29 311 ASN B CA 1
ATOM 5139 C C . ASN B 1 311 ? 15.943 -39.633 28.104 1 27.29 311 ASN B C 1
ATOM 5141 O O . ASN B 1 311 ? 15.078 -40.086 27.353 1 27.29 311 ASN B O 1
#

Foldseek 3Di:
DVVVVVVVVVVPPPVPPPCPLVNLLVVLLVVLVVLLVVLVVVLVVVVVVLVVVLVVLVVQLVVLVVQLVVCVVPVLSNVLSVLSNVLSVVLSVLSVVLSVLCCVQQNVVSVVLSVVNVVLVVLVVVLVVLVVVLVVLVVVLVVCVVVVDDPVVSVVSVVVNVVSVVVSSVSSVVSSVVSVVSVVVSVVSVVSSVVSCCVSVVVSVVVSVVSVVVSCVVRVPDDPDDPVNVVVVVVVVVCVVPPPPDPFDDFDFAWWAFQDFDDDPDPQADGDDHGDIWTFRGLTPQWTWIDDPHDIHIDGNVRIDGPPPPD/DPVVVVVVVVVPPPVPPPCPLVNLLVVLLVVLVVLLVVLVVVLVVVVVVLVVVLVVLVVQLVVLVVQLVVCVVPVLSNVLSVLSNVLSVVLSVLSVVLSVLCCVQQNVVSVVLSVVNVVLVVLVVVLVVLVVVLVVLVVVLVVCVVVVDDPVVSVVSVVVNVVSVVVSSVSSVVSSVVSVVSVVVSVVSVVSSVVSCCVSVVVSVVVSVVSVVVSCVVRVPDDPDDPVNVVVVVVVVVCVVPPPPDPFDDFPFAWWAFQDFDDDPDPQADGDDHGDIWTFRGLTPQWTWIDDPHDIHIDGNVRIDGPPPPD

Sequence (622 aa):
MGRMRNEMFKLFTKVERVKTVDQEYQMIREKSIESEKKLFSTLQTIIKLKNTLHEAALLQVEISYSLCEMTLNNLKATQLTNSILNASQDILNQQNYFNSSIKDNVEIPLHSFLNQFRILSRRDCELEERRKKMDKIKQQVMKKKKKKLACSSLISINKKYQQSKEEYLEMRNELKNDRNILLKTISEIAESIGQVFIREGWGCLTMNSKIIERVSQYHWKDEEKNILELTNVITNSVKTHSVQNTTRKPTNVFHGRVVYSYNPQNEHELKLEKGEWITVISTDGEWWEGESKGKIGIFPSHYVERDVKINMGRMRNEMFKLFTKVERVKTVDQEYQMIREKSIESEKKLFSTLQTIIKLKNTLHEAALLQVEISYSLCEMTLNNLKATQLTNSILNASQDILNQQNYFNSSIKDNVEIPLHSFLNQFRILSRRDCELEERRKKMDKIKQQVMKKKKKKLACSSLISINKKYQQSKEEYLEMRNELKNDRNILLKTISEIAESIGQVFIREGWGCLTMNSKIIERVSQYHWKDEEKNILELTNVITNSVKTHSVQNTTRKPTNVFHGRVVYSYNPQNEHELKLEKGEWITVISTDGEWWEGESKGKIGIFPSHYVERDVKIN

InterPro domains:
  IPR001452 SH3 domain [PF07653] (255-305)
  IPR001452 SH3 domain [PR00452] (268-283)
  IPR001452 SH3 domain [PR00452] (284-293)
  IPR001452 SH3 domain [PR00452] (295-307)
  IPR001452 SH3 domain [PS50002] (251-309)
  IPR001452 SH3 domain [SM00326] (254-308)
  IPR027267 AH/BAR domain superfamily [G3DSA:1.20.1270.60] (1-219)
  IPR027267 AH/BAR domain superfamily [SSF103657] (19-201)
  IPR036028 SH3-like domain superfamily [SSF50044] (252-305)
  IPR050384 Endophilin/SH3RF [PTHR14167] (218-306)

Organism: Entamoeba histolytica (strain ATCC 30459 / HM-1:IMSS / ABRM) (NCBI:txid294381)